Protein AF-0000000065833970 (afdb_homodimer)

InterPro domains:
  IPR004619 Type III pantothenate kinase [MF_01274] (1-260)
  IPR004619 Type III pantothenate kinase [PF03309] (2-197)
  IPR004619 Type III pantothenate kinase [PTHR34265] (1-224)
  IPR043129 ATPase, nucleotide binding domain [SSF53067] (1-112)
  IPR043129 ATPase, nucleotide binding domain [SSF53067] (119-225)

pLDDT: mean 94.34, std 6.05, range [62.34, 98.88]

Secondary structure (DSSP, 8-state):
-EEEEEE-SSEEEEEEEETTEE-SS-EEEETT-TTHHHHHHHH-SS--SEEEEEE-S-HHHHHHHHHHHHTTT--EEE----SEETTEE---SSGGGS-HHHHHHHHHHHTTS-SS---EEEEEESSEEEEEEE-TTSBEEEEEEEE-HHHHHHHHHHHSSS---------SS--SHHHHHHHHHHHHHHHHHHHHHHHHHHHHTSPPEEEEESTTHHHHHHHHHHHHHHHHHHHSSPP-PEE-S-HHHHHHHHHHTSS-GGG-/-EEEEEE-SSEEEEEEEETTEE-SS-EEEETT-TTHHHHHHHH-SS--SEEEEEE-S-HHHHHHHHHHHHTTT--EEE----SEETTEE---SSGGGS-HHHHHHHHHHHTTS-SS---EEEEEESSEEEEEEE-TTSBEEEEEEEE-HHHHHHHHHHHSSS---------SS--SHHHHHHHHHHHHHHHHHHHHHHHHHHHHTSPPEEEEESTTHHHHHHHHHHHHHHHHHHHSSPPPPEE-S-HHHHHHHHHHTSS-GGG-

Radius of gyration: 25.95 Å; Cα contacts (8 Å, |Δi|>4): 1172; chains: 2; bounding box: 48×77×61 Å

Organism: Bordetella petrii (strain ATCC BAA-461 / DSM 12804 / CCUG 43448 / CIP 107267 / Se-1111R) (NCBI:txid340100)

Structure (mmCIF, N/CA/C/O backbone):
data_AF-0000000065833970-model_v1
#
loop_
_entity.id
_entity.type
_entity.pdbx_description
1 polymer 'Type III pantothenate kinase'
#
loop_
_atom_site.group_PDB
_atom_site.id
_atom_site.type_symbol
_atom_site.label_atom_id
_atom_site.label_alt_id
_atom_site.label_comp_id
_atom_site.label_asym_id
_atom_site.label_entity_id
_atom_site.label_seq_id
_atom_site.pdbx_PDB_ins_code
_atom_site.Cartn_x
_atom_site.Cartn_y
_atom_site.Cartn_z
_atom_site.occupancy
_atom_site.B_iso_or_equiv
_atom_site.auth_seq_id
_atom_site.auth_comp_id
_atom_site.auth_asym_id
_atom_site.auth_atom_id
_atom_site.pdbx_PDB_model_num
ATOM 1 N N . MET A 1 1 ? 0.936 -28.953 -30.656 1 94.38 1 MET A N 1
ATOM 2 C CA . MET A 1 1 ? 1.252 -27.766 -29.859 1 94.38 1 MET A CA 1
ATOM 3 C C . MET A 1 1 ? 0.058 -27.344 -29.016 1 94.38 1 MET A C 1
ATOM 5 O O . MET A 1 1 ? -1.082 -27.375 -29.469 1 94.38 1 MET A O 1
ATOM 9 N N . ILE A 1 2 ? 0.237 -27.094 -27.688 1 96.25 2 ILE A N 1
ATOM 10 C CA . ILE A 1 2 ? -0.797 -26.594 -26.781 1 96.25 2 ILE A CA 1
ATOM 11 C C . ILE A 1 2 ? -0.53 -25.125 -26.453 1 96.25 2 ILE A C 1
ATOM 13 O O . ILE A 1 2 ? 0.57 -24.781 -26.016 1 96.25 2 ILE A O 1
ATOM 17 N N . LEU A 1 3 ? -1.538 -24.219 -26.719 1 97.31 3 LEU A N 1
ATOM 18 C CA . LEU A 1 3 ? -1.427 -22.812 -26.359 1 97.31 3 LEU A CA 1
ATOM 19 C C . LEU A 1 3 ? -1.701 -22.609 -24.875 1 97.31 3 LEU A C 1
ATOM 21 O O . LEU A 1 3 ? -2.566 -23.281 -24.297 1 97.31 3 LEU A O 1
ATOM 25 N N . LEU A 1 4 ? -0.967 -21.797 -24.25 1 98.25 4 LEU A N 1
ATOM 26 C CA . LEU A 1 4 ? -1.137 -21.375 -22.859 1 98.25 4 LEU A CA 1
ATOM 27 C C . LEU A 1 4 ? -1.585 -19.922 -22.797 1 98.25 4 LEU A C 1
ATOM 29 O O . LEU A 1 4 ? -0.916 -19.031 -23.328 1 98.25 4 LEU A O 1
ATOM 33 N N . ILE A 1 5 ? -2.732 -19.594 -22.125 1 97.44 5 ILE A N 1
ATOM 34 C CA . ILE A 1 5 ? -3.354 -18.281 -22.203 1 97.44 5 ILE A CA 1
ATOM 35 C C . ILE A 1 5 ? -3.525 -17.719 -20.797 1 97.44 5 ILE A C 1
ATOM 37 O O . ILE A 1 5 ? -4.176 -18.328 -19.953 1 97.44 5 ILE A O 1
ATOM 41 N N . ASP A 1 6 ? -2.896 -16.672 -20.5 1 97.5 6 ASP A N 1
ATOM 42 C CA . ASP A 1 6 ? -3.084 -15.875 -19.297 1 97.5 6 ASP A CA 1
ATOM 43 C C . ASP A 1 6 ? -3.83 -14.578 -19.609 1 97.5 6 ASP A C 1
ATOM 45 O O . ASP A 1 6 ? -3.215 -13.57 -19.969 1 97.5 6 ASP A O 1
ATOM 49 N N . SER A 1 7 ? -5.219 -14.594 -19.438 1 96 7 SER A N 1
ATOM 50 C CA . SER A 1 7 ? -6.07 -13.438 -19.703 1 96 7 SER A CA 1
ATOM 51 C C . SER A 1 7 ? -6.273 -12.594 -18.453 1 96 7 SER A C 1
ATOM 53 O O . SER A 1 7 ? -7.227 -12.805 -17.703 1 96 7 SER A O 1
ATOM 55 N N . GLY A 1 8 ? -5.414 -11.633 -18.266 1 93.88 8 GLY A N 1
ATOM 56 C CA . GLY A 1 8 ? -5.492 -10.719 -17.141 1 93.88 8 GLY A CA 1
ATOM 57 C C . GLY A 1 8 ? -6.258 -9.445 -17.453 1 93.88 8 GLY A C 1
ATOM 58 O O . GLY A 1 8 ? -6.648 -9.219 -18.609 1 93.88 8 GLY A O 1
ATOM 59 N N . ASN A 1 9 ? -6.488 -8.5 -16.516 1 91.31 9 ASN A N 1
ATOM 60 C CA . ASN A 1 9 ? -7.27 -7.277 -16.656 1 91.31 9 ASN A CA 1
ATOM 61 C C . ASN A 1 9 ? -6.629 -6.305 -17.641 1 91.31 9 ASN A C 1
ATOM 63 O O . ASN A 1 9 ? -7.32 -5.664 -18.438 1 91.31 9 ASN A O 1
ATOM 67 N N . SER A 1 10 ? -5.305 -6.246 -17.641 1 90.06 10 SER A N 1
ATOM 68 C CA . SER A 1 10 ? -4.602 -5.254 -18.438 1 90.06 10 SER A CA 1
ATOM 69 C C . SER A 1 10 ? -4.035 -5.871 -19.719 1 90.06 10 SER A C 1
ATOM 71 O O . SER A 1 10 ? -4.051 -5.238 -20.766 1 90.06 10 SER A O 1
ATOM 73 N N . ARG A 1 11 ? -3.549 -7.16 -19.625 1 92.25 11 ARG A N 1
ATOM 74 C CA . ARG A 1 11 ? -2.838 -7.762 -20.75 1 92.25 11 ARG A CA 1
ATOM 75 C C . ARG A 1 11 ? -3.275 -9.211 -20.969 1 92.25 11 ARG A C 1
ATOM 77 O O . ARG A 1 11 ? -3.666 -9.891 -20.016 1 92.25 11 ARG A O 1
ATOM 84 N N . LEU A 1 12 ? -3.199 -9.578 -22.172 1 94.81 12 LEU A N 1
ATOM 85 C CA . LEU A 1 12 ? -3.318 -10.977 -22.578 1 94.81 12 LEU A CA 1
ATOM 86 C C . LEU A 1 12 ? -1.954 -11.555 -22.938 1 94.81 12 LEU A C 1
ATOM 88 O O . LEU A 1 12 ? -1.301 -11.102 -23.875 1 94.81 12 LEU A O 1
ATOM 92 N N . LYS A 1 13 ? -1.471 -12.578 -22.172 1 96.44 13 LYS A N 1
ATOM 93 C CA . LYS A 1 13 ? -0.204 -13.25 -22.438 1 96.44 13 LYS A CA 1
ATOM 94 C C . LYS A 1 13 ? -0.436 -14.656 -22.984 1 96.44 13 LYS A C 1
ATOM 96 O O . LYS A 1 13 ? -1.299 -15.383 -22.5 1 96.44 13 LYS A O 1
ATOM 101 N N . VAL A 1 14 ? 0.283 -14.922 -24.016 1 96.81 14 VAL A N 1
ATOM 102 C CA . VAL A 1 14 ? 0.105 -16.203 -24.688 1 96.81 14 VAL A CA 1
ATOM 103 C C . VAL A 1 14 ? 1.461 -16.875 -24.875 1 96.81 14 VAL A C 1
ATOM 105 O O . VAL A 1 14 ? 2.412 -16.25 -25.344 1 96.81 14 VAL A O 1
ATOM 108 N N . GLY A 1 15 ? 1.587 -18.094 -24.422 1 96.69 15 GLY A N 1
ATOM 109 C CA . GLY A 1 15 ? 2.697 -19 -24.688 1 96.69 15 GLY A CA 1
ATOM 110 C C . GLY A 1 15 ? 2.258 -20.344 -25.25 1 96.69 15 GLY A C 1
ATOM 111 O O . GLY A 1 15 ? 1.131 -20.469 -25.734 1 96.69 15 GLY A O 1
ATOM 112 N N . TRP A 1 16 ? 3.203 -21.297 -25.359 1 96.69 16 TRP A N 1
ATOM 113 C CA . TRP A 1 16 ? 2.816 -22.609 -25.844 1 96.69 16 TRP A CA 1
ATOM 114 C C . TRP A 1 16 ? 3.756 -23.688 -25.312 1 96.69 16 TRP A C 1
ATOM 116 O O . TRP A 1 16 ? 4.832 -23.375 -24.781 1 96.69 16 TRP A O 1
ATOM 126 N N . LEU A 1 17 ? 3.256 -24.859 -25.203 1 95.62 17 LEU A N 1
ATOM 127 C CA . LEU A 1 17 ? 3.99 -26.094 -24.969 1 95.62 17 LEU A CA 1
ATOM 128 C C . LEU A 1 17 ? 3.938 -27 -26.188 1 95.62 17 LEU A C 1
ATOM 130 O O . LEU A 1 17 ? 2.854 -27.359 -26.656 1 95.62 17 LEU A O 1
ATOM 134 N N . ASP A 1 18 ? 5.164 -27.328 -26.734 1 94.38 18 ASP A N 1
ATOM 135 C CA . ASP A 1 18 ? 5.277 -28.188 -27.906 1 94.38 18 ASP A CA 1
ATOM 136 C C . ASP A 1 18 ? 6.301 -29.297 -27.688 1 94.38 18 ASP A C 1
ATOM 138 O O . ASP A 1 18 ? 7.504 -29.047 -27.609 1 94.38 18 ASP A O 1
ATOM 142 N N . ASN A 1 19 ? 5.84 -30.562 -27.656 1 91.62 19 ASN A N 1
ATOM 143 C CA . ASN A 1 19 ? 6.699 -31.734 -27.438 1 91.62 19 ASN A CA 1
ATOM 144 C C . ASN A 1 19 ? 7.586 -31.547 -26.219 1 91.62 19 ASN A C 1
ATOM 146 O O . ASN A 1 19 ? 8.805 -31.719 -26.281 1 91.62 19 ASN A O 1
ATOM 150 N N . GLY A 1 20 ? 6.973 -31.016 -25.156 1 90.69 20 GLY A N 1
ATOM 151 C CA . GLY A 1 20 ? 7.656 -30.891 -23.875 1 90.69 20 GLY A CA 1
ATOM 152 C C . GLY A 1 20 ? 8.492 -29.625 -23.781 1 90.69 20 GLY A C 1
ATOM 153 O O . GLY A 1 20 ? 9.016 -29.312 -22.703 1 90.69 20 GLY A O 1
ATOM 154 N N . ALA A 1 21 ? 8.484 -28.797 -24.844 1 94.06 21 ALA A N 1
ATOM 155 C CA . ALA A 1 21 ? 9.312 -27.594 -24.859 1 94.06 21 ALA A CA 1
ATOM 156 C C . ALA A 1 21 ? 8.453 -26.328 -24.844 1 94.06 21 ALA A C 1
ATOM 158 O O . ALA A 1 21 ? 7.418 -26.266 -25.516 1 94.06 21 ALA A O 1
ATOM 159 N N . ARG A 1 22 ? 8.922 -25.359 -24.047 1 95.62 22 ARG A N 1
ATOM 160 C CA . ARG A 1 22 ? 8.25 -24.062 -23.953 1 95.62 22 ARG A CA 1
ATOM 161 C C . ARG A 1 22 ? 8.727 -23.125 -25.062 1 95.62 22 ARG A C 1
ATOM 163 O O . ARG A 1 22 ? 9.797 -23.328 -25.641 1 95.62 22 ARG A O 1
ATOM 170 N N . GLU A 1 23 ? 7.891 -22.078 -25.344 1 93.25 23 GLU A N 1
ATOM 171 C CA . GLU A 1 23 ? 8.312 -21 -26.234 1 93.25 23 GLU A CA 1
ATOM 172 C C . GLU A 1 23 ? 9.461 -20.203 -25.625 1 93.25 23 GLU A C 1
ATOM 174 O O . GLU A 1 23 ? 9.562 -20.078 -24.406 1 93.25 23 GLU A O 1
ATOM 179 N N . PRO A 1 24 ? 10.359 -19.719 -26.422 1 91.06 24 PRO A N 1
ATOM 180 C CA . PRO A 1 24 ? 11.445 -18.875 -25.906 1 91.06 24 PRO A CA 1
ATOM 181 C C . PRO A 1 24 ? 10.93 -17.594 -25.25 1 91.06 24 PRO A C 1
ATOM 183 O O . PRO A 1 24 ? 11.523 -17.094 -24.297 1 91.06 24 PRO A O 1
ATOM 186 N N . ALA A 1 25 ? 9.852 -16.969 -25.891 1 89.88 25 ALA A N 1
ATOM 187 C CA . ALA A 1 25 ? 9.258 -15.742 -25.375 1 89.88 25 ALA A CA 1
ATOM 188 C C . ALA A 1 25 ? 7.746 -15.742 -25.562 1 89.88 25 ALA A C 1
ATOM 190 O O . ALA A 1 25 ? 7.25 -16.094 -26.641 1 89.88 25 ALA A O 1
ATOM 191 N N . ALA A 1 26 ? 7.043 -15.469 -24.5 1 92.56 26 ALA A N 1
ATOM 192 C CA . ALA A 1 26 ? 5.59 -15.344 -24.609 1 92.56 26 ALA A CA 1
ATOM 193 C C . ALA A 1 26 ? 5.199 -14.055 -25.328 1 92.56 26 ALA A C 1
ATOM 195 O O . ALA A 1 26 ? 5.953 -13.086 -25.328 1 92.56 26 ALA A O 1
ATOM 196 N N . VAL A 1 27 ? 4.031 -14.023 -25.938 1 94.31 27 VAL A N 1
ATOM 197 C CA . VAL A 1 27 ? 3.479 -12.836 -26.578 1 94.31 27 VAL A CA 1
ATOM 198 C C . VAL A 1 27 ? 2.477 -12.164 -25.641 1 94.31 27 VAL A C 1
ATOM 200 O O . VAL A 1 27 ? 1.76 -12.836 -24.906 1 94.31 27 VAL A O 1
ATOM 203 N N . ALA A 1 28 ? 2.494 -10.93 -25.688 1 92.5 28 ALA A N 1
ATOM 204 C CA . ALA A 1 28 ? 1.552 -10.156 -24.875 1 92.5 28 ALA A CA 1
ATOM 205 C C . ALA A 1 28 ? 0.746 -9.203 -25.75 1 92.5 28 ALA A C 1
ATOM 207 O O . ALA A 1 28 ? 1.293 -8.562 -26.641 1 92.5 28 ALA A O 1
ATOM 208 N N . PHE A 1 29 ? -0.571 -9.18 -25.547 1 91.81 29 PHE A N 1
ATOM 209 C CA . PHE A 1 29 ? -1.468 -8.273 -26.266 1 91.81 29 PHE A CA 1
ATOM 210 C C . PHE A 1 29 ? -2.119 -7.289 -25.297 1 91.81 29 PHE A C 1
ATOM 212 O O . PHE A 1 29 ? -2.416 -7.641 -24.156 1 91.81 29 PHE A O 1
ATOM 219 N N . ASP A 1 30 ? -2.334 -6.027 -25.812 1 84.12 30 ASP A N 1
ATOM 220 C CA . ASP A 1 30 ? -3.139 -5.074 -25.047 1 84.12 30 ASP A CA 1
ATOM 221 C C . ASP A 1 30 ? -4.629 -5.391 -25.172 1 84.12 30 ASP A C 1
ATOM 223 O O . ASP A 1 30 ? -5.098 -5.77 -26.25 1 84.12 30 ASP A O 1
ATOM 227 N N . ASN A 1 31 ? -5.277 -5.316 -24.219 1 75.25 31 ASN A N 1
ATOM 228 C CA . ASN A 1 31 ? -6.695 -5.652 -24.172 1 75.25 31 ASN A CA 1
ATOM 229 C C . ASN A 1 31 ? -7.508 -4.812 -25.156 1 75.25 31 ASN A C 1
ATOM 231 O O . ASN A 1 31 ? -8.648 -5.156 -25.484 1 75.25 31 ASN A O 1
ATOM 235 N N . LEU A 1 32 ? -6.984 -3.898 -25.641 1 71.69 32 LEU A N 1
ATOM 236 C CA . LEU A 1 32 ? -7.73 -2.963 -26.484 1 71.69 32 LEU A CA 1
ATOM 237 C C . LEU A 1 32 ? -7.785 -3.449 -27.922 1 71.69 32 LEU A C 1
ATOM 239 O O . LEU A 1 32 ? -8.523 -2.896 -28.734 1 71.69 32 LEU A O 1
ATOM 243 N N . ASP A 1 33 ? -7.043 -4.531 -28.297 1 79.31 33 ASP A N 1
ATOM 244 C CA . ASP A 1 33 ? -7.074 -5.02 -29.672 1 79.31 33 ASP A CA 1
ATOM 245 C C . ASP A 1 33 ? -7.711 -6.402 -29.75 1 79.31 33 ASP A C 1
ATOM 247 O O . ASP A 1 33 ? -7.023 -7.418 -29.609 1 79.31 33 ASP A O 1
ATOM 251 N N . PRO A 1 34 ? -9 -6.375 -30.141 1 74.75 34 PRO A N 1
ATOM 252 C CA . PRO A 1 34 ? -9.727 -7.652 -30.094 1 74.75 34 PRO A CA 1
ATOM 253 C C . PRO A 1 34 ? -9.266 -8.617 -31.188 1 74.75 34 PRO A C 1
ATOM 255 O O . PRO A 1 34 ? -9.539 -9.82 -31.109 1 74.75 34 PRO A O 1
ATOM 258 N N . HIS A 1 35 ? -8.539 -8.125 -32.094 1 85.44 35 HIS A N 1
ATOM 259 C CA . HIS A 1 35 ? -8.188 -8.992 -33.219 1 85.44 35 HIS A CA 1
ATOM 260 C C . HIS A 1 35 ? -6.746 -9.477 -33.125 1 85.44 35 HIS A C 1
ATOM 262 O O . HIS A 1 35 ? -6.324 -10.352 -33.875 1 85.44 35 HIS A O 1
ATOM 268 N N . ALA A 1 36 ? -6.09 -8.93 -32.25 1 90.5 36 ALA A N 1
ATOM 269 C CA . ALA A 1 36 ? -4.652 -9.18 -32.188 1 90.5 36 ALA A CA 1
ATOM 270 C C . ALA A 1 36 ? -4.359 -10.664 -32 1 90.5 36 ALA A C 1
ATOM 272 O O . ALA A 1 36 ? -3.453 -11.203 -32.656 1 90.5 36 ALA A O 1
ATOM 273 N N . LEU A 1 37 ? -5.07 -11.336 -31.188 1 92.19 37 LEU A N 1
ATOM 274 C CA . LEU A 1 37 ? -4.863 -12.766 -30.938 1 92.19 37 LEU A CA 1
ATOM 275 C C . LEU A 1 37 ? -5.137 -13.578 -32.188 1 92.19 37 LEU A C 1
ATOM 277 O O . LEU A 1 37 ? -4.324 -14.422 -32.594 1 92.19 37 LEU A O 1
ATOM 281 N N . GLY A 1 38 ? -6.258 -13.305 -32.844 1 91.88 38 GLY A N 1
ATOM 282 C CA . GLY A 1 38 ? -6.602 -14 -34.062 1 91.88 38 GLY A CA 1
ATOM 283 C C . GLY A 1 38 ? -5.559 -13.836 -35.156 1 91.88 38 GLY A C 1
ATOM 284 O O . GLY A 1 38 ? -5.191 -14.805 -35.812 1 91.88 38 GLY A O 1
ATOM 285 N N . ASP A 1 39 ? -5.203 -12.617 -35.344 1 93.62 39 ASP A N 1
ATOM 286 C CA . ASP A 1 39 ? -4.18 -12.336 -36.344 1 93.62 39 ASP A CA 1
ATOM 287 C C . 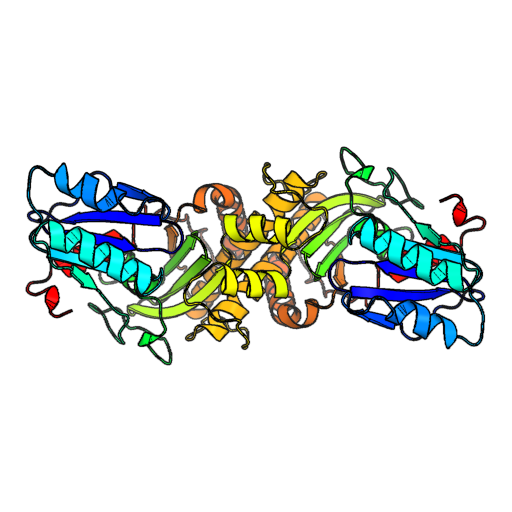ASP A 1 39 ? -2.893 -13.102 -36.062 1 93.62 39 ASP A C 1
ATOM 289 O O . ASP A 1 39 ? -2.264 -13.648 -36.969 1 93.62 39 ASP A O 1
ATOM 293 N N . TRP A 1 40 ? -2.496 -13.047 -34.875 1 93.75 40 TRP A N 1
ATOM 294 C CA . TRP A 1 40 ? -1.277 -13.734 -34.438 1 93.75 40 TRP A CA 1
ATOM 295 C C . TRP A 1 40 ? -1.393 -15.234 -34.688 1 93.75 40 TRP A C 1
ATOM 297 O O . TRP A 1 40 ? -0.447 -15.875 -35.156 1 93.75 40 TRP A O 1
ATOM 307 N N . LEU A 1 41 ? -2.531 -15.859 -34.375 1 92.5 41 LEU A N 1
ATOM 308 C CA . LEU A 1 41 ? -2.783 -17.281 -34.594 1 92.5 41 LEU A CA 1
ATOM 309 C C . LEU A 1 41 ? -2.574 -17.641 -36.062 1 92.5 41 LEU A C 1
ATOM 311 O O . LEU A 1 41 ? -2.09 -18.734 -36.375 1 92.5 41 LEU A O 1
ATOM 315 N N . GLY A 1 42 ? -2.914 -16.719 -36.906 1 92.12 42 GLY A N 1
ATOM 316 C CA . GLY A 1 42 ? -2.768 -16.938 -38.344 1 92.12 42 GLY A CA 1
ATOM 317 C C . GLY A 1 42 ? -1.319 -17 -38.781 1 92.12 42 GLY A C 1
ATOM 318 O O . GLY A 1 42 ? -1.018 -17.516 -39.875 1 92.12 42 GLY A O 1
ATOM 319 N N . THR A 1 43 ? -0.491 -16.453 -38 1 91.44 43 THR A N 1
ATOM 320 C CA . THR A 1 43 ? 0.916 -16.391 -38.375 1 91.44 43 THR A CA 1
ATOM 321 C C . THR A 1 43 ? 1.657 -17.641 -37.938 1 91.44 43 THR A C 1
ATOM 323 O O . THR A 1 43 ? 2.791 -17.891 -38.344 1 91.44 43 THR A O 1
ATOM 326 N N . LEU A 1 44 ? 1.078 -18.453 -37.156 1 91 44 LEU A N 1
ATOM 327 C CA . LEU A 1 44 ? 1.735 -19.625 -36.625 1 91 44 LEU A CA 1
ATOM 328 C C . LEU A 1 44 ? 1.942 -20.688 -37.688 1 91 44 LEU A C 1
ATOM 330 O O . LEU A 1 44 ? 1.033 -20.969 -38.469 1 91 44 LEU A O 1
ATOM 334 N N . SER A 1 45 ? 3.166 -21.203 -37.781 1 88.19 45 SER A N 1
ATOM 335 C CA . SER A 1 45 ? 3.469 -22.266 -38.719 1 88.19 45 SER A CA 1
ATOM 336 C C . SER A 1 45 ? 2.832 -23.594 -38.281 1 88.19 45 SER A C 1
ATOM 338 O O . SER A 1 45 ? 2.422 -24.391 -39.156 1 88.19 45 SER A O 1
ATOM 340 N N . ARG A 1 46 ? 2.758 -23.859 -37.062 1 88.75 46 ARG A N 1
ATOM 341 C CA . ARG A 1 46 ? 2.115 -25.047 -36.5 1 88.75 46 ARG A CA 1
ATOM 342 C C . ARG A 1 46 ? 0.789 -24.703 -35.844 1 88.75 46 ARG A C 1
ATOM 344 O O . ARG A 1 46 ? 0.731 -23.797 -35 1 88.75 46 ARG A O 1
ATOM 351 N N . LYS A 1 47 ? -0.149 -25.438 -36.219 1 88.5 47 LYS A N 1
ATOM 352 C CA . LYS A 1 47 ? -1.485 -25.156 -35.688 1 88.5 47 LYS A CA 1
ATOM 353 C C . LYS A 1 47 ? -1.64 -25.703 -34.281 1 88.5 47 LYS A C 1
ATOM 355 O O . LYS A 1 47 ? -1.287 -26.859 -34 1 88.5 47 LYS A O 1
ATOM 360 N N . PRO A 1 48 ? -2.199 -24.906 -33.375 1 93.44 48 PRO A N 1
ATOM 361 C CA . PRO A 1 48 ? -2.473 -25.422 -32.031 1 93.44 48 PRO A CA 1
ATOM 362 C C . PRO A 1 48 ? -3.646 -26.391 -32 1 93.44 48 PRO A C 1
ATOM 364 O O . PRO A 1 48 ? -4.629 -26.203 -32.719 1 93.44 48 PRO A O 1
ATOM 367 N N . THR A 1 49 ? -3.564 -27.406 -31.281 1 93.5 49 THR A N 1
ATOM 368 C CA . THR A 1 49 ? -4.602 -28.422 -31.156 1 93.5 49 THR A CA 1
ATOM 369 C C . THR A 1 49 ? -5.48 -28.156 -29.938 1 93.5 49 THR A C 1
ATOM 371 O O . THR A 1 49 ? -6.629 -28.609 -29.891 1 93.5 49 THR A O 1
ATOM 374 N N . LEU A 1 50 ? -4.957 -27.484 -28.922 1 96.12 50 LEU A N 1
ATOM 375 C CA . LEU A 1 50 ? -5.621 -27.188 -27.656 1 96.12 50 LEU A CA 1
ATOM 376 C C . LEU A 1 50 ? -5.074 -25.891 -27.047 1 96.12 50 LEU A C 1
ATOM 378 O O . LEU A 1 50 ? -3.9 -25.562 -27.234 1 96.12 50 LEU A O 1
ATOM 382 N N . ALA A 1 51 ? -5.957 -25.125 -26.469 1 97.19 51 ALA A N 1
ATOM 383 C CA . ALA A 1 51 ? -5.547 -24.016 -25.641 1 97.19 51 ALA A CA 1
ATOM 384 C C . ALA A 1 51 ? -5.973 -24.219 -24.188 1 97.19 51 ALA A C 1
ATOM 386 O O . ALA A 1 51 ? -7.082 -24.688 -23.922 1 97.19 51 ALA A O 1
ATOM 387 N N . LEU A 1 52 ? -5.066 -24.078 -23.281 1 98.06 52 LEU A N 1
ATOM 388 C CA . LEU A 1 52 ? -5.312 -24.062 -21.844 1 98.06 52 LEU A CA 1
ATOM 389 C C . LEU A 1 52 ? -5.078 -22.672 -21.281 1 98.06 52 LEU A C 1
ATOM 391 O O . LEU A 1 52 ? -4.066 -22.031 -21.578 1 98.06 52 LEU A O 1
ATOM 395 N N . GLY A 1 53 ? -6.094 -22.172 -20.516 1 97.75 53 GLY A N 1
ATOM 396 C CA . GLY A 1 53 ? -5.895 -20.797 -20.078 1 97.75 53 GLY A CA 1
ATOM 397 C C . GLY A 1 53 ? -6.602 -20.469 -18.781 1 97.75 53 GLY A C 1
ATOM 398 O O . GLY A 1 53 ? -7.363 -21.297 -18.25 1 97.75 53 GLY A O 1
ATOM 399 N N . VAL A 1 54 ? -6.273 -19.406 -18.172 1 97.44 54 VAL A N 1
ATOM 400 C CA . VAL A 1 54 ? -7.012 -18.75 -17.094 1 97.44 54 VAL A CA 1
ATOM 401 C C . VAL A 1 54 ? -7.527 -17.391 -17.562 1 97.44 54 VAL A C 1
ATOM 403 O O . VAL A 1 54 ? -6.898 -16.734 -18.406 1 97.44 54 VAL A O 1
ATOM 406 N N . ASN A 1 55 ? -8.734 -17.031 -17.141 1 96.06 55 ASN A N 1
ATOM 407 C CA . ASN A 1 55 ? -9.352 -15.75 -17.469 1 96.06 55 ASN A CA 1
ATOM 408 C C . ASN A 1 55 ? -9.891 -15.047 -16.219 1 96.06 55 ASN A C 1
ATOM 410 O O . ASN A 1 55 ? -10.797 -15.555 -15.555 1 96.06 55 ASN A O 1
ATOM 414 N N . VAL A 1 56 ? -9.273 -13.945 -15.875 1 94.5 56 VAL A N 1
ATOM 415 C CA . VAL A 1 56 ? -9.766 -13.172 -14.742 1 94.5 56 VAL A CA 1
ATOM 416 C C . VAL A 1 56 ? -10.203 -11.781 -15.219 1 94.5 56 VAL A C 1
ATOM 418 O O . VAL A 1 56 ? -10.312 -10.852 -14.414 1 94.5 56 VAL A O 1
ATOM 421 N N . ALA A 1 57 ? -10.344 -11.555 -16.562 1 93.5 57 ALA A N 1
ATOM 422 C CA . ALA A 1 57 ? -10.648 -10.266 -17.172 1 93.5 57 ALA A CA 1
ATOM 423 C C . ALA A 1 57 ? -12.141 -10.141 -17.484 1 93.5 57 ALA A C 1
ATOM 425 O O . ALA A 1 57 ? -12.562 -9.219 -18.188 1 93.5 57 ALA A O 1
ATOM 426 N N . GLY A 1 58 ? -12.953 -11.109 -17.016 1 92.81 58 GLY A N 1
ATOM 427 C CA . GLY A 1 58 ? -14.391 -11.047 -17.219 1 92.81 58 GLY A CA 1
ATOM 428 C C . GLY A 1 58 ? -14.883 -11.984 -18.297 1 92.81 58 GLY A C 1
ATOM 429 O O . GLY A 1 58 ? -14.102 -12.453 -19.125 1 92.81 58 GLY A O 1
ATOM 430 N N . ALA A 1 59 ? -16.172 -12.273 -18.281 1 93.56 59 ALA A N 1
ATOM 431 C CA . ALA A 1 59 ? -16.797 -13.242 -19.156 1 93.56 59 ALA A CA 1
ATOM 432 C C . ALA A 1 59 ? -16.688 -12.812 -20.625 1 93.56 59 ALA A C 1
ATOM 434 O O . ALA A 1 59 ? -16.453 -13.633 -21.5 1 93.56 59 ALA A O 1
ATOM 435 N N . GLU A 1 60 ? -16.859 -11.508 -20.859 1 93.88 60 GLU A N 1
ATOM 436 C CA . GLU A 1 60 ? -16.812 -11 -22.219 1 93.88 60 GLU A CA 1
ATOM 437 C C . GLU A 1 60 ? -15.438 -11.242 -22.859 1 93.88 60 GLU A C 1
ATOM 439 O O . GLU A 1 60 ? -15.352 -11.656 -24.016 1 93.88 60 GLU A O 1
ATOM 444 N N . ARG A 1 61 ? -14.367 -11.016 -22.109 1 93.75 61 ARG A N 1
ATOM 445 C CA . ARG A 1 61 ? -13.016 -11.266 -22.594 1 93.75 61 ARG A CA 1
ATOM 446 C C . ARG A 1 61 ? -12.797 -12.742 -22.875 1 93.75 61 ARG A C 1
ATOM 448 O O . ARG A 1 61 ? -12.219 -13.109 -23.906 1 93.75 61 ARG A O 1
ATOM 455 N N . GLY A 1 62 ? -13.258 -13.625 -21.984 1 93.88 62 GLY A N 1
ATOM 456 C CA . GLY A 1 62 ? -13.156 -15.062 -22.188 1 93.88 62 GLY A CA 1
ATOM 457 C C . GLY A 1 62 ? -13.859 -15.539 -23.453 1 93.88 62 GLY A C 1
ATOM 458 O O . GLY A 1 62 ? -13.312 -16.344 -24.203 1 93.88 62 GLY A O 1
ATOM 459 N N . GLU A 1 63 ? -15.023 -14.984 -23.703 1 95 63 GLU A N 1
ATOM 460 C CA . GLU A 1 63 ? -15.781 -15.336 -24.906 1 95 63 GLU A CA 1
ATOM 461 C C . GLU A 1 63 ? -15.078 -14.859 -26.172 1 95 63 GLU A C 1
ATOM 463 O O . GLU A 1 63 ? -15.094 -15.555 -27.188 1 95 63 GLU A O 1
ATOM 468 N N . GLY A 1 64 ? -14.555 -13.68 -26.109 1 94.44 64 GLY A N 1
ATOM 469 C CA . GLY A 1 64 ? -13.797 -13.164 -27.234 1 94.44 64 GLY A CA 1
ATOM 470 C C . GLY A 1 64 ? -12.609 -14.039 -27.609 1 94.44 64 GLY A C 1
ATOM 471 O O . GLY A 1 64 ? -12.367 -14.305 -28.781 1 94.44 64 GLY A O 1
ATOM 472 N N . ILE A 1 65 ? -11.875 -14.484 -26.656 1 95.88 65 ILE A N 1
ATOM 473 C CA . ILE A 1 65 ? -10.711 -15.336 -26.859 1 95.88 65 ILE A CA 1
ATOM 474 C C . ILE A 1 65 ? -11.156 -16.688 -27.438 1 95.88 65 ILE A C 1
ATOM 476 O O . ILE A 1 65 ? -10.547 -17.203 -28.375 1 95.88 65 ILE A O 1
ATOM 480 N N . ARG A 1 66 ? -12.219 -17.25 -26.828 1 95.62 66 ARG A N 1
ATOM 481 C CA . ARG A 1 66 ? -12.773 -18.516 -27.312 1 95.62 66 ARG A CA 1
ATOM 482 C C . ARG A 1 66 ? -13.141 -18.422 -28.797 1 95.62 66 ARG A C 1
ATOM 484 O O . ARG A 1 66 ? -12.844 -19.328 -29.562 1 95.62 66 ARG A O 1
ATOM 491 N N . ALA A 1 67 ? -13.766 -17.344 -29.156 1 96.06 67 ALA A N 1
ATOM 492 C CA . ALA A 1 67 ? -14.188 -17.125 -30.547 1 96.06 67 ALA A CA 1
ATOM 493 C C . ALA A 1 67 ? -12.977 -17.047 -31.469 1 96.06 67 ALA A C 1
ATOM 495 O O . ALA A 1 67 ? -12.984 -17.625 -32.562 1 96.06 67 ALA A O 1
ATOM 496 N N . ALA A 1 68 ? -11.969 -16.281 -31.078 1 94.44 68 ALA A N 1
ATOM 497 C CA . ALA A 1 68 ? -10.758 -16.141 -31.891 1 94.44 68 ALA A CA 1
ATOM 498 C C . ALA A 1 68 ? -10.094 -17.5 -32.125 1 94.44 68 ALA A C 1
ATOM 500 O O . ALA A 1 68 ? -9.672 -17.812 -33.219 1 94.44 68 ALA A O 1
ATOM 501 N N . LEU A 1 69 ? -9.984 -18.312 -31.109 1 95.69 69 LEU A N 1
ATOM 502 C CA . LEU A 1 69 ? -9.367 -19.641 -31.172 1 95.69 69 LEU A CA 1
ATOM 503 C C . LEU A 1 69 ? -10.195 -20.578 -32.031 1 95.69 69 LEU A C 1
ATOM 505 O O . LEU A 1 69 ? -9.641 -21.344 -32.844 1 95.69 69 LEU A O 1
ATOM 509 N N . ALA A 1 70 ? -11.516 -20.5 -31.859 1 94.75 70 ALA A N 1
ATOM 510 C CA . ALA A 1 70 ? -12.43 -21.328 -32.625 1 94.75 70 ALA A CA 1
ATOM 511 C C . ALA A 1 70 ? -12.25 -21.094 -34.125 1 94.75 70 ALA A C 1
ATOM 513 O O . ALA A 1 70 ? -12.359 -22.016 -34.938 1 94.75 70 ALA A O 1
ATOM 514 N N . GLY A 1 71 ? -12.062 -19.922 -34.5 1 93.94 71 GLY A N 1
ATOM 515 C CA . GLY A 1 71 ? -11.82 -19.562 -35.875 1 93.94 71 GLY A CA 1
ATOM 516 C C . GLY A 1 71 ? -10.609 -20.25 -36.469 1 93.94 71 GLY A C 1
ATOM 517 O O . GLY A 1 71 ? -10.492 -20.359 -37.688 1 93.94 71 GLY A O 1
ATOM 518 N N . HIS A 1 72 ? -9.75 -20.812 -35.688 1 93.75 72 HIS A N 1
ATOM 519 C CA . HIS A 1 72 ? -8.555 -21.516 -36.156 1 93.75 72 HIS A CA 1
ATOM 520 C C . HIS A 1 72 ? -8.602 -22.984 -35.75 1 93.75 72 HIS A C 1
ATOM 522 O O . HIS A 1 72 ? -7.574 -23.672 -35.75 1 93.75 72 HIS A O 1
ATOM 528 N N . GLY A 1 73 ? -9.773 -23.406 -35.344 1 93.38 73 GLY A N 1
ATOM 529 C CA . GLY A 1 73 ? -10 -24.812 -35.062 1 93.38 73 GLY A CA 1
ATOM 530 C C . GLY A 1 73 ? -9.375 -25.266 -33.75 1 93.38 73 GLY A C 1
ATOM 531 O O . GLY A 1 73 ? -9.078 -26.453 -33.562 1 93.38 73 GLY A O 1
ATOM 532 N N . CYS A 1 74 ? -9.125 -24.406 -32.875 1 96 74 CYS A N 1
ATOM 533 C CA . CYS A 1 74 ? -8.461 -24.703 -31.609 1 96 74 CYS A CA 1
ATOM 534 C C . CYS A 1 74 ? -9.414 -24.562 -30.438 1 96 74 CYS A C 1
ATOM 536 O O . CYS A 1 74 ? -9.898 -23.453 -30.172 1 96 74 CYS A O 1
ATOM 538 N N . PRO A 1 75 ? -9.797 -25.609 -29.734 1 95.88 75 PRO A N 1
ATOM 539 C CA . PRO A 1 75 ? -10.617 -25.469 -28.531 1 95.88 75 PRO A CA 1
ATOM 540 C C . PRO A 1 75 ? -9.836 -24.891 -27.359 1 95.88 75 PRO A C 1
ATOM 542 O O . PRO A 1 75 ? -8.617 -25.031 -27.297 1 95.88 75 PRO A O 1
ATOM 545 N N . VAL A 1 76 ? -10.562 -24.234 -26.453 1 96.31 76 VAL A N 1
ATOM 546 C CA . VAL A 1 76 ? -9.93 -23.672 -25.266 1 96.31 76 VAL A CA 1
ATOM 547 C C . VAL A 1 76 ? -10.555 -24.266 -24.016 1 96.31 76 VAL A C 1
ATOM 549 O O . VAL A 1 76 ? -11.781 -24.422 -23.938 1 96.31 76 VAL A O 1
ATOM 552 N N . HIS A 1 77 ? -9.805 -24.719 -23.141 1 97.25 77 HIS A N 1
ATOM 553 C CA . HIS A 1 77 ? -10.195 -25.172 -21.812 1 97.25 77 HIS A CA 1
ATOM 554 C C . HIS A 1 77 ? -9.734 -24.188 -20.75 1 97.25 77 HIS A C 1
ATOM 556 O O . HIS A 1 77 ? -8.531 -23.984 -20.547 1 97.25 77 HIS A O 1
ATOM 562 N N . TRP A 1 78 ? -10.695 -23.641 -20.016 1 97.06 78 TRP A N 1
ATOM 563 C CA . TRP A 1 78 ? -10.391 -22.672 -18.953 1 97.06 78 TRP A CA 1
ATOM 564 C C . TRP A 1 78 ? -10.211 -23.359 -17.609 1 97.06 78 TRP A C 1
ATOM 566 O O . TRP A 1 78 ? -11.102 -24.062 -17.141 1 97.06 78 TRP A O 1
ATOM 576 N N . ILE A 1 79 ? -9.07 -23.109 -17.078 1 97.06 79 ILE A N 1
ATOM 577 C CA . ILE A 1 79 ? -8.797 -23.625 -15.742 1 97.06 79 ILE A CA 1
ATOM 578 C C . ILE A 1 79 ? -9.492 -22.75 -14.703 1 97.06 79 ILE A C 1
ATOM 580 O O . ILE A 1 79 ? -9.406 -21.516 -14.75 1 97.06 79 ILE A O 1
ATOM 584 N N . THR A 1 80 ? -10.227 -23.328 -13.781 1 95.19 80 THR A N 1
ATOM 585 C CA . THR A 1 80 ? -10.875 -22.641 -12.672 1 95.19 80 THR A CA 1
ATOM 586 C C . THR A 1 80 ? -10.219 -23.016 -11.344 1 95.19 80 THR A C 1
ATOM 588 O O . THR A 1 80 ? -9.531 -24.031 -11.25 1 95.19 80 THR A O 1
ATOM 591 N N . SER A 1 81 ? -10.438 -22.172 -10.398 1 95.62 81 SER A N 1
ATOM 592 C CA . SER A 1 81 ? -9.922 -22.453 -9.062 1 95.62 81 SER A CA 1
ATOM 593 C C . SER A 1 81 ? -10.672 -23.625 -8.43 1 95.62 81 SER A C 1
ATOM 595 O O . SER A 1 81 ? -11.859 -23.828 -8.703 1 95.62 81 SER A O 1
ATOM 597 N N . ARG A 1 82 ? -10.016 -24.391 -7.656 1 95.38 82 ARG A N 1
ATOM 598 C CA . ARG A 1 82 ? -10.516 -25.609 -7.023 1 95.38 82 ARG A CA 1
ATOM 599 C C . ARG A 1 82 ? -9.781 -25.891 -5.719 1 95.38 82 ARG A C 1
ATOM 601 O O . ARG A 1 82 ? -8.789 -25.219 -5.402 1 95.38 82 ARG A O 1
ATOM 608 N N . PRO A 1 83 ? -10.234 -26.844 -4.926 1 96.75 83 PRO A N 1
ATOM 609 C CA . PRO A 1 83 ? -9.672 -27.078 -3.6 1 96.75 83 PRO A CA 1
ATOM 610 C C . PRO A 1 83 ? -8.227 -27.578 -3.658 1 96.75 83 PRO A C 1
ATOM 612 O O . PRO A 1 83 ? -7.445 -27.344 -2.736 1 96.75 83 PRO A O 1
ATOM 615 N N . GLN A 1 84 ? -7.992 -28.312 -4.695 1 95.81 84 GLN A N 1
ATOM 616 C CA . GLN A 1 84 ? -6.641 -28.844 -4.871 1 95.81 84 GLN A CA 1
ATOM 617 C C . GLN A 1 84 ? -6.285 -28.953 -6.352 1 95.81 84 GLN A C 1
ATOM 619 O O . GLN A 1 84 ? -7.141 -29.266 -7.18 1 95.81 84 GLN A O 1
ATOM 624 N N . LEU A 1 85 ? -5.023 -28.656 -6.664 1 95.31 85 LEU A N 1
ATOM 625 C CA . LEU A 1 85 ? -4.523 -28.75 -8.031 1 95.31 85 LEU A CA 1
ATOM 626 C C . LEU A 1 85 ? -3.072 -29.219 -8.047 1 95.31 85 LEU A C 1
ATOM 628 O O . LEU A 1 85 ? -2.182 -28.5 -7.586 1 95.31 85 LEU A O 1
ATOM 632 N N . LEU A 1 86 ? -2.762 -30.422 -8.516 1 94.56 86 LEU A N 1
ATOM 633 C CA . LEU A 1 86 ? -1.439 -31.031 -8.625 1 94.56 86 LEU A CA 1
ATOM 634 C C . LEU A 1 86 ? -0.68 -30.922 -7.305 1 94.56 86 LEU A C 1
ATOM 636 O O . LEU A 1 86 ? 0.467 -30.469 -7.281 1 94.56 86 LEU A O 1
ATOM 640 N N . GLY A 1 87 ? -1.323 -31.219 -6.152 1 94.25 87 GLY A N 1
ATOM 641 C CA . GLY A 1 87 ? -0.675 -31.297 -4.852 1 94.25 87 GLY A CA 1
ATOM 642 C C . GLY A 1 87 ? -0.725 -29.984 -4.094 1 94.25 87 GLY A C 1
ATOM 643 O O . GLY A 1 87 ? -0.458 -29.938 -2.891 1 94.25 87 GLY A O 1
ATOM 644 N N . LEU A 1 88 ? -1.032 -28.828 -4.789 1 97.06 88 LEU A N 1
ATOM 645 C CA . LEU A 1 88 ? -1.223 -27.547 -4.121 1 97.06 88 LEU A CA 1
ATOM 646 C C . LEU A 1 88 ? -2.633 -27.438 -3.551 1 97.06 88 LEU A C 1
ATOM 648 O O . LEU A 1 88 ? -3.615 -27.562 -4.281 1 97.06 88 LEU A O 1
ATOM 652 N N . ARG A 1 89 ? -2.738 -27.25 -2.236 1 97.81 89 ARG A N 1
ATOM 653 C CA . ARG A 1 89 ? -4.035 -27.109 -1.579 1 97.81 89 ARG A CA 1
ATOM 654 C C . ARG A 1 89 ? -4.453 -25.641 -1.479 1 97.81 89 ARG A C 1
ATOM 656 O O . ARG A 1 89 ? -3.648 -24.797 -1.108 1 97.81 89 ARG A O 1
ATOM 663 N N . ASN A 1 90 ? -5.617 -25.406 -1.922 1 97.5 90 ASN A N 1
ATOM 664 C CA . ASN A 1 90 ? -6.254 -24.094 -1.851 1 97.5 90 ASN A CA 1
ATOM 665 C C . ASN A 1 90 ? -6.867 -23.844 -0.477 1 97.5 90 ASN A C 1
ATOM 667 O O . ASN A 1 90 ? -7.902 -24.422 -0.14 1 97.5 90 ASN A O 1
ATOM 671 N N . GLY A 1 91 ? -6.359 -22.938 0.298 1 96.44 91 GLY A N 1
ATOM 672 C CA . GLY A 1 91 ? -6.77 -22.688 1.67 1 96.44 91 GLY A CA 1
ATOM 673 C C . GLY A 1 91 ? -7.934 -21.719 1.777 1 96.44 91 GLY A C 1
ATOM 674 O O . GLY A 1 91 ? -8.414 -21.438 2.877 1 96.44 91 GLY A O 1
ATOM 675 N N . TYR A 1 92 ? -8.5 -21.188 0.644 1 96.44 92 TYR A N 1
ATOM 676 C CA . TYR A 1 92 ? -9.648 -20.297 0.68 1 96.44 92 TYR A CA 1
ATOM 677 C C . TYR A 1 92 ? -10.859 -20.984 1.306 1 96.44 92 TYR A C 1
ATOM 679 O O . TYR A 1 92 ? -11.109 -22.156 1.06 1 96.44 92 TYR A O 1
ATOM 687 N N . THR A 1 93 ? -11.633 -20.234 2.039 1 97.06 93 THR A N 1
ATOM 688 C CA . THR A 1 93 ? -12.875 -20.734 2.611 1 97.06 93 THR A CA 1
ATOM 689 C C . THR A 1 93 ? -13.805 -21.25 1.517 1 97.06 93 THR A C 1
ATOM 691 O O . THR A 1 93 ? -14.422 -22.312 1.669 1 97.06 93 THR A O 1
ATOM 694 N N . GLN A 1 94 ? -13.953 -20.5 0.502 1 97.06 94 GLN A N 1
ATOM 695 C CA . GLN A 1 94 ? -14.594 -20.906 -0.746 1 97.06 94 GLN A CA 1
ATOM 696 C C . GLN A 1 94 ? -13.578 -20.953 -1.888 1 97.06 94 GLN A C 1
ATOM 698 O O . GLN A 1 94 ? -13.328 -19.938 -2.551 1 97.06 94 GLN A O 1
ATOM 703 N N . PRO A 1 95 ? -13.07 -22.141 -2.135 1 97 95 PRO A N 1
ATOM 704 C CA . PRO A 1 95 ? -11.945 -22.297 -3.062 1 97 95 PRO A CA 1
ATOM 705 C C . PRO A 1 95 ? -12.203 -21.641 -4.414 1 97 95 PRO A C 1
ATOM 707 O O . PRO A 1 95 ? -11.281 -21.078 -5.023 1 97 95 PRO A O 1
ATOM 710 N N . ALA A 1 96 ? -13.422 -21.594 -4.914 1 95 96 ALA A N 1
ATOM 711 C CA . ALA A 1 96 ? -13.766 -21.062 -6.23 1 95 96 ALA A CA 1
ATOM 712 C C . ALA A 1 96 ? -13.523 -19.547 -6.293 1 95 96 ALA A C 1
ATOM 714 O O . ALA A 1 96 ? -13.445 -18.969 -7.383 1 95 96 ALA A O 1
ATOM 715 N N . GLN A 1 97 ? -13.344 -18.875 -5.125 1 94.44 97 GLN A N 1
ATOM 716 C CA . GLN A 1 97 ? -13.188 -17.422 -5.066 1 94.44 97 GLN A CA 1
ATOM 717 C C . GLN A 1 97 ? -11.742 -17.016 -5.336 1 94.44 97 GLN A C 1
ATOM 719 O O . GLN A 1 97 ? -11.477 -15.859 -5.672 1 94.44 97 GLN A O 1
ATOM 724 N N . LEU A 1 98 ? -10.82 -18.016 -5.074 1 96.81 98 LEU A N 1
ATOM 725 C CA . LEU A 1 98 ? -9.43 -17.688 -5.391 1 96.81 98 LEU A CA 1
ATOM 726 C C . LEU A 1 98 ? -9.242 -17.516 -6.895 1 96.81 98 LEU A C 1
ATOM 728 O O . LEU A 1 98 ? -9.68 -18.359 -7.68 1 96.81 98 LEU A O 1
ATOM 732 N N . GLY A 1 99 ? -8.703 -16.344 -7.34 1 96.38 99 GLY A N 1
ATOM 733 C CA . GLY A 1 99 ? -8.422 -16.172 -8.758 1 96.38 99 GLY A CA 1
ATOM 734 C C . GLY A 1 99 ? -7.633 -17.312 -9.352 1 96.38 99 GLY A C 1
ATOM 735 O O . GLY A 1 99 ? -6.613 -17.734 -8.805 1 96.38 99 GLY A O 1
ATOM 736 N N . ALA A 1 100 ? -8.133 -17.797 -10.469 1 96.69 100 ALA A N 1
ATOM 737 C CA . ALA A 1 100 ? -7.477 -18.922 -11.133 1 96.69 100 ALA A CA 1
ATOM 738 C C . ALA A 1 100 ? -6.039 -18.578 -11.508 1 96.69 100 ALA A C 1
ATOM 740 O O . ALA A 1 100 ? -5.16 -19.453 -11.484 1 96.69 100 ALA A O 1
ATOM 741 N N . ASP A 1 101 ? -5.812 -17.328 -11.867 1 97.62 101 ASP A N 1
ATOM 742 C CA . ASP A 1 101 ? -4.465 -16.891 -12.211 1 97.62 101 ASP A CA 1
ATOM 743 C C . ASP A 1 101 ? -3.525 -17.016 -11.016 1 97.62 101 ASP A C 1
ATOM 745 O O . ASP A 1 101 ? -2.369 -17.422 -11.164 1 97.62 101 ASP A O 1
ATOM 749 N N . ARG A 1 102 ? -3.971 -16.641 -9.773 1 98.19 102 ARG A N 1
ATOM 750 C CA . ARG A 1 102 ? -3.16 -16.766 -8.562 1 98.19 102 ARG A CA 1
ATOM 751 C C . ARG A 1 102 ? -2.826 -18.219 -8.266 1 98.19 102 ARG A C 1
ATOM 753 O O . ARG A 1 102 ? -1.668 -18.547 -8 1 98.19 102 ARG A O 1
ATOM 760 N N . LEU A 1 103 ? -3.898 -19.141 -8.336 1 98.06 103 LEU A N 1
ATOM 761 C CA . LEU A 1 103 ? -3.68 -20.547 -8.07 1 98.06 103 LEU A CA 1
ATOM 762 C C . LEU A 1 103 ? -2.674 -21.141 -9.055 1 98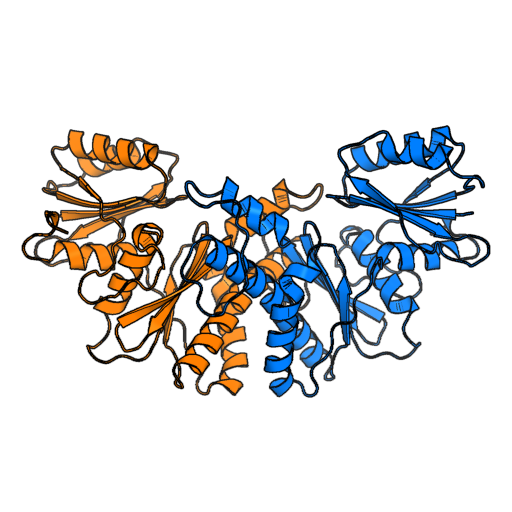.06 103 LEU A C 1
ATOM 764 O O . LEU A 1 103 ? -1.72 -21.812 -8.648 1 98.06 103 LEU A O 1
ATOM 768 N N . VAL A 1 104 ? -2.846 -20.875 -10.289 1 98.19 104 VAL A N 1
ATOM 769 C CA . VAL A 1 104 ? -2.023 -21.453 -11.352 1 98.19 104 VAL A CA 1
ATOM 770 C C . VAL A 1 104 ? -0.614 -20.875 -11.281 1 98.19 104 VAL A C 1
ATOM 772 O O . VAL A 1 104 ? 0.366 -21.562 -11.57 1 98.19 104 VAL A O 1
ATOM 775 N N . SER A 1 105 ? -0.49 -19.578 -10.945 1 98.5 105 SER A N 1
ATOM 776 C CA . SER A 1 105 ? 0.826 -18.984 -10.766 1 98.5 105 SER A CA 1
ATOM 777 C C . SER A 1 105 ? 1.613 -19.672 -9.664 1 98.5 105 SER A C 1
ATOM 779 O O . SER A 1 105 ? 2.832 -19.828 -9.766 1 98.5 105 SER A O 1
ATOM 781 N N . LEU A 1 106 ? 0.958 -20.031 -8.562 1 98.5 106 LEU A N 1
ATOM 782 C CA . LEU A 1 106 ? 1.609 -20.734 -7.473 1 98.5 106 LEU A CA 1
ATOM 783 C C . LEU A 1 106 ? 2.092 -22.109 -7.93 1 98.5 106 LEU A C 1
ATOM 785 O O . LEU A 1 106 ? 3.145 -22.578 -7.492 1 98.5 106 LEU A O 1
ATOM 789 N N . LEU A 1 107 ? 1.277 -22.75 -8.836 1 97.31 107 LEU A N 1
ATOM 790 C CA . LEU A 1 107 ? 1.718 -24 -9.438 1 97.31 107 LEU A CA 1
ATOM 791 C C . LEU A 1 107 ? 2.992 -23.797 -10.25 1 97.31 107 LEU A C 1
ATOM 793 O O . LEU A 1 107 ? 3.865 -24.656 -10.273 1 97.31 107 LEU A O 1
ATOM 797 N N . GLY A 1 108 ? 3.047 -22.609 -10.922 1 97.81 108 GLY A N 1
ATOM 798 C CA . GLY A 1 108 ? 4.254 -22.266 -11.656 1 97.81 108 GLY A CA 1
ATOM 799 C C . GLY A 1 108 ? 5.48 -22.156 -10.773 1 97.81 108 GLY A C 1
ATOM 800 O O . GLY A 1 108 ? 6.555 -22.641 -11.133 1 97.81 108 GLY A O 1
ATOM 801 N N . VAL A 1 109 ? 5.375 -21.531 -9.594 1 97.81 109 VAL A N 1
ATOM 802 C CA . VAL A 1 109 ? 6.469 -21.438 -8.633 1 97.81 109 VAL A CA 1
ATOM 803 C C . VAL A 1 109 ? 6.852 -22.844 -8.156 1 97.81 109 VAL A C 1
ATOM 805 O O . VAL A 1 109 ? 8.031 -23.203 -8.148 1 97.81 109 VAL A O 1
ATOM 808 N N . ARG A 1 110 ? 5.844 -23.672 -7.801 1 95.38 110 ARG A N 1
ATOM 809 C CA . ARG A 1 110 ? 6.055 -25 -7.25 1 95.38 110 ARG A CA 1
ATOM 810 C C . ARG A 1 110 ? 6.805 -25.891 -8.234 1 95.38 110 ARG A C 1
ATOM 812 O O . ARG A 1 110 ? 7.602 -26.75 -7.832 1 95.38 110 ARG A O 1
ATOM 819 N N . SER A 1 111 ? 6.559 -25.703 -9.5 1 92.69 111 SER A N 1
ATOM 820 C CA . SER A 1 111 ? 7.16 -26.531 -10.531 1 92.69 111 SER A CA 1
ATOM 821 C C . SER A 1 111 ? 8.68 -26.375 -10.555 1 92.69 111 SER A C 1
ATOM 823 O O . SER A 1 111 ? 9.391 -27.219 -11.109 1 92.69 111 SER A O 1
ATOM 825 N N . ARG A 1 112 ? 9.195 -25.344 -9.922 1 93.38 112 ARG A N 1
ATOM 826 C CA . ARG A 1 112 ? 10.617 -25.047 -9.93 1 93.38 112 ARG A CA 1
ATOM 827 C C . ARG A 1 112 ? 11.281 -25.469 -8.625 1 93.38 112 ARG A C 1
ATOM 829 O O . ARG A 1 112 ? 12.5 -25.391 -8.477 1 93.38 112 ARG A O 1
ATOM 836 N N . LEU A 1 113 ? 10.461 -25.938 -7.703 1 94.88 113 LEU A N 1
ATOM 837 C CA . LEU A 1 113 ? 10.953 -26.234 -6.359 1 94.88 113 LEU A CA 1
ATOM 838 C C . LEU A 1 113 ? 11.094 -27.75 -6.16 1 94.88 113 LEU A C 1
ATOM 840 O O . LEU A 1 113 ? 10.406 -28.531 -6.812 1 94.88 113 LEU A O 1
ATOM 844 N N . ALA A 1 114 ? 12 -28.125 -5.258 1 94.75 114 ALA A N 1
ATOM 845 C CA . ALA A 1 114 ? 12.117 -29.516 -4.824 1 94.75 114 ALA A CA 1
ATOM 846 C C . ALA A 1 114 ? 10.875 -29.953 -4.047 1 94.75 114 ALA A C 1
ATOM 848 O O . ALA A 1 114 ? 10.039 -29.125 -3.686 1 94.75 114 ALA A O 1
ATOM 849 N N . GLN A 1 115 ? 10.711 -31.281 -3.891 1 91 115 GLN A N 1
ATOM 850 C CA . GLN A 1 115 ? 9.594 -31.828 -3.125 1 91 115 GLN A CA 1
ATOM 851 C C . GLN A 1 115 ? 9.516 -31.188 -1.742 1 91 115 GLN A C 1
ATOM 853 O O . GLN A 1 115 ? 8.43 -30.812 -1.285 1 91 115 GLN A O 1
ATOM 858 N N . THR A 1 116 ? 10.742 -31.125 -1.171 1 93.19 116 THR A N 1
ATOM 859 C CA . THR A 1 116 ? 10.836 -30.391 0.084 1 93.19 116 THR A CA 1
ATOM 860 C C . THR A 1 116 ? 11.336 -28.969 -0.159 1 93.19 116 THR A C 1
ATOM 862 O O . THR A 1 116 ? 12.336 -28.766 -0.85 1 93.19 116 THR A O 1
ATOM 865 N N . HIS A 1 117 ? 10.602 -28.062 0.226 1 95.75 117 HIS A N 1
ATOM 866 C CA . HIS A 1 117 ? 10.953 -26.656 0.049 1 95.75 117 HIS A CA 1
ATOM 867 C C . HIS A 1 117 ? 10.508 -25.828 1.246 1 95.75 117 HIS A C 1
ATOM 869 O O . HIS A 1 117 ? 9.586 -26.219 1.969 1 95.75 117 HIS A O 1
ATOM 875 N N . PRO A 1 118 ? 11.195 -24.75 1.617 1 95.25 118 PRO A N 1
ATOM 876 C CA . PRO A 1 118 ? 10.695 -23.812 2.625 1 95.25 118 PRO A CA 1
ATOM 877 C C . PRO A 1 118 ? 9.391 -23.141 2.207 1 95.25 118 PRO A C 1
ATOM 879 O O . PRO A 1 118 ? 8.953 -23.297 1.065 1 95.25 118 PRO A O 1
ATOM 882 N N . PRO A 1 119 ? 8.727 -22.5 3.139 1 96.44 119 PRO A N 1
ATOM 883 C CA . PRO A 1 119 ? 7.605 -21.641 2.719 1 96.44 119 PRO A CA 1
ATOM 884 C C . PRO A 1 119 ? 8.031 -20.562 1.734 1 96.44 119 PRO A C 1
ATOM 886 O O . PRO A 1 119 ? 9.203 -20.188 1.693 1 96.44 119 PRO A O 1
ATOM 889 N N . PHE A 1 120 ? 7.098 -20.078 0.961 1 97.62 120 PHE A N 1
ATOM 890 C CA . PHE A 1 120 ? 7.453 -19 0.037 1 97.62 120 PHE A CA 1
ATOM 891 C C . PHE A 1 120 ? 6.297 -18.031 -0.133 1 97.62 120 PHE A C 1
ATOM 893 O O . PHE A 1 120 ? 5.145 -18.375 0.155 1 97.62 120 PHE A O 1
ATOM 900 N N . VAL A 1 121 ? 6.695 -16.812 -0.506 1 98.12 121 VAL A N 1
ATOM 901 C CA . VAL A 1 121 ? 5.781 -15.734 -0.849 1 98.12 121 VAL A CA 1
ATOM 902 C C . VAL A 1 121 ? 5.93 -15.383 -2.326 1 98.12 121 VAL A C 1
ATOM 904 O O . VAL A 1 121 ? 7.047 -15.25 -2.83 1 98.12 121 VAL A O 1
ATOM 907 N N . LEU A 1 122 ? 4.832 -15.344 -3.061 1 98.81 122 LEU A N 1
ATOM 908 C CA . LEU A 1 122 ? 4.816 -14.82 -4.422 1 98.81 122 LEU A CA 1
ATOM 909 C C . LEU A 1 122 ? 4.125 -13.461 -4.477 1 98.81 122 LEU A C 1
ATOM 911 O O . LEU A 1 122 ? 2.928 -13.359 -4.199 1 98.81 122 LEU A O 1
ATOM 915 N N . ALA A 1 123 ? 4.875 -12.438 -4.77 1 98.81 123 ALA A N 1
ATOM 916 C CA . ALA A 1 123 ? 4.328 -11.102 -4.988 1 98.81 123 ALA A CA 1
ATOM 917 C C . ALA A 1 123 ? 4.227 -10.789 -6.477 1 98.81 123 ALA A C 1
ATOM 919 O O . ALA A 1 123 ? 5.246 -10.688 -7.168 1 98.81 123 ALA A O 1
ATOM 920 N N . SER A 1 124 ? 3.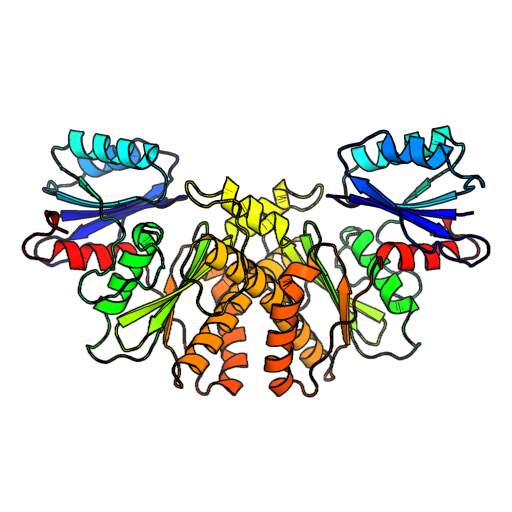004 -10.633 -7.016 1 98.62 124 SER A N 1
ATOM 921 C CA . SER A 1 124 ? 2.766 -10.32 -8.422 1 98.62 124 SER A CA 1
ATOM 922 C C . SER A 1 124 ? 2.248 -8.898 -8.594 1 98.62 124 SER A C 1
ATOM 924 O O . SER A 1 124 ? 1.153 -8.57 -8.133 1 98.62 124 SER A O 1
ATOM 926 N N . PHE A 1 125 ? 3 -8.07 -9.266 1 98.31 125 PHE A N 1
ATOM 927 C CA . PHE A 1 125 ? 2.695 -6.656 -9.414 1 98.31 125 PHE A CA 1
ATOM 928 C C . PHE A 1 125 ? 2.029 -6.383 -10.758 1 98.31 125 PHE A C 1
ATOM 930 O O . PHE A 1 125 ? 2.678 -5.906 -11.688 1 98.31 125 PHE A O 1
ATOM 937 N N . GLY A 1 126 ? 0.725 -6.57 -10.875 1 96.62 126 GLY A N 1
ATOM 938 C CA . GLY A 1 126 ? -0.085 -6.277 -12.039 1 96.62 126 GLY A CA 1
ATOM 939 C C . GLY A 1 126 ? -1.038 -5.117 -11.836 1 96.62 126 GLY A C 1
ATOM 940 O O . GLY A 1 126 ? -0.685 -4.125 -11.188 1 96.62 126 GLY A O 1
ATOM 941 N N . THR A 1 127 ? -2.301 -5.25 -12.492 1 96.56 127 THR A N 1
ATOM 942 C CA . THR A 1 127 ? -3.354 -4.289 -12.18 1 96.56 127 THR A CA 1
ATOM 943 C C . THR A 1 127 ? -3.598 -4.215 -10.68 1 96.56 127 THR A C 1
ATOM 945 O O . THR A 1 127 ? -3.635 -3.127 -10.102 1 96.56 127 THR A O 1
ATOM 948 N N . ALA A 1 128 ? -3.812 -5.328 -10.148 1 98.12 128 ALA A N 1
ATOM 949 C CA . ALA A 1 128 ? -3.736 -5.492 -8.703 1 98.12 128 ALA A CA 1
ATOM 950 C C . ALA A 1 128 ? -2.432 -6.172 -8.289 1 98.12 128 ALA A C 1
ATOM 952 O O . ALA A 1 128 ? -1.871 -6.961 -9.055 1 98.12 128 ALA A O 1
ATOM 953 N N . THR A 1 129 ? -1.882 -5.812 -7.207 1 98.81 129 THR A N 1
ATOM 954 C CA . THR A 1 129 ? -0.797 -6.559 -6.582 1 98.81 129 THR A CA 1
ATOM 955 C C . THR A 1 129 ? -1.348 -7.656 -5.68 1 98.81 129 THR A C 1
ATOM 957 O O . THR A 1 129 ? -2.223 -7.402 -4.848 1 98.81 129 THR A O 1
ATOM 960 N N . THR A 1 130 ? -0.933 -8.867 -5.883 1 98.75 130 THR A N 1
ATOM 961 C CA . THR A 1 130 ? -1.248 -9.977 -4.992 1 98.75 130 THR A CA 1
ATOM 962 C C . THR A 1 130 ? 0.013 -10.492 -4.309 1 98.75 130 THR A C 1
ATOM 964 O O . THR A 1 130 ? 1.084 -10.539 -4.918 1 98.75 130 THR A O 1
ATOM 967 N N . ILE A 1 131 ? -0.101 -10.805 -3.078 1 98.88 131 ILE A N 1
ATOM 968 C CA . ILE A 1 131 ? 0.978 -11.391 -2.287 1 98.88 131 ILE A CA 1
ATOM 969 C C . ILE A 1 131 ? 0.492 -12.672 -1.619 1 98.88 131 ILE A C 1
ATOM 971 O O . ILE A 1 131 ? -0.161 -12.625 -0.574 1 98.88 131 ILE A O 1
ATOM 975 N N . ASP A 1 132 ? 0.852 -13.789 -2.186 1 98.81 132 ASP A N 1
ATOM 976 C CA . ASP A 1 132 ? 0.319 -15.094 -1.806 1 98.81 132 ASP A CA 1
ATOM 977 C C . ASP A 1 132 ? 1.357 -15.906 -1.039 1 98.81 132 ASP A C 1
ATOM 979 O O . ASP A 1 132 ? 2.531 -15.938 -1.416 1 98.81 132 ASP A O 1
ATOM 983 N N . THR A 1 133 ? 0.958 -16.562 0.04 1 98.75 133 THR A N 1
ATOM 984 C CA . THR A 1 133 ? 1.846 -17.344 0.894 1 98.75 133 THR A CA 1
ATOM 985 C C . THR A 1 133 ? 1.517 -18.844 0.798 1 98.75 133 THR A C 1
ATOM 987 O O . THR A 1 133 ? 0.356 -19.234 0.929 1 98.75 133 THR A O 1
ATOM 990 N N . VAL A 1 134 ? 2.508 -19.625 0.563 1 98.69 134 VAL A N 1
ATOM 991 C CA . VAL A 1 134 ? 2.383 -21.078 0.539 1 98.69 134 VAL A CA 1
ATOM 992 C C . VAL A 1 134 ? 3.336 -21.688 1.561 1 98.69 134 VAL A C 1
ATOM 994 O O . VAL A 1 134 ? 4.504 -21.312 1.639 1 98.69 134 VAL A O 1
ATOM 997 N N . GLY A 1 135 ? 2.855 -22.641 2.322 1 98.06 135 GLY A N 1
ATOM 998 C CA . GLY A 1 135 ? 3.652 -23.328 3.326 1 98.06 135 GLY A CA 1
ATOM 999 C C . GLY A 1 135 ? 4.469 -24.469 2.762 1 98.06 135 GLY A C 1
ATOM 1000 O O . GLY A 1 135 ? 4.301 -24.844 1.598 1 98.06 135 GLY A O 1
ATOM 1001 N N . PRO A 1 136 ? 5.414 -25.016 3.576 1 97.12 136 PRO A N 1
ATOM 1002 C CA . PRO A 1 136 ? 6.219 -26.156 3.154 1 97.12 136 PRO A CA 1
ATOM 1003 C C . PRO A 1 136 ? 5.371 -27.391 2.852 1 97.12 136 PRO A C 1
ATOM 1005 O O . PRO A 1 136 ? 5.848 -28.328 2.207 1 97.12 136 PRO A O 1
ATOM 1008 N N . ASP A 1 137 ? 4.121 -27.438 3.264 1 97.06 137 ASP A N 1
ATOM 1009 C CA . ASP A 1 137 ? 3.191 -28.531 3.035 1 97.06 137 ASP A CA 1
ATOM 1010 C C . ASP A 1 137 ? 2.42 -28.344 1.731 1 97.06 137 ASP A C 1
ATOM 1012 O O . ASP A 1 137 ? 1.453 -29.062 1.464 1 97.06 137 ASP A O 1
ATOM 1016 N N . ASN A 1 138 ? 2.752 -27.312 1.004 1 97.75 138 ASN A N 1
ATOM 1017 C CA . ASN A 1 138 ? 2.119 -27 -0.274 1 97.75 138 ASN A CA 1
ATOM 1018 C C . ASN A 1 138 ? 0.67 -26.562 -0.09 1 97.75 138 ASN A C 1
ATOM 1020 O O . ASN A 1 138 ? -0.193 -26.891 -0.905 1 97.75 138 ASN A O 1
ATOM 1024 N N . ALA A 1 139 ? 0.398 -25.938 1.003 1 97.62 139 ALA A N 1
ATOM 1025 C CA . ALA A 1 139 ? -0.913 -25.344 1.254 1 97.62 139 ALA A CA 1
ATOM 1026 C C . ALA A 1 139 ? -0.861 -23.828 1.118 1 97.62 139 ALA A C 1
ATOM 1028 O O . ALA A 1 139 ? 0.006 -23.172 1.702 1 97.62 139 ALA A O 1
ATOM 1029 N N . PHE A 1 140 ? -1.73 -23.359 0.272 1 98.25 140 PHE A N 1
ATOM 1030 C CA . PHE A 1 140 ? -1.945 -21.922 0.219 1 98.25 140 PHE A CA 1
ATOM 1031 C C . PHE A 1 140 ? -2.496 -21.406 1.543 1 98.25 140 PHE A C 1
ATOM 1033 O O . PHE A 1 140 ? -3.648 -21.672 1.89 1 98.25 140 PHE A O 1
ATOM 1040 N N . ALA A 1 141 ? -1.752 -20.609 2.297 1 98.31 141 ALA A N 1
ATOM 1041 C CA . ALA A 1 141 ? -2.111 -20.172 3.641 1 98.31 141 ALA A CA 1
ATOM 1042 C C . ALA A 1 141 ? -3.025 -18.938 3.584 1 98.31 141 ALA A C 1
ATOM 1044 O O . ALA A 1 141 ? -3.824 -18.719 4.492 1 98.31 141 ALA A O 1
ATOM 1045 N N . GLY A 1 142 ? -2.889 -18.125 2.508 1 98.25 142 GLY A N 1
ATOM 1046 C CA . GLY A 1 142 ? -3.596 -16.859 2.322 1 98.25 142 GLY A CA 1
ATOM 1047 C C . GLY A 1 142 ? -2.809 -15.844 1.517 1 98.25 142 GLY A C 1
ATOM 1048 O O . GLY A 1 142 ? -1.616 -16.031 1.266 1 98.25 142 GLY A O 1
ATOM 1049 N N . GLY A 1 143 ? -3.5 -14.805 1.096 1 98.31 143 GLY A N 1
ATOM 1050 C CA . GLY A 1 143 ? -2.822 -13.805 0.289 1 98.31 143 GLY A CA 1
ATOM 1051 C C . GLY A 1 143 ? -3.486 -12.438 0.35 1 98.31 143 GLY A C 1
ATOM 1052 O O . GLY A 1 143 ? -4.691 -12.344 0.586 1 98.31 143 GLY A O 1
ATOM 1053 N N . LEU A 1 144 ? -2.717 -11.43 0.128 1 98.81 144 LEU A N 1
ATOM 1054 C CA . LEU A 1 144 ? -3.162 -10.047 0.118 1 98.81 144 LEU A CA 1
ATOM 1055 C C . LEU A 1 144 ? -3.531 -9.602 -1.294 1 98.81 144 LEU A C 1
ATOM 1057 O O . LEU A 1 144 ? -3.002 -10.133 -2.273 1 98.81 144 LEU A O 1
ATOM 1061 N N . ILE A 1 145 ? -4.473 -8.648 -1.433 1 98.75 145 ILE A N 1
ATOM 1062 C CA . ILE A 1 145 ? -4.789 -7.945 -2.672 1 98.75 145 ILE A CA 1
ATOM 1063 C C . ILE A 1 145 ? -4.777 -6.438 -2.432 1 98.75 145 ILE A C 1
ATOM 1065 O O . ILE A 1 145 ? -5.414 -5.945 -1.499 1 98.75 145 ILE A O 1
ATOM 1069 N N . LEU A 1 146 ? -4.035 -5.664 -3.125 1 98.88 146 LEU A N 1
ATOM 1070 C CA . LEU A 1 146 ? -4.016 -4.203 -3.119 1 98.88 146 LEU A CA 1
ATOM 1071 C C . LEU A 1 146 ? -3.842 -3.656 -4.531 1 98.88 146 LEU A C 1
ATOM 1073 O O . LEU A 1 146 ? -3.498 -4.402 -5.453 1 98.88 146 LEU A O 1
ATOM 1077 N N . PRO A 1 147 ? -4.18 -2.408 -4.797 1 98.81 147 PRO A N 1
ATOM 1078 C CA . PRO A 1 147 ? -3.979 -1.889 -6.148 1 98.81 147 PRO A CA 1
ATOM 1079 C C . PRO A 1 147 ? -2.512 -1.905 -6.574 1 98.81 147 PRO A C 1
ATOM 1081 O O . PRO A 1 147 ? -1.627 -1.627 -5.766 1 98.81 147 PRO A O 1
ATOM 1084 N N . GLY A 1 148 ? -2.229 -2.26 -7.773 1 98.62 148 GLY A N 1
ATOM 1085 C CA . GLY A 1 148 ? -0.879 -2.215 -8.312 1 98.62 148 GLY A CA 1
ATOM 1086 C C . GLY A 1 148 ? -0.338 -0.804 -8.453 1 98.62 148 GLY A C 1
ATOM 1087 O O . GLY A 1 148 ? -1.068 0.169 -8.25 1 98.62 148 GLY A O 1
ATOM 1088 N N . PRO A 1 149 ? 0.957 -0.725 -8.797 1 98.44 149 PRO A N 1
ATOM 1089 C CA . PRO A 1 149 ? 1.578 0.6 -8.867 1 98.44 149 PRO A CA 1
ATOM 1090 C C . PRO A 1 149 ? 0.875 1.528 -9.859 1 98.44 149 PRO A C 1
ATOM 1092 O O . PRO A 1 149 ? 0.583 2.68 -9.523 1 98.44 149 PRO A O 1
ATOM 1095 N N . ALA A 1 150 ? 0.578 1.083 -11.07 1 97.69 150 ALA A N 1
ATOM 1096 C CA . ALA A 1 150 ? -0.055 1.912 -12.094 1 97.69 150 ALA A CA 1
ATOM 1097 C C . ALA A 1 150 ? -1.469 2.311 -11.68 1 97.69 150 ALA A C 1
ATOM 1099 O O . ALA A 1 150 ? -1.896 3.443 -11.914 1 97.69 150 ALA A O 1
ATOM 1100 N N . LEU A 1 151 ? -2.199 1.364 -11.125 1 98.12 151 LEU A N 1
ATOM 1101 C CA . LEU A 1 151 ? -3.559 1.638 -10.672 1 98.12 151 LEU A CA 1
ATOM 1102 C C . LEU A 1 151 ? -3.557 2.648 -9.531 1 98.12 151 LEU A C 1
ATOM 1104 O O . LEU A 1 151 ? -4.43 3.52 -9.469 1 98.12 151 LEU A O 1
ATOM 1108 N N . MET A 1 152 ? -2.584 2.549 -8.578 1 98.62 152 MET A N 1
ATOM 1109 C CA . MET A 1 152 ? -2.436 3.551 -7.527 1 98.62 152 MET A CA 1
ATOM 1110 C C . MET A 1 152 ? -2.205 4.938 -8.125 1 98.62 152 MET A C 1
ATOM 1112 O O . MET A 1 152 ? -2.857 5.902 -7.727 1 98.62 152 MET A O 1
ATOM 1116 N N . ARG A 1 153 ? -1.333 5.016 -9.062 1 98.12 153 ARG A N 1
ATOM 1117 C CA . ARG A 1 153 ? -0.981 6.285 -9.688 1 98.12 153 ARG A CA 1
ATOM 1118 C C . ARG A 1 153 ? -2.189 6.902 -10.383 1 98.12 153 ARG A C 1
ATOM 1120 O O . ARG A 1 153 ? -2.482 8.086 -10.195 1 98.12 153 ARG A O 1
ATOM 1127 N N . SER A 1 154 ? -2.914 6.113 -11.195 1 97.69 154 SER A N 1
ATOM 1128 C CA . SER A 1 154 ? -4.062 6.625 -11.938 1 97.69 154 SER A CA 1
ATOM 1129 C C . SER A 1 154 ? -5.207 6.996 -10.992 1 97.69 154 SER A C 1
ATOM 1131 O O . SER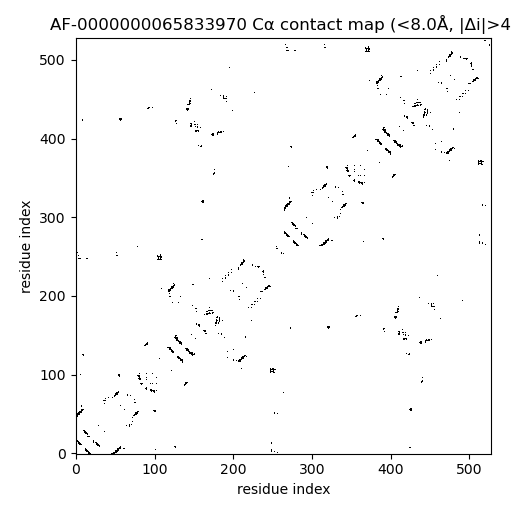 A 1 154 ? -5.949 7.941 -11.258 1 97.69 154 SER A O 1
ATOM 1133 N N . SER A 1 155 ? -5.367 6.242 -9.914 1 98 155 SER A N 1
ATOM 1134 C CA . SER A 1 155 ? -6.43 6.535 -8.953 1 98 155 SER A CA 1
ATOM 1135 C C . SER A 1 155 ? -6.215 7.891 -8.289 1 98 155 SER A C 1
ATOM 1137 O O . SER A 1 155 ? -7.176 8.602 -7.992 1 98 155 SER A O 1
ATOM 1139 N N . LEU A 1 156 ? -4.961 8.281 -7.98 1 97.94 156 LEU A N 1
ATOM 1140 C CA . LEU A 1 156 ? -4.645 9.602 -7.434 1 97.94 156 LEU A CA 1
ATOM 1141 C C . LEU A 1 156 ? -5.016 10.703 -8.422 1 97.94 156 LEU A C 1
ATOM 1143 O O . LEU A 1 156 ? -5.664 11.68 -8.047 1 97.94 156 LEU A O 1
ATOM 1147 N N . ALA A 1 157 ? -4.652 10.492 -9.695 1 96.56 157 ALA A N 1
ATOM 1148 C CA . ALA A 1 157 ? -4.91 11.492 -10.727 1 96.56 157 ALA A CA 1
ATOM 1149 C C . ALA A 1 157 ? -6.406 11.688 -10.945 1 96.56 157 ALA A C 1
ATOM 1151 O O . ALA A 1 157 ? -6.863 12.812 -11.156 1 96.56 157 ALA A O 1
ATOM 1152 N N . ARG A 1 158 ? -7.188 10.711 -10.812 1 94.75 158 ARG A N 1
ATOM 1153 C CA . ARG A 1 158 ? -8.617 10.758 -11.078 1 94.75 158 ARG A CA 1
ATOM 1154 C C . ARG A 1 158 ? -9.398 11.141 -9.82 1 94.75 158 ARG A C 1
ATOM 1156 O O . ARG A 1 158 ? -10.469 11.75 -9.906 1 94.75 158 ARG A O 1
ATOM 1163 N N . GLY A 1 159 ? -8.867 10.75 -8.695 1 93.12 159 GLY A N 1
ATOM 1164 C CA . GLY A 1 159 ? -9.609 10.859 -7.449 1 93.12 159 GLY A CA 1
ATOM 1165 C C . GLY A 1 159 ? -9.344 12.156 -6.711 1 93.12 159 GLY A C 1
ATOM 1166 O O . GLY A 1 159 ? -9.961 12.43 -5.676 1 93.12 159 GLY A O 1
ATOM 1167 N N . THR A 1 160 ? -8.398 12.969 -7.199 1 92.62 160 THR A N 1
ATOM 1168 C CA . THR A 1 160 ? -8.055 14.242 -6.582 1 92.62 160 THR A CA 1
ATOM 1169 C C . THR A 1 160 ? -8.078 15.367 -7.617 1 92.62 160 THR A C 1
ATOM 1171 O O . THR A 1 160 ? -7.91 15.117 -8.812 1 92.62 160 THR A O 1
ATOM 1174 N N . ALA A 1 161 ? -8.305 16.578 -7.156 1 88.44 161 ALA A N 1
ATOM 1175 C CA . ALA A 1 161 ? -8.492 17.703 -8.055 1 88.44 161 ALA A CA 1
ATOM 1176 C C . ALA A 1 161 ? -7.172 18.141 -8.688 1 88.44 161 ALA A C 1
ATOM 1178 O O . ALA A 1 161 ? -7.137 18.562 -9.844 1 88.44 161 ALA A O 1
ATOM 1179 N N . ASN A 1 162 ? -6.062 18 -7.984 1 88.19 162 ASN A N 1
ATOM 1180 C CA . ASN A 1 162 ? -4.879 18.734 -8.414 1 88.19 162 ASN A CA 1
ATOM 1181 C C . ASN A 1 162 ? -3.66 17.828 -8.531 1 88.19 162 ASN A C 1
ATOM 1183 O O . ASN A 1 162 ? -2.555 18.297 -8.805 1 88.19 162 ASN A O 1
ATOM 1187 N N . LEU A 1 163 ? -3.793 16.562 -8.305 1 93.19 163 LEU A N 1
ATOM 1188 C CA . LEU A 1 163 ? -2.625 15.688 -8.383 1 93.19 163 LEU A CA 1
ATOM 1189 C C . LEU A 1 163 ? -2.418 15.18 -9.805 1 93.19 163 LEU A C 1
ATOM 1191 O O . LEU A 1 163 ? -3.375 14.781 -10.477 1 93.19 163 LEU A O 1
ATOM 1195 N N . PRO A 1 164 ? -1.174 15.164 -10.312 1 93.25 164 PRO A N 1
ATOM 1196 C CA . PRO A 1 164 ? -0.842 14.727 -11.672 1 93.25 164 PRO A CA 1
ATOM 1197 C C . PRO A 1 164 ? -0.685 13.211 -11.773 1 93.25 164 PRO A C 1
ATOM 1199 O O . PRO A 1 164 ? -0.57 12.523 -10.758 1 93.25 164 PRO A O 1
ATOM 1202 N N . LEU A 1 165 ? -0.779 12.695 -13.047 1 95.06 165 LEU A N 1
ATOM 1203 C CA . LEU A 1 165 ? -0.238 11.375 -13.328 1 95.06 165 LEU A CA 1
ATOM 1204 C C . LEU A 1 165 ? 1.283 11.375 -13.219 1 95.06 165 LEU A C 1
ATOM 1206 O O . LEU A 1 165 ? 1.98 11.68 -14.188 1 95.06 165 LEU A O 1
ATOM 1210 N N . ALA A 1 166 ? 1.835 10.93 -12.203 1 93.19 166 ALA A N 1
ATOM 1211 C CA . ALA A 1 166 ? 3.186 11.258 -11.75 1 93.19 166 ALA A CA 1
ATOM 1212 C C . ALA A 1 166 ? 4.203 10.258 -12.297 1 93.19 166 ALA A C 1
ATOM 1214 O O . ALA A 1 166 ? 3.869 9.094 -12.539 1 93.19 166 ALA A O 1
ATOM 1215 N N . ASP A 1 167 ? 5.328 10.75 -12.547 1 91.56 167 ASP A N 1
ATOM 1216 C CA . ASP A 1 167 ? 6.527 9.984 -12.883 1 91.56 167 ASP A CA 1
ATOM 1217 C C . ASP A 1 167 ? 7.77 10.625 -12.266 1 91.56 167 ASP A C 1
ATOM 1219 O O . ASP A 1 167 ? 7.938 11.844 -12.32 1 91.56 167 ASP A O 1
ATOM 1223 N N . GLY A 1 168 ? 8.586 9.859 -11.531 1 92.94 168 GLY A N 1
ATOM 1224 C CA . GLY A 1 168 ? 9.781 10.367 -10.891 1 92.94 168 GLY A CA 1
ATOM 1225 C C . GLY A 1 168 ? 10.516 9.32 -10.078 1 92.94 168 GLY A C 1
ATOM 1226 O O . GLY A 1 168 ? 10.023 8.203 -9.898 1 92.94 168 GLY A O 1
ATOM 1227 N N . PRO A 1 169 ? 11.648 9.672 -9.664 1 95.94 169 PRO A N 1
ATOM 1228 C CA . PRO A 1 169 ? 12.438 8.727 -8.867 1 95.94 169 PRO A CA 1
ATOM 1229 C C . PRO A 1 169 ? 11.875 8.531 -7.465 1 95.94 169 PRO A C 1
ATOM 1231 O O . PRO A 1 169 ? 11.141 9.391 -6.965 1 95.94 169 PRO A O 1
ATOM 1234 N N . VAL A 1 170 ? 12.203 7.395 -6.926 1 97.81 170 VAL A N 1
ATOM 1235 C CA . VAL A 1 170 ? 11.875 7.07 -5.539 1 97.81 170 VAL A CA 1
ATOM 1236 C C . VAL A 1 170 ? 12.984 7.57 -4.617 1 97.81 170 VAL A C 1
ATOM 1238 O O . VAL A 1 170 ? 14.148 7.211 -4.789 1 97.81 170 VAL A O 1
ATOM 1241 N N . VAL A 1 171 ? 12.641 8.445 -3.68 1 97.75 171 VAL A N 1
ATOM 1242 C CA . VAL A 1 171 ? 13.625 9.008 -2.76 1 97.75 171 VAL A CA 1
ATOM 1243 C C . VAL A 1 171 ? 13.07 9 -1.339 1 97.75 171 VAL A C 1
ATOM 1245 O O . VAL A 1 171 ? 11.859 8.859 -1.143 1 97.75 171 VAL A O 1
ATOM 1248 N N . ASP A 1 172 ? 13.898 9.109 -0.387 1 98.06 172 ASP A N 1
ATOM 1249 C CA . ASP A 1 172 ? 13.492 9.039 1.014 1 98.06 172 ASP A CA 1
ATOM 1250 C C . ASP A 1 172 ? 12.625 10.234 1.392 1 98.06 172 ASP A C 1
ATOM 1252 O O . ASP A 1 172 ? 11.617 10.086 2.092 1 98.06 172 ASP A O 1
ATOM 1256 N N . PHE A 1 173 ? 13.062 11.445 0.942 1 98.62 173 PHE A N 1
ATOM 1257 C CA . PHE A 1 173 ? 12.406 12.695 1.312 1 98.62 173 PHE A CA 1
ATOM 1258 C C . PHE A 1 173 ? 12.07 13.516 0.075 1 98.62 173 PHE A C 1
ATOM 1260 O O . PHE A 1 173 ? 12.734 14.516 -0.213 1 98.62 173 PHE A O 1
ATOM 1267 N N . PRO A 1 174 ? 10.961 13.133 -0.624 1 98.5 174 PRO A N 1
ATOM 1268 C CA . PRO A 1 174 ? 10.633 13.852 -1.861 1 98.5 174 PRO A CA 1
ATOM 1269 C C . PRO A 1 174 ? 10.188 15.289 -1.612 1 98.5 174 PRO A C 1
ATOM 1271 O O . PRO A 1 174 ? 9.453 15.555 -0.658 1 98.5 174 PRO A O 1
ATOM 1274 N N . VAL A 1 175 ? 10.609 16.188 -2.535 1 97.88 175 VAL A N 1
ATOM 1275 C CA . VAL A 1 175 ? 10.352 17.609 -2.367 1 97.88 175 VAL A CA 1
ATOM 1276 C C . VAL A 1 175 ? 9.641 18.156 -3.604 1 97.88 175 VAL A C 1
ATOM 1278 O O . VAL A 1 175 ? 9.758 19.344 -3.924 1 97.88 175 VAL A O 1
ATOM 1281 N N . ASP A 1 176 ? 8.953 17.359 -4.312 1 97.06 176 ASP A N 1
ATOM 1282 C CA . ASP A 1 176 ? 7.996 17.719 -5.355 1 97.06 176 ASP A CA 1
ATOM 1283 C C . ASP A 1 176 ? 6.922 16.641 -5.508 1 97.06 176 ASP A C 1
ATOM 1285 O O . ASP A 1 176 ? 7.094 15.508 -5.039 1 97.06 176 ASP A O 1
ATOM 1289 N N . THR A 1 177 ? 5.902 17 -6.199 1 96.81 177 THR A N 1
ATOM 1290 C CA . THR A 1 177 ? 4.695 16.188 -6.191 1 96.81 177 THR A CA 1
ATOM 1291 C C . THR A 1 177 ? 4.926 14.875 -6.938 1 96.81 177 THR A C 1
ATOM 1293 O O . THR A 1 177 ? 4.438 13.82 -6.523 1 96.81 177 THR A O 1
ATOM 1296 N N . HIS A 1 178 ? 5.688 14.906 -8.031 1 97.62 178 HIS A N 1
ATOM 1297 C CA . HIS A 1 178 ? 5.957 13.695 -8.805 1 97.62 178 HIS A CA 1
ATOM 1298 C C . HIS A 1 178 ? 6.75 12.688 -7.988 1 97.62 178 HIS A C 1
ATOM 1300 O O . HIS A 1 178 ? 6.375 11.516 -7.91 1 97.62 178 HIS A O 1
ATOM 1306 N N . GLN A 1 179 ? 7.809 13.164 -7.305 1 98.06 179 GLN A N 1
ATOM 1307 C CA . GLN A 1 179 ? 8.609 12.305 -6.441 1 98.06 179 GLN A CA 1
ATOM 1308 C C . GLN A 1 179 ? 7.793 11.797 -5.254 1 98.06 179 GLN A C 1
ATOM 1310 O O . GLN A 1 179 ? 7.961 10.656 -4.816 1 98.06 179 GLN A O 1
ATOM 1315 N N . ALA A 1 180 ? 6.977 12.648 -4.742 1 98.56 180 ALA A N 1
ATOM 1316 C CA . ALA A 1 180 ? 6.156 12.281 -3.588 1 98.56 180 ALA A CA 1
ATOM 1317 C C . ALA A 1 180 ? 5.246 11.102 -3.912 1 98.56 180 ALA A C 1
ATOM 1319 O O . ALA A 1 180 ? 5.129 10.164 -3.117 1 98.56 180 ALA A O 1
ATOM 1320 N N . ILE A 1 181 ? 4.621 11.164 -5.07 1 98.69 181 ILE A N 1
ATOM 1321 C CA . ILE A 1 181 ? 3.688 10.117 -5.477 1 98.69 181 ILE A CA 1
ATOM 1322 C C . ILE A 1 181 ? 4.453 8.844 -5.805 1 98.69 181 ILE A C 1
ATOM 1324 O O . ILE A 1 181 ? 4.09 7.758 -5.348 1 98.69 181 ILE A O 1
ATOM 1328 N N . ALA A 1 182 ? 5.59 8.961 -6.586 1 98.5 182 ALA A N 1
ATOM 1329 C CA . ALA A 1 182 ? 6.406 7.801 -6.922 1 98.5 182 ALA A CA 1
ATOM 1330 C C . ALA A 1 182 ? 6.922 7.109 -5.664 1 98.5 182 ALA A C 1
ATOM 1332 O O . ALA A 1 182 ? 6.844 5.883 -5.547 1 98.5 182 ALA A O 1
ATOM 1333 N N . SER A 1 183 ? 7.441 7.887 -4.691 1 98.75 183 SER A N 1
ATOM 1334 C CA . SER A 1 183 ? 7.988 7.348 -3.449 1 98.75 183 SER A CA 1
ATOM 1335 C C . SER A 1 183 ? 6.895 6.746 -2.574 1 98.75 183 SER A C 1
ATOM 1337 O O . SER A 1 183 ? 7.117 5.734 -1.907 1 98.75 183 SER A O 1
ATOM 1339 N N . GLY A 1 184 ? 5.727 7.379 -2.57 1 98.88 184 GLY A N 1
ATOM 1340 C CA . GLY A 1 184 ? 4.605 6.855 -1.809 1 98.88 184 GLY A CA 1
ATOM 1341 C C . GLY A 1 184 ? 4.117 5.508 -2.314 1 98.88 184 GLY A C 1
ATOM 1342 O O . GLY A 1 184 ? 3.867 4.598 -1.524 1 98.88 184 GLY A O 1
ATOM 1343 N N . ILE A 1 185 ? 3.994 5.395 -3.611 1 98.81 185 ILE A N 1
ATOM 1344 C CA . ILE A 1 185 ? 3.545 4.148 -4.227 1 98.81 185 ILE A CA 1
ATOM 1345 C C . ILE A 1 185 ? 4.574 3.049 -3.975 1 98.81 185 ILE A C 1
ATOM 1347 O O . ILE A 1 185 ? 4.219 1.939 -3.574 1 98.81 185 ILE A O 1
ATOM 1351 N N . ALA A 1 186 ? 5.836 3.363 -4.164 1 98.81 186 ALA A N 1
ATOM 1352 C CA . ALA A 1 186 ? 6.895 2.387 -3.928 1 98.81 186 ALA A CA 1
ATOM 1353 C C . ALA A 1 186 ? 6.91 1.939 -2.469 1 98.81 186 ALA A C 1
ATOM 1355 O O . ALA A 1 186 ? 7.055 0.749 -2.182 1 98.81 186 ALA A O 1
ATOM 1356 N N . ALA A 1 187 ? 6.781 2.879 -1.553 1 98.81 187 ALA A N 1
ATOM 1357 C CA . ALA A 1 187 ? 6.77 2.576 -0.124 1 98.81 187 ALA A CA 1
ATOM 1358 C C . ALA A 1 187 ? 5.602 1.666 0.235 1 98.81 187 ALA A C 1
ATOM 1360 O O . ALA A 1 187 ? 5.754 0.724 1.016 1 98.81 187 ALA A O 1
ATOM 1361 N N . ALA A 1 188 ? 4.438 1.939 -0.326 1 98.88 188 ALA A N 1
ATOM 1362 C CA . ALA A 1 188 ? 3.242 1.145 -0.052 1 98.88 188 ALA A CA 1
ATOM 1363 C C . ALA A 1 188 ? 3.414 -0.289 -0.545 1 98.88 188 ALA A C 1
ATOM 1365 O O . ALA A 1 188 ? 3.146 -1.241 0.192 1 98.88 188 ALA A O 1
ATOM 1366 N N . GLN A 1 189 ? 3.836 -0.415 -1.791 1 98.88 189 GLN A N 1
ATOM 1367 C CA . GLN A 1 189 ? 4.035 -1.735 -2.377 1 98.88 189 GLN A CA 1
ATOM 1368 C C . GLN A 1 189 ? 5.086 -2.527 -1.604 1 98.88 189 GLN A C 1
ATOM 1370 O O . GLN A 1 189 ? 4.832 -3.656 -1.178 1 98.88 189 GLN A O 1
ATOM 1375 N N . ALA A 1 190 ? 6.27 -1.912 -1.395 1 98.62 190 ALA A N 1
ATOM 1376 C CA . ALA A 1 190 ? 7.375 -2.566 -0.698 1 98.62 190 ALA A CA 1
ATOM 1377 C C . ALA A 1 190 ? 6.988 -2.92 0.735 1 98.62 190 ALA A C 1
ATOM 1379 O O . ALA A 1 190 ? 7.328 -3.996 1.229 1 98.62 190 ALA A O 1
ATOM 1380 N N . GLY A 1 191 ? 6.305 -2.01 1.389 1 98.31 191 GLY A N 1
ATOM 1381 C CA . GLY A 1 191 ? 5.852 -2.258 2.748 1 98.31 191 GLY A CA 1
ATOM 1382 C C . GLY A 1 191 ? 4.945 -3.469 2.863 1 98.31 191 GLY A C 1
ATOM 1383 O O . GLY A 1 191 ? 5.059 -4.25 3.811 1 98.31 191 GLY A O 1
ATOM 1384 N N . ALA A 1 192 ? 4.004 -3.621 1.945 1 98.69 192 ALA A N 1
ATOM 1385 C CA . ALA A 1 192 ? 3.098 -4.77 1.947 1 98.69 192 ALA A CA 1
ATOM 1386 C C . ALA A 1 192 ? 3.869 -6.074 1.772 1 98.69 192 ALA A C 1
ATOM 1388 O O . ALA A 1 192 ? 3.555 -7.078 2.416 1 98.69 192 ALA A O 1
ATOM 1389 N N . VAL A 1 193 ? 4.883 -6.074 0.88 1 98.38 193 VAL A N 1
ATOM 1390 C CA . VAL A 1 193 ? 5.699 -7.262 0.646 1 98.38 193 VAL A CA 1
ATOM 1391 C C . VAL A 1 193 ? 6.441 -7.641 1.927 1 98.38 193 VAL A C 1
ATOM 1393 O O . VAL A 1 193 ? 6.406 -8.797 2.352 1 98.38 193 VAL A O 1
ATOM 1396 N N . VAL A 1 194 ? 7.082 -6.668 2.561 1 96.19 194 VAL A N 1
ATOM 1397 C CA . VAL A 1 194 ? 7.875 -6.926 3.758 1 96.19 194 VAL A CA 1
ATOM 1398 C C . VAL A 1 194 ? 6.969 -7.41 4.887 1 96.19 194 VAL A C 1
ATOM 1400 O O . VAL A 1 194 ? 7.309 -8.359 5.594 1 96.19 194 VAL A O 1
ATOM 1403 N N . ARG A 1 195 ? 5.828 -6.746 5.016 1 96.5 195 ARG A N 1
ATOM 1404 C CA . ARG A 1 195 ? 4.852 -7.137 6.027 1 96.5 195 ARG A CA 1
ATOM 1405 C C . ARG A 1 195 ? 4.465 -8.602 5.871 1 96.5 195 ARG A C 1
ATOM 1407 O O . ARG A 1 195 ? 4.422 -9.352 6.855 1 96.5 195 ARG A O 1
ATOM 1414 N N . GLN A 1 196 ? 4.105 -9.031 4.695 1 97.44 196 GLN A N 1
ATOM 1415 C CA . GLN A 1 196 ? 3.641 -10.391 4.48 1 97.44 196 GLN A CA 1
ATOM 1416 C C . GLN A 1 196 ? 4.781 -11.398 4.637 1 97.44 196 GLN A C 1
ATOM 1418 O O . GLN A 1 196 ? 4.574 -12.508 5.129 1 97.44 196 GLN A O 1
ATOM 1423 N N . TRP A 1 197 ? 5.969 -11.07 4.16 1 96.19 197 TRP A N 1
ATOM 1424 C CA . TRP A 1 197 ? 7.141 -11.938 4.293 1 96.19 197 TRP A CA 1
ATOM 1425 C C . TRP A 1 197 ? 7.449 -12.203 5.758 1 96.19 197 TRP A C 1
ATOM 1427 O O . TRP A 1 197 ? 7.688 -13.352 6.148 1 96.19 197 TRP A O 1
ATOM 1437 N N . LEU A 1 198 ? 7.465 -11.109 6.594 1 94.12 198 LEU A N 1
ATOM 1438 C CA . LEU A 1 198 ? 7.711 -11.258 8.023 1 94.12 198 LEU A CA 1
ATOM 1439 C C . LEU A 1 198 ? 6.648 -12.141 8.672 1 94.12 198 LEU A C 1
ATOM 1441 O O . LEU A 1 198 ? 6.957 -12.953 9.539 1 94.12 198 LEU A O 1
ATOM 1445 N N . ALA A 1 199 ? 5.363 -11.953 8.273 1 95.5 199 ALA A N 1
ATOM 1446 C CA . ALA A 1 199 ? 4.289 -12.789 8.797 1 95.5 199 ALA A CA 1
ATOM 1447 C C . ALA A 1 199 ? 4.531 -14.258 8.461 1 95.5 199 ALA A C 1
ATOM 1449 O O . ALA A 1 199 ? 4.328 -15.141 9.297 1 95.5 199 ALA A O 1
ATOM 1450 N N . ALA A 1 200 ? 4.965 -14.555 7.242 1 96 200 ALA A N 1
ATOM 1451 C CA . ALA A 1 200 ? 5.254 -15.922 6.82 1 96 200 ALA A CA 1
ATOM 1452 C C . ALA A 1 200 ? 6.395 -16.516 7.637 1 96 200 ALA A C 1
ATOM 1454 O O . ALA A 1 200 ? 6.297 -17.656 8.117 1 96 200 ALA A O 1
ATOM 1455 N N . CYS A 1 201 ? 7.461 -15.758 7.773 1 94.56 201 CYS A N 1
ATOM 1456 C CA . CYS A 1 201 ? 8.609 -16.234 8.539 1 94.56 201 CYS A CA 1
ATOM 1457 C C . CYS A 1 201 ? 8.203 -16.578 9.969 1 94.56 201 CYS A C 1
ATOM 1459 O O . CYS A 1 201 ? 8.594 -17.625 10.492 1 94.56 201 CYS A O 1
ATOM 1461 N N . ARG A 1 202 ? 7.473 -15.727 10.586 1 93.75 202 ARG A N 1
ATOM 1462 C CA . ARG A 1 202 ? 7.016 -15.953 11.953 1 93.75 202 ARG A CA 1
ATOM 1463 C C . ARG A 1 202 ? 6.102 -17.172 12.039 1 93.75 202 ARG A C 1
ATOM 1465 O O . ARG A 1 202 ? 6.23 -17.984 12.953 1 93.75 202 ARG A O 1
ATOM 1472 N N . HIS A 1 203 ? 5.184 -17.281 11.164 1 96.19 203 HIS A N 1
ATOM 1473 C CA . HIS A 1 203 ? 4.184 -18.344 11.164 1 96.19 203 HIS A CA 1
ATOM 1474 C C . HIS A 1 203 ? 4.84 -19.703 11.016 1 96.19 203 HIS A C 1
ATOM 1476 O O . HIS A 1 203 ? 4.445 -20.672 11.688 1 96.19 203 HIS A O 1
ATOM 1482 N N . TYR A 1 204 ? 5.855 -19.812 10.172 1 95.31 204 TYR A N 1
ATOM 1483 C CA . TYR A 1 204 ? 6.434 -21.109 9.852 1 95.31 204 TYR A CA 1
ATOM 1484 C C . TYR A 1 204 ? 7.727 -21.328 10.625 1 95.31 204 TYR A C 1
ATOM 1486 O O . TYR A 1 204 ? 8.297 -22.422 10.594 1 95.31 204 TYR A O 1
ATOM 1494 N N . GLY A 1 205 ? 8.242 -20.328 11.281 1 93 205 GLY A N 1
ATOM 1495 C CA . GLY A 1 205 ? 9.406 -20.469 12.141 1 93 205 GLY A CA 1
ATOM 1496 C C . GLY A 1 205 ? 10.703 -20.594 11.375 1 93 205 GLY A C 1
ATOM 1497 O O . GLY A 1 205 ? 11.703 -21.094 11.898 1 93 205 GLY A O 1
ATOM 1498 N N . CYS A 1 206 ? 10.711 -20.234 10.094 1 91.25 206 CYS A N 1
ATOM 1499 C CA . CYS A 1 206 ? 11.898 -20.234 9.234 1 91.25 206 CYS A CA 1
ATOM 1500 C C . CYS A 1 206 ? 11.766 -19.188 8.133 1 91.25 206 CYS A C 1
ATOM 1502 O O . CYS A 1 206 ? 10.688 -18.625 7.918 1 91.25 206 CYS A O 1
ATOM 1504 N N . ALA A 1 207 ? 12.844 -18.875 7.5 1 91.25 207 ALA A N 1
ATOM 1505 C CA . ALA A 1 207 ? 12.844 -17.875 6.426 1 91.25 207 ALA A CA 1
ATOM 1506 C C . ALA A 1 207 ? 12.047 -18.375 5.223 1 91.25 207 ALA A C 1
ATOM 1508 O O . ALA A 1 207 ? 12.203 -19.531 4.797 1 91.25 207 ALA A O 1
ATOM 1509 N N . ALA A 1 208 ? 11.203 -17.5 4.688 1 94.56 208 ALA A N 1
ATOM 1510 C CA . ALA A 1 208 ? 10.438 -17.812 3.482 1 94.56 208 ALA A CA 1
ATOM 1511 C C . ALA A 1 208 ? 11.141 -17.266 2.236 1 94.56 208 ALA A C 1
ATOM 1513 O O . ALA A 1 208 ? 11.711 -16.172 2.264 1 94.56 208 ALA A O 1
ATOM 1514 N N . ASP A 1 209 ? 11.148 -18 1.158 1 95.31 209 ASP A N 1
ATOM 1515 C CA . ASP A 1 209 ? 11.594 -17.484 -0.133 1 95.31 209 ASP A CA 1
ATOM 1516 C C . ASP A 1 209 ? 10.617 -16.453 -0.692 1 95.31 209 ASP A C 1
ATOM 1518 O O . ASP A 1 209 ? 9.438 -16.453 -0.339 1 95.31 209 ASP A O 1
ATOM 1522 N N . ILE A 1 210 ? 11.164 -15.57 -1.5 1 96.81 210 ILE A N 1
ATOM 1523 C CA . ILE A 1 210 ? 10.305 -14.578 -2.133 1 96.81 210 ILE A CA 1
ATOM 1524 C C . ILE A 1 210 ? 10.445 -14.672 -3.65 1 96.81 210 ILE A C 1
ATOM 1526 O O . ILE A 1 210 ? 11.555 -14.586 -4.184 1 96.81 210 ILE A O 1
ATOM 1530 N N . TYR A 1 211 ? 9.391 -14.836 -4.309 1 98.31 211 TYR A N 1
ATOM 1531 C CA . TYR A 1 2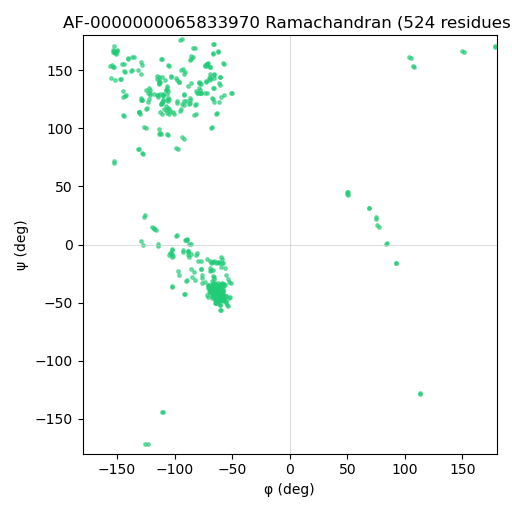11 ? 9.273 -14.734 -5.762 1 98.31 211 TYR A CA 1
ATOM 1532 C C . TYR A 1 211 ? 8.461 -13.508 -6.156 1 98.31 211 TYR A C 1
ATOM 1534 O O . TYR A 1 211 ? 7.52 -13.125 -5.453 1 98.31 211 TYR A O 1
ATOM 1542 N N . VAL A 1 212 ? 8.852 -12.891 -7.242 1 98.56 212 VAL A N 1
ATOM 1543 C CA . VAL A 1 212 ? 8.148 -11.703 -7.699 1 98.56 212 VAL A CA 1
ATOM 1544 C C . VAL A 1 212 ? 7.836 -11.828 -9.188 1 98.56 212 VAL A C 1
ATOM 1546 O O . VAL A 1 212 ? 8.539 -12.516 -9.922 1 98.56 212 VAL A O 1
ATOM 1549 N N . ALA A 1 213 ? 6.727 -11.203 -9.617 1 97.88 213 ALA A N 1
ATOM 1550 C CA . ALA A 1 213 ? 6.277 -11.195 -11.008 1 97.88 213 ALA A CA 1
ATOM 1551 C C . ALA A 1 213 ? 5.445 -9.953 -11.305 1 97.88 213 ALA A C 1
ATOM 1553 O O . ALA A 1 213 ? 5.109 -9.188 -10.398 1 97.88 213 ALA A O 1
ATOM 1554 N N . GLY A 1 214 ? 5.223 -9.742 -12.57 1 96.5 214 GLY A N 1
ATOM 1555 C CA . GLY A 1 214 ? 4.332 -8.672 -12.984 1 96.5 214 GLY A CA 1
ATOM 1556 C C . GLY A 1 214 ? 5.066 -7.484 -13.578 1 96.5 214 GLY A C 1
ATOM 1557 O O . GLY A 1 214 ? 6.203 -7.199 -13.195 1 96.5 214 GLY A O 1
ATOM 1558 N N . GLY A 1 215 ? 4.363 -6.758 -14.438 1 95.12 215 GLY A N 1
ATOM 1559 C CA . GLY A 1 215 ? 4.922 -5.621 -15.141 1 95.12 215 GLY A CA 1
ATOM 1560 C C . GLY A 1 215 ? 5.227 -4.445 -14.234 1 95.12 215 GLY A C 1
ATOM 1561 O O . GLY A 1 215 ? 5.977 -3.539 -14.617 1 95.12 215 GLY A O 1
ATOM 1562 N N . GLY A 1 216 ? 4.695 -4.418 -13.023 1 96.69 216 GLY A N 1
ATOM 1563 C CA . GLY A 1 216 ? 4.895 -3.322 -12.086 1 96.69 216 GLY A CA 1
ATOM 1564 C C . GLY A 1 216 ? 6.125 -3.496 -11.219 1 96.69 216 GLY A C 1
ATOM 1565 O O . GLY A 1 216 ? 6.52 -2.576 -10.5 1 96.69 216 GLY A O 1
ATOM 1566 N N . TRP A 1 217 ? 6.848 -4.641 -11.289 1 97.5 217 TRP A N 1
ATOM 1567 C CA . TRP A 1 217 ? 7.957 -4.984 -10.406 1 97.5 217 TRP A CA 1
ATOM 1568 C C . TRP A 1 217 ? 9.117 -4.008 -10.578 1 97.5 217 TRP A C 1
ATOM 1570 O O . TRP A 1 217 ? 9.648 -3.486 -9.594 1 97.5 217 TRP A O 1
ATOM 1580 N N . PRO A 1 218 ? 9.477 -3.627 -11.828 1 96.56 218 PRO A N 1
ATOM 1581 C CA . PRO A 1 218 ? 10.656 -2.783 -11.992 1 96.56 218 PRO A CA 1
ATOM 1582 C C . PRO A 1 218 ? 10.547 -1.458 -11.242 1 96.56 218 PRO A C 1
ATOM 1584 O O . PRO A 1 218 ? 11.547 -0.968 -10.695 1 96.56 218 PRO A O 1
ATOM 1587 N N . GLU A 1 219 ? 9.406 -0.902 -11.117 1 96 219 GLU A N 1
ATOM 1588 C CA . GLU A 1 219 ? 9.25 0.417 -10.516 1 96 219 GLU A CA 1
ATOM 1589 C C . GLU A 1 219 ? 9.367 0.344 -8.992 1 96 219 GLU A C 1
ATOM 1591 O O . GLU A 1 219 ? 9.656 1.347 -8.336 1 96 219 GLU A O 1
ATOM 1596 N N . VAL A 1 220 ? 9.141 -0.852 -8.43 1 97.88 220 VAL A N 1
ATOM 1597 C CA . VAL A 1 220 ? 9.125 -0.952 -6.969 1 97.88 220 VAL A CA 1
ATOM 1598 C C . VAL A 1 220 ? 10.289 -1.817 -6.496 1 97.88 220 VAL A C 1
ATOM 1600 O O . VAL A 1 220 ? 10.469 -2.018 -5.293 1 97.88 220 VAL A O 1
ATOM 1603 N N . GLN A 1 221 ? 11.133 -2.34 -7.383 1 97.81 221 GLN A N 1
ATOM 1604 C CA . GLN A 1 221 ? 12.164 -3.328 -7.109 1 97.81 221 GLN A CA 1
ATOM 1605 C C . GLN A 1 221 ? 13.18 -2.793 -6.105 1 97.81 221 GLN A C 1
ATOM 1607 O O . GLN A 1 221 ? 13.422 -3.41 -5.066 1 97.81 221 GLN A O 1
ATOM 1612 N N . GLN A 1 222 ? 13.789 -1.651 -6.438 1 96.94 222 GLN A N 1
ATOM 1613 C CA . GLN A 1 222 ? 14.844 -1.101 -5.594 1 96.94 222 GLN A CA 1
ATOM 1614 C C . GLN A 1 222 ? 14.344 -0.86 -4.172 1 96.94 222 GLN A C 1
ATOM 1616 O O . GLN A 1 222 ? 15.023 -1.203 -3.205 1 96.94 222 GLN A O 1
ATOM 1621 N N . GLU A 1 223 ? 13.188 -0.258 -4.047 1 97.81 223 GLU A N 1
ATOM 1622 C CA . GLU A 1 223 ? 12.617 0.033 -2.738 1 97.81 223 GLU A CA 1
ATOM 1623 C C . GLU A 1 223 ? 12.289 -1.252 -1.98 1 97.81 223 GLU A C 1
ATOM 1625 O O . GLU A 1 223 ? 12.5 -1.335 -0.769 1 97.81 223 GLU A O 1
ATOM 1630 N N . THR A 1 224 ? 11.719 -2.252 -2.639 1 97.56 224 THR A N 1
ATOM 1631 C CA . THR A 1 224 ? 11.367 -3.523 -2.018 1 97.56 224 THR A CA 1
ATOM 1632 C C . THR A 1 224 ? 12.617 -4.234 -1.492 1 97.56 224 THR A C 1
ATOM 1634 O O . THR A 1 224 ? 12.633 -4.695 -0.351 1 97.56 224 THR A O 1
ATOM 1637 N N . GLU A 1 225 ? 13.656 -4.297 -2.328 1 95.94 225 GLU A N 1
ATOM 1638 C CA . GLU A 1 225 ? 14.906 -4.941 -1.929 1 95.94 225 GLU A CA 1
ATOM 1639 C C . GLU A 1 225 ? 15.539 -4.223 -0.743 1 95.94 225 GLU A C 1
ATOM 1641 O O . GLU A 1 225 ? 16.062 -4.863 0.168 1 95.94 225 GLU A O 1
ATOM 1646 N N . ARG A 1 226 ? 15.5 -2.926 -0.762 1 94.06 226 ARG A N 1
ATOM 1647 C CA . ARG A 1 226 ? 16.047 -2.137 0.339 1 94.06 226 ARG A CA 1
ATOM 1648 C C . ARG A 1 226 ? 15.312 -2.434 1.642 1 94.06 226 ARG A C 1
ATOM 1650 O O . ARG A 1 226 ? 15.945 -2.66 2.678 1 94.06 226 ARG A O 1
ATOM 1657 N N . LEU A 1 227 ? 14 -2.443 1.606 1 94.06 227 LEU A N 1
ATOM 1658 C CA . LEU A 1 227 ? 13.211 -2.67 2.816 1 94.06 227 LEU A CA 1
ATOM 1659 C C . LEU A 1 227 ? 13.383 -4.102 3.312 1 94.06 227 LEU A C 1
ATOM 1661 O O . LEU A 1 227 ? 13.398 -4.348 4.52 1 94.06 227 LEU A O 1
ATOM 1665 N N . LEU A 1 228 ? 13.43 -5.047 2.426 1 94.06 228 LEU A N 1
ATOM 1666 C CA . LEU A 1 228 ? 13.68 -6.43 2.811 1 94.06 228 LEU A CA 1
ATOM 1667 C C . LEU A 1 228 ? 15.023 -6.57 3.508 1 94.06 228 LEU A C 1
ATOM 1669 O O . LEU A 1 228 ? 15.148 -7.309 4.488 1 94.06 228 LEU A O 1
ATOM 1673 N N . ALA A 1 229 ? 16.031 -5.938 2.941 1 91.12 229 ALA A N 1
ATOM 1674 C CA . ALA A 1 229 ? 17.359 -5.965 3.553 1 91.12 229 ALA A CA 1
ATOM 1675 C C . ALA A 1 229 ? 17.312 -5.414 4.977 1 91.12 229 ALA A C 1
ATOM 1677 O O . ALA A 1 229 ? 17.984 -5.938 5.871 1 91.12 229 ALA A O 1
ATOM 1678 N N . GLN A 1 230 ? 16.609 -4.383 5.219 1 87.25 230 GLN A N 1
ATOM 1679 C CA . GLN A 1 230 ? 16.469 -3.785 6.543 1 87.25 230 GLN A CA 1
ATOM 1680 C C . GLN A 1 230 ? 15.742 -4.727 7.5 1 87.25 230 GLN A C 1
ATOM 1682 O O . GLN A 1 230 ? 16.078 -4.785 8.688 1 87.25 230 GLN A O 1
ATOM 1687 N N . ALA A 1 231 ? 14.758 -5.441 6.969 1 85.44 231 ALA A N 1
ATOM 1688 C CA . ALA A 1 231 ? 13.945 -6.34 7.789 1 85.44 231 ALA A CA 1
ATOM 1689 C C . ALA A 1 231 ? 14.711 -7.617 8.117 1 85.44 231 ALA A C 1
ATOM 1691 O O . ALA A 1 231 ? 14.383 -8.312 9.086 1 85.44 231 ALA A O 1
ATOM 1692 N N . ALA A 1 232 ? 15.57 -8 7.293 1 78.81 232 ALA A N 1
ATOM 1693 C CA . ALA A 1 232 ? 16.344 -9.234 7.477 1 78.81 232 ALA A CA 1
ATOM 1694 C C . ALA A 1 232 ? 17.031 -9.25 8.836 1 78.81 232 ALA A C 1
ATOM 1696 O O . ALA A 1 232 ? 17.297 -10.32 9.391 1 78.81 232 ALA A O 1
ATOM 1697 N N . ALA A 1 233 ? 17.344 -8.094 9.297 1 69.38 233 ALA A N 1
ATOM 1698 C CA . ALA A 1 233 ? 17.953 -8.039 10.617 1 69.38 233 ALA A CA 1
ATOM 1699 C C . ALA A 1 233 ? 17.078 -8.695 11.672 1 69.38 233 ALA A C 1
ATOM 1701 O O . ALA A 1 233 ? 17.562 -9.195 12.688 1 69.38 233 ALA A O 1
ATOM 1702 N N . ILE A 1 234 ? 15.891 -8.797 11.352 1 62.34 234 ILE A N 1
ATOM 1703 C CA . ILE A 1 234 ? 14.93 -9.367 12.281 1 62.34 234 ILE A CA 1
ATOM 1704 C C . ILE A 1 234 ? 14.82 -10.875 12.055 1 62.34 234 ILE A C 1
ATOM 1706 O O . ILE A 1 234 ? 14.75 -11.648 13.008 1 62.34 234 ILE A O 1
ATOM 1710 N N . ALA A 1 235 ? 14.773 -11.32 10.812 1 64.06 235 ALA A N 1
ATOM 1711 C CA . ALA A 1 235 ? 14.414 -12.695 10.469 1 64.06 235 ALA A CA 1
ATOM 1712 C C . ALA A 1 235 ? 15.656 -13.516 10.125 1 64.06 235 ALA A C 1
ATOM 1714 O O . ALA A 1 235 ? 15.594 -14.742 10.055 1 64.06 235 ALA A O 1
ATOM 1715 N N . GLY A 1 236 ? 16.781 -12.891 10.016 1 66.56 236 GLY A N 1
ATOM 1716 C CA . GLY A 1 236 ? 18 -13.57 9.586 1 66.56 236 GLY A CA 1
ATOM 1717 C C . GLY A 1 236 ? 18.5 -13.102 8.234 1 66.56 236 GLY A C 1
ATOM 1718 O O . GLY A 1 236 ? 18.656 -11.898 8 1 66.56 236 GLY A O 1
ATOM 1719 N N . ALA A 1 237 ? 18.734 -14.016 7.348 1 66.88 237 ALA A N 1
ATOM 1720 C CA . ALA A 1 237 ? 19.312 -13.625 6.066 1 66.88 237 ALA A CA 1
ATOM 1721 C C . ALA A 1 237 ? 18.266 -13.008 5.145 1 66.88 237 ALA A C 1
ATOM 1723 O O . ALA A 1 237 ? 17.156 -13.523 5.035 1 66.88 237 ALA A O 1
ATOM 1724 N N . PRO A 1 238 ? 18.641 -11.859 4.535 1 69.38 238 PRO A N 1
ATOM 1725 C CA . PRO A 1 238 ? 17.703 -11.211 3.617 1 69.38 238 PRO A CA 1
ATOM 1726 C C . PRO A 1 238 ? 17.438 -12.047 2.367 1 69.38 238 PRO A C 1
ATOM 1728 O O . PRO A 1 238 ? 18.375 -12.477 1.694 1 69.38 238 PRO A O 1
ATOM 1731 N N . PRO A 1 239 ? 16.172 -12.273 2.268 1 78.38 239 PRO A N 1
ATOM 1732 C CA . PRO A 1 239 ? 15.914 -12.969 1.008 1 78.38 239 PRO A CA 1
ATOM 1733 C C . PRO A 1 239 ? 16.109 -12.078 -0.215 1 78.38 239 PRO A C 1
ATOM 1735 O O . PRO A 1 239 ? 15.953 -10.859 -0.122 1 78.38 239 PRO A O 1
ATOM 1738 N N . LEU A 1 240 ? 16.641 -12.594 -1.333 1 86 240 LEU A N 1
ATOM 1739 C CA . LEU A 1 240 ? 16.656 -11.938 -2.637 1 86 240 LEU A CA 1
ATOM 1740 C C . LEU A 1 240 ? 15.484 -12.398 -3.49 1 86 240 LEU A C 1
ATOM 1742 O O . LEU A 1 240 ? 15.359 -13.586 -3.803 1 86 240 LEU A O 1
ATOM 1746 N N . PRO A 1 241 ? 14.594 -11.367 -3.746 1 95.31 241 PRO A N 1
ATOM 1747 C CA . PRO A 1 241 ? 13.453 -11.758 -4.574 1 95.31 241 PRO A CA 1
ATOM 1748 C C . PRO A 1 241 ? 13.875 -12.352 -5.918 1 95.31 241 PRO A C 1
ATOM 1750 O O . PRO A 1 241 ? 14.758 -11.805 -6.586 1 95.31 241 PRO A O 1
ATOM 1753 N N . ALA A 1 242 ? 13.383 -13.477 -6.258 1 96.81 242 ALA A N 1
ATOM 1754 C CA . ALA A 1 242 ? 13.602 -14.094 -7.559 1 96.81 242 ALA A CA 1
ATOM 1755 C C . ALA A 1 242 ? 12.484 -13.734 -8.531 1 96.81 242 ALA A C 1
ATOM 1757 O O . ALA A 1 242 ? 11.312 -14.039 -8.297 1 96.81 242 ALA A O 1
ATOM 1758 N N . TYR A 1 243 ? 12.82 -13.125 -9.617 1 96.94 243 TYR A N 1
ATOM 1759 C CA . TYR A 1 243 ? 11.836 -12.688 -10.594 1 96.94 243 TYR A CA 1
ATOM 1760 C C . TYR A 1 243 ? 11.398 -13.836 -11.492 1 96.94 243 TYR A C 1
ATOM 1762 O O . TYR A 1 243 ? 12.227 -14.609 -11.969 1 96.94 243 TYR A O 1
ATOM 1770 N N . LEU A 1 244 ? 10.109 -13.984 -11.625 1 96.38 244 LEU A N 1
ATOM 1771 C CA . LEU A 1 244 ? 9.484 -14.914 -12.562 1 96.38 244 LEU A CA 1
ATOM 1772 C C . LEU A 1 244 ? 8.781 -14.172 -13.688 1 96.38 244 LEU A C 1
ATOM 1774 O O . LEU A 1 244 ? 7.84 -13.406 -13.438 1 96.38 244 LEU A O 1
ATOM 1778 N N . ASP A 1 245 ? 9.125 -14.422 -14.859 1 93.25 245 ASP A N 1
ATOM 1779 C CA . ASP A 1 245 ? 8.625 -13.688 -16.016 1 93.25 245 ASP A CA 1
ATOM 1780 C C . ASP A 1 245 ? 7.1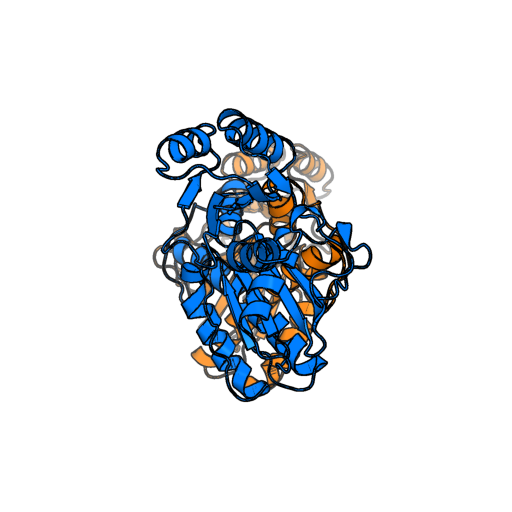56 -14 -16.281 1 93.25 245 ASP A C 1
ATOM 1782 O O . ASP A 1 245 ? 6.375 -13.109 -16.625 1 93.25 245 ASP A O 1
ATOM 1786 N N . ARG A 1 246 ? 6.762 -15.25 -16.156 1 95.25 246 ARG A N 1
ATOM 1787 C CA . ARG A 1 246 ? 5.41 -15.672 -16.5 1 95.25 246 ARG A CA 1
ATOM 1788 C C . ARG A 1 246 ? 4.992 -16.891 -15.68 1 95.25 246 ARG A C 1
ATOM 1790 O O . ARG A 1 246 ? 4.734 -17.953 -16.234 1 95.25 246 ARG A O 1
ATOM 1797 N N . PRO A 1 247 ? 4.77 -16.641 -14.461 1 97.44 247 PRO A N 1
ATOM 1798 C CA . PRO A 1 247 ? 4.469 -17.781 -13.602 1 97.44 247 PRO A CA 1
ATOM 1799 C C . PRO A 1 247 ? 3.135 -18.438 -13.938 1 97.44 247 PRO A C 1
ATOM 1801 O O . PRO A 1 247 ? 2.982 -19.656 -13.766 1 97.44 247 PRO A O 1
ATOM 1804 N N . VAL A 1 248 ? 2.203 -17.688 -14.398 1 98.38 248 VAL A N 1
ATOM 1805 C CA . VAL A 1 248 ? 0.924 -18.281 -14.789 1 98.38 248 VAL A CA 1
ATOM 1806 C C . VAL A 1 248 ? 1.127 -19.234 -15.961 1 98.38 248 VAL A C 1
ATOM 1808 O O . VAL A 1 248 ? 0.618 -20.359 -15.953 1 98.38 248 VAL A O 1
ATOM 1811 N N . LEU A 1 249 ? 1.879 -18.797 -17.031 1 98.25 249 LEU A N 1
ATOM 1812 C CA . LEU A 1 249 ? 2.148 -19.656 -18.188 1 98.25 249 LEU A CA 1
ATOM 1813 C C . LEU A 1 249 ? 2.963 -20.875 -17.766 1 98.25 249 LEU A C 1
ATOM 1815 O O . LEU A 1 249 ? 2.787 -21.953 -18.328 1 98.25 249 LEU A O 1
ATOM 1819 N N . ASP A 1 250 ? 3.902 -20.719 -16.766 1 97.88 250 ASP A N 1
ATOM 1820 C CA . ASP A 1 250 ? 4.66 -21.844 -16.234 1 97.88 250 ASP A CA 1
ATOM 1821 C C . ASP A 1 250 ? 3.736 -22.875 -15.578 1 97.88 250 ASP A C 1
ATOM 1823 O O . ASP A 1 250 ? 3.902 -24.078 -15.766 1 97.88 250 ASP A O 1
ATOM 1827 N N . GLY A 1 251 ? 2.768 -22.391 -14.773 1 98.06 251 GLY A N 1
ATOM 1828 C CA . GLY A 1 251 ? 1.783 -23.281 -14.172 1 98.06 251 GLY A CA 1
ATOM 1829 C C . GLY A 1 251 ? 0.913 -23.984 -15.195 1 98.06 251 GLY A C 1
ATOM 1830 O O . GLY A 1 251 ? 0.625 -25.172 -15.062 1 98.06 251 GLY A O 1
ATOM 1831 N N . LEU A 1 252 ? 0.487 -23.234 -16.219 1 98.12 252 LEU A N 1
ATOM 1832 C CA . LEU A 1 252 ? -0.323 -23.812 -17.281 1 98.12 252 LEU A CA 1
ATOM 1833 C C . LEU A 1 252 ? 0.458 -24.875 -18.047 1 98.12 252 LEU A C 1
ATOM 1835 O O . LEU A 1 252 ? -0.116 -25.875 -18.484 1 98.12 252 LEU A O 1
ATOM 1839 N N . ALA A 1 253 ? 1.752 -24.656 -18.266 1 97.56 253 ALA A N 1
ATOM 1840 C CA . ALA A 1 253 ? 2.594 -25.641 -18.953 1 97.56 253 ALA A CA 1
ATOM 1841 C C . ALA A 1 253 ? 2.643 -26.953 -18.172 1 97.56 253 ALA A C 1
ATOM 1843 O O . ALA A 1 253 ? 2.635 -28.031 -18.766 1 97.56 253 ALA A O 1
ATOM 1844 N N . LEU A 1 254 ? 2.67 -26.891 -16.859 1 96.31 254 LEU A N 1
ATOM 1845 C CA . LEU A 1 254 ? 2.643 -28.078 -16 1 96.31 254 LEU A CA 1
ATOM 1846 C C . LEU A 1 254 ? 1.334 -28.844 -16.188 1 96.31 254 LEU A C 1
ATOM 1848 O O . LEU A 1 254 ? 1.331 -30.062 -16.234 1 96.31 254 LEU A O 1
ATOM 1852 N N . LEU A 1 255 ? 0.239 -28.109 -16.234 1 96.69 255 LEU A N 1
ATOM 1853 C CA . LEU A 1 255 ? -1.074 -28.719 -16.422 1 96.69 255 LEU A CA 1
ATOM 1854 C C . LEU A 1 255 ? -1.184 -29.328 -17.812 1 96.69 255 LEU A C 1
ATOM 1856 O O . LEU A 1 255 ? -1.708 -30.438 -17.969 1 96.69 255 LEU A O 1
ATOM 1860 N N . ALA A 1 256 ? -0.645 -28.625 -18.828 1 96.56 256 ALA A N 1
ATOM 1861 C CA . ALA A 1 256 ? -0.7 -29.062 -20.219 1 96.56 256 ALA A CA 1
ATOM 1862 C C . ALA A 1 256 ? 0.114 -30.344 -20.406 1 96.56 256 ALA A C 1
ATOM 1864 O O . ALA A 1 256 ? -0.17 -31.141 -21.312 1 96.56 256 ALA A O 1
ATOM 1865 N N . ALA A 1 257 ? 1.178 -30.562 -19.562 1 95.19 257 ALA A N 1
ATOM 1866 C CA . ALA A 1 257 ? 2.082 -31.703 -19.688 1 95.19 257 ALA A CA 1
ATOM 1867 C C . ALA A 1 257 ? 1.472 -32.969 -19.062 1 95.19 257 ALA A C 1
ATOM 1869 O O . ALA A 1 257 ? 2.002 -34.062 -19.219 1 95.19 257 ALA A O 1
ATOM 1870 N N . GLN A 1 258 ? 0.288 -32.812 -18.359 1 93.19 258 GLN A N 1
ATOM 1871 C CA . GLN A 1 258 ? -0.393 -33.938 -17.766 1 93.19 258 GLN A CA 1
ATOM 1872 C C . GLN A 1 258 ? -1.031 -34.812 -18.844 1 93.19 258 GLN A C 1
ATOM 1874 O O . GLN A 1 258 ? -1.281 -34.375 -19.969 1 93.19 258 GLN A O 1
ATOM 1879 N N . PRO A 1 259 ? -1.265 -36.125 -18.578 1 90.69 259 PRO A N 1
ATOM 1880 C CA . PRO A 1 259 ? -1.81 -37.031 -19.578 1 90.69 259 PRO A CA 1
ATOM 1881 C C . PRO A 1 259 ? -3.16 -36.594 -20.125 1 90.69 259 PRO A C 1
ATOM 1883 O O . PRO A 1 259 ? -3.43 -36.75 -21.312 1 90.69 259 PRO A O 1
ATOM 1886 N N . ASP A 1 260 ? -4.078 -36 -19.297 1 89.81 260 ASP A N 1
ATOM 1887 C CA . ASP A 1 260 ? -5.379 -35.469 -19.719 1 89.81 260 ASP A CA 1
ATOM 1888 C C . ASP A 1 260 ? -5.609 -34.062 -19.203 1 89.81 260 ASP A C 1
ATOM 1890 O O . ASP A 1 260 ? -6.438 -33.844 -18.312 1 89.81 260 ASP A O 1
ATOM 1894 N N . PRO A 1 261 ? -5.055 -33.156 -19.906 1 87 261 PRO A N 1
ATOM 1895 C CA . PRO A 1 261 ? -5.121 -31.766 -19.422 1 87 261 PRO A CA 1
ATOM 1896 C C . PRO A 1 261 ? -6.539 -31.203 -19.438 1 87 261 PRO A C 1
ATOM 1898 O O . PRO A 1 261 ? -6.863 -30.312 -18.641 1 87 261 PRO A O 1
ATOM 1901 N N . GLN A 1 262 ? -7.391 -31.781 -20.234 1 84.88 262 GLN A N 1
ATOM 1902 C CA . GLN A 1 262 ? -8.742 -31.266 -20.375 1 84.88 262 GLN A CA 1
ATOM 1903 C C . GLN A 1 262 ? -9.625 -31.703 -19.203 1 84.88 262 GLN A C 1
ATOM 1905 O O . GLN A 1 262 ? -10.719 -31.172 -19.016 1 84.88 262 GLN A O 1
ATOM 1910 N N . SER A 1 263 ? -9.125 -32.656 -18.484 1 82.31 263 SER A N 1
ATOM 1911 C CA . SER A 1 263 ? -9.898 -33.156 -17.344 1 82.31 263 SER A CA 1
ATOM 1912 C C . SER A 1 263 ? -9.57 -32.375 -16.078 1 82.31 263 SER A C 1
ATOM 1914 O O . SER A 1 263 ? -10.219 -32.562 -15.039 1 82.31 263 SER A O 1
ATOM 1916 N N . LEU A 1 264 ? -8.773 -31.422 -16.312 1 77.06 264 LEU A N 1
ATOM 1917 C CA . LEU A 1 264 ? -8.367 -30.625 -15.156 1 77.06 264 LEU A CA 1
ATOM 1918 C C . LEU A 1 264 ? -9.258 -29.391 -15.016 1 77.06 264 LEU A C 1
ATOM 1920 O O . LEU A 1 264 ? -9.695 -28.812 -16.016 1 77.06 264 LEU A O 1
ATOM 1924 N N . MET B 1 1 ? -15.695 36.5 15.867 1 94.25 1 MET B N 1
ATOM 1925 C CA . MET B 1 1 ? -15.438 35.094 15.602 1 94.25 1 MET B CA 1
ATOM 1926 C C . MET B 1 1 ? -14.805 34.906 14.227 1 94.25 1 MET B C 1
ATOM 1928 O O . MET B 1 1 ? -15.203 35.562 13.258 1 94.25 1 MET B O 1
ATOM 1932 N N . ILE B 1 2 ? -13.695 34.125 14.133 1 96.38 2 ILE B N 1
ATOM 1933 C CA . ILE B 1 2 ? -13.062 33.781 12.859 1 96.38 2 ILE B CA 1
ATOM 1934 C C . ILE B 1 2 ? -13.344 32.312 12.5 1 96.38 2 ILE B C 1
ATOM 1936 O O . ILE B 1 2 ? -13.109 31.422 13.312 1 96.38 2 ILE B O 1
ATOM 1940 N N . LEU B 1 3 ? -13.93 32.094 11.258 1 97.38 3 LEU B N 1
ATOM 1941 C CA . LEU B 1 3 ? -14.164 30.734 10.781 1 97.38 3 LEU B CA 1
ATOM 1942 C C . LEU B 1 3 ? -12.875 30.109 10.234 1 97.38 3 LEU B C 1
ATOM 1944 O O . LEU B 1 3 ? -12.078 30.797 9.594 1 97.38 3 LEU B O 1
ATOM 1948 N N . LEU B 1 4 ? -12.664 28.891 10.516 1 98.25 4 LEU B N 1
ATOM 1949 C CA . LEU B 1 4 ? -11.562 28.078 10 1 98.25 4 LEU B CA 1
ATOM 1950 C C . LEU B 1 4 ? -12.07 27.016 9.031 1 98.25 4 LEU B C 1
ATOM 1952 O O . LEU B 1 4 ? -12.93 26.219 9.383 1 98.25 4 LEU B O 1
ATOM 1956 N N . ILE B 1 5 ? -11.547 27 7.762 1 97.5 5 ILE B N 1
ATOM 1957 C CA . ILE B 1 5 ? -12.133 26.172 6.715 1 97.5 5 ILE B CA 1
ATOM 1958 C C . ILE B 1 5 ? -11.07 25.234 6.133 1 97.5 5 ILE B C 1
ATOM 1960 O O . ILE B 1 5 ? -10.039 25.688 5.641 1 97.5 5 ILE B O 1
ATOM 1964 N N . ASP B 1 6 ? -11.258 23.984 6.273 1 97.56 6 ASP B N 1
ATOM 1965 C CA . ASP B 1 6 ? -10.477 22.938 5.621 1 97.56 6 ASP B CA 1
ATOM 1966 C C . ASP B 1 6 ? -11.266 22.266 4.496 1 97.56 6 ASP B C 1
ATOM 1968 O O . ASP B 1 6 ? -12 21.312 4.73 1 97.56 6 ASP B O 1
ATOM 1972 N N . SER B 1 7 ? -11.031 22.797 3.217 1 96.06 7 SER B N 1
ATOM 1973 C CA . SER B 1 7 ? -11.734 22.281 2.047 1 96.06 7 SER B CA 1
ATOM 1974 C C . SER B 1 7 ? -10.922 21.188 1.354 1 96.06 7 SER B C 1
ATOM 1976 O O . SER B 1 7 ? -10.125 21.484 0.462 1 96.06 7 SER B O 1
ATOM 1978 N N . GLY B 1 8 ? -11.18 19.953 1.74 1 93.81 8 GLY B N 1
ATOM 1979 C CA . GLY B 1 8 ? -10.516 18.812 1.156 1 93.81 8 GLY B CA 1
ATOM 1980 C C . GLY B 1 8 ? -11.305 18.172 0.024 1 93.81 8 GLY B C 1
ATOM 1981 O O . GLY B 1 8 ? -12.445 18.562 -0.244 1 93.81 8 GLY B O 1
ATOM 1982 N N . ASN B 1 9 ? -10.789 17.156 -0.663 1 91.44 9 ASN B N 1
ATOM 1983 C CA . ASN B 1 9 ? -11.383 16.5 -1.819 1 91.44 9 ASN B CA 1
ATOM 1984 C C . ASN B 1 9 ? -12.688 15.797 -1.453 1 91.44 9 ASN B C 1
ATOM 1986 O O . ASN B 1 9 ? -13.648 15.82 -2.223 1 91.44 9 ASN B O 1
ATOM 1990 N N . SER B 1 10 ? -12.766 15.203 -0.287 1 89.94 10 SER B N 1
ATOM 1991 C CA . SER B 1 10 ? -13.914 14.383 0.094 1 89.94 10 SER B CA 1
ATOM 1992 C C . SER B 1 10 ? -14.844 15.133 1.037 1 89.94 10 SER B C 1
ATOM 1994 O O . SER B 1 10 ? -16.062 14.992 0.957 1 89.94 10 SER B O 1
ATOM 1996 N N . ARG B 1 11 ? -14.258 16 1.972 1 92.19 11 ARG B N 1
ATOM 1997 C CA . ARG B 1 11 ? -15.055 16.641 3.016 1 92.19 11 ARG B CA 1
ATOM 1998 C C . ARG B 1 11 ? -14.664 18.109 3.191 1 92.19 11 ARG B C 1
ATOM 2000 O O . ARG B 1 11 ? -13.516 18.484 2.938 1 92.19 11 ARG B O 1
ATOM 2007 N N . LEU B 1 12 ? -15.633 18.828 3.568 1 95 12 LEU B N 1
ATOM 2008 C CA . LEU B 1 12 ? -15.445 20.203 4.039 1 95 12 LEU B CA 1
ATOM 2009 C C . LEU B 1 12 ? -15.555 20.266 5.559 1 95 12 LEU B C 1
ATOM 2011 O O . LEU B 1 12 ? -16.609 19.969 6.121 1 95 12 LEU B O 1
ATOM 2015 N N . LYS B 1 13 ? -14.445 20.609 6.285 1 96.56 13 LYS B N 1
ATOM 2016 C CA . LYS B 1 13 ? -14.453 20.766 7.734 1 96.56 13 LYS B CA 1
ATOM 2017 C C . LYS B 1 13 ? -14.391 22.234 8.141 1 96.56 13 LYS B C 1
ATOM 2019 O O . LYS B 1 13 ? -13.625 23.016 7.562 1 96.56 13 LYS B O 1
ATOM 2024 N N . VAL B 1 14 ? -15.25 22.562 9.031 1 96.81 14 VAL B N 1
ATOM 2025 C CA . VAL B 1 14 ? -15.344 23.953 9.445 1 96.81 14 VAL B CA 1
ATOM 2026 C C . VAL B 1 14 ? -15.273 24.047 10.969 1 96.81 14 VAL B C 1
ATOM 2028 O O . VAL B 1 14 ? -15.969 23.312 11.672 1 96.81 14 VAL B O 1
ATOM 2031 N N . GLY B 1 15 ? -14.328 24.828 11.5 1 96.81 15 GLY B N 1
ATOM 2032 C CA . GLY B 1 15 ? -14.227 25.234 12.891 1 96.81 15 GLY B CA 1
ATOM 2033 C C . GLY B 1 15 ? -14.203 26.734 13.086 1 96.81 15 GLY B C 1
ATOM 2034 O O . GLY B 1 15 ? -14.562 27.484 12.172 1 96.81 15 GLY B O 1
ATOM 2035 N N . TRP B 1 16 ? -13.953 27.203 14.289 1 96.62 16 TRP B N 1
ATOM 2036 C CA . TRP B 1 16 ? -13.867 28.641 14.5 1 96.62 16 TRP B CA 1
ATOM 2037 C C . TRP B 1 16 ? -12.961 28.969 15.688 1 96.62 16 TRP B C 1
ATOM 2039 O O . TRP B 1 16 ? -12.641 28.078 16.484 1 96.62 16 TRP B O 1
ATOM 2049 N N . LEU B 1 17 ? -12.367 30.094 15.68 1 95.69 17 LEU B N 1
ATOM 2050 C CA . LEU B 1 17 ? -11.664 30.734 16.781 1 95.69 17 LEU B CA 1
ATOM 2051 C C . LEU B 1 17 ? -12.406 31.969 17.25 1 95.69 17 LEU B C 1
ATOM 2053 O O . LEU B 1 17 ? -12.664 32.875 16.469 1 95.69 17 LEU B O 1
ATOM 2057 N N . ASP B 1 18 ? -12.805 31.984 18.547 1 94.38 18 ASP B N 1
ATOM 2058 C CA . ASP B 1 18 ? -13.531 33.094 19.141 1 94.38 18 ASP B CA 1
ATOM 2059 C C . ASP B 1 18 ? -12.898 33.531 20.469 1 94.38 18 ASP B C 1
ATOM 2061 O O . ASP B 1 18 ? -12.977 32.812 21.453 1 94.38 18 ASP B O 1
ATOM 2065 N N . ASN B 1 19 ? -12.344 34.75 20.531 1 91.56 19 ASN B N 1
ATOM 2066 C CA . ASN B 1 19 ? -11.688 35.281 21.703 1 91.56 19 ASN B CA 1
ATOM 2067 C C . ASN B 1 19 ? -10.656 34.312 22.281 1 91.56 19 ASN B C 1
ATOM 2069 O O . ASN B 1 19 ? -10.68 34 23.469 1 91.56 19 ASN B O 1
ATOM 2073 N N . GLY B 1 20 ? -9.906 33.75 21.344 1 90.44 20 GLY B N 1
ATOM 2074 C CA . GLY B 1 20 ? -8.805 32.875 21.734 1 90.44 20 GLY B CA 1
ATOM 2075 C C . GLY B 1 20 ? -9.242 31.438 22.016 1 90.44 20 GLY B C 1
ATOM 2076 O O . GLY B 1 20 ? -8.406 30.562 22.219 1 90.44 20 GLY B O 1
ATOM 2077 N N . ALA B 1 21 ? -10.547 31.156 21.875 1 93.94 21 ALA B N 1
ATOM 2078 C CA . ALA B 1 21 ? -11.062 29.828 22.188 1 93.94 21 ALA B CA 1
ATOM 2079 C C . ALA B 1 21 ? -11.539 29.125 20.922 1 93.94 21 ALA B C 1
ATOM 2081 O O . ALA B 1 21 ? -12.156 29.734 20.047 1 93.94 21 ALA B O 1
ATOM 2082 N N . ARG B 1 22 ? -11.219 27.797 20.875 1 95.62 22 ARG B N 1
ATOM 2083 C CA . ARG B 1 22 ? -11.641 26.953 19.766 1 95.62 22 ARG B CA 1
ATOM 2084 C C . ARG B 1 22 ? -13.031 26.391 20 1 95.62 22 ARG B C 1
ATOM 2086 O O . ARG B 1 22 ? -13.508 26.344 21.141 1 95.62 22 ARG B O 1
ATOM 2093 N N . GLU B 1 23 ? -13.672 25.984 18.891 1 93.5 23 GLU B N 1
ATOM 2094 C CA . GLU B 1 23 ? -14.922 25.234 19 1 93.5 23 GLU B CA 1
ATOM 2095 C C . GLU B 1 23 ? -14.695 23.875 19.641 1 93.5 23 GLU B C 1
ATOM 2097 O O . GLU B 1 23 ? -13.625 23.281 19.5 1 93.5 23 GLU B O 1
ATOM 2102 N N . PRO B 1 24 ? -15.672 23.344 20.422 1 91.12 24 PRO B N 1
ATOM 2103 C CA . PRO B 1 24 ? -15.539 22 21.016 1 91.12 24 PRO B CA 1
ATOM 2104 C C . PRO B 1 24 ? -15.445 20.891 19.969 1 91.12 24 PRO B C 1
ATOM 2106 O O . PRO B 1 24 ? -14.734 19.906 20.172 1 91.12 24 PRO B O 1
ATOM 2109 N N . ALA B 1 25 ? -16.266 21.094 18.844 1 91 25 ALA B N 1
ATOM 2110 C CA . ALA B 1 25 ? -16.25 20.109 17.766 1 91 25 ALA B CA 1
ATOM 2111 C C . ALA B 1 25 ? -16.422 20.797 16.406 1 91 25 ALA B C 1
ATOM 2113 O O . ALA B 1 25 ? -17.266 21.688 16.25 1 91 25 ALA B O 1
ATOM 2114 N N . ALA B 1 26 ? -15.531 20.406 15.484 1 93.25 26 ALA B N 1
ATOM 2115 C CA . ALA B 1 26 ? -15.664 20.938 14.133 1 93.25 26 ALA B CA 1
ATOM 2116 C C . ALA B 1 26 ? -16.844 20.297 13.406 1 93.25 26 ALA B C 1
ATOM 2118 O O . ALA B 1 26 ? -17.234 19.172 13.719 1 93.25 26 ALA B O 1
ATOM 2119 N N . VAL B 1 27 ? -17.391 21.016 12.438 1 94.44 27 VAL B N 1
ATOM 2120 C CA . VAL B 1 27 ? -18.453 20.484 11.586 1 94.44 27 VAL B CA 1
ATOM 2121 C C . VAL B 1 27 ? -17.859 19.984 10.266 1 94.44 27 VAL B C 1
ATOM 2123 O O . VAL B 1 27 ? -16.922 20.578 9.742 1 94.44 27 VAL B O 1
ATOM 2126 N N . ALA B 1 28 ? -18.406 18.891 9.82 1 92.88 28 ALA B N 1
ATOM 2127 C CA . ALA B 1 28 ? -17.969 18.328 8.547 1 92.88 28 ALA B CA 1
ATOM 2128 C C . ALA B 1 28 ? -19.141 18.188 7.578 1 92.88 28 ALA B C 1
ATOM 2130 O O . ALA B 1 28 ? -20.219 17.75 7.969 1 92.88 28 ALA B O 1
ATOM 2131 N N . PHE B 1 29 ? -18.938 18.688 6.328 1 92.25 29 PHE B N 1
ATOM 2132 C CA . PHE B 1 29 ? -19.938 18.562 5.273 1 92.25 29 PHE B CA 1
ATOM 2133 C C . PHE B 1 29 ? -19.438 17.656 4.164 1 92.25 29 PHE B C 1
ATOM 2135 O O . PHE B 1 29 ? -18.25 17.656 3.838 1 92.25 29 PHE B O 1
ATOM 2142 N N . ASP B 1 30 ? -20.453 16.875 3.604 1 84.75 30 ASP B N 1
ATOM 2143 C CA . ASP B 1 30 ? -20.125 16.109 2.404 1 84.75 30 ASP B CA 1
ATOM 2144 C C . ASP B 1 30 ? -20.109 17 1.168 1 84.75 30 ASP B C 1
ATOM 2146 O O . ASP B 1 30 ? -20.938 17.906 1.032 1 84.75 30 ASP B O 1
ATOM 2150 N N . ASN B 1 31 ? -19.219 16.828 0.332 1 73.81 31 ASN B N 1
ATOM 2151 C CA . ASN B 1 31 ? -19.031 17.656 -0.854 1 73.81 31 ASN B CA 1
ATOM 2152 C C . ASN B 1 31 ? -20.266 17.641 -1.756 1 73.81 31 ASN B C 1
ATOM 2154 O O . ASN B 1 31 ? -20.406 18.5 -2.623 1 73.81 31 ASN B O 1
ATOM 2158 N N . LEU B 1 32 ? -21.125 16.812 -1.473 1 71.62 32 LEU B N 1
ATOM 2159 C CA . LEU B 1 32 ? -22.266 16.656 -2.355 1 71.62 32 LEU B CA 1
ATOM 2160 C C . LEU B 1 32 ? -23.391 17.609 -1.966 1 71.62 32 LEU B C 1
ATOM 2162 O O . LEU B 1 32 ? -24.375 17.75 -2.697 1 71.62 32 LEU B O 1
ATOM 2166 N N . ASP B 1 33 ? -23.25 18.359 -0.849 1 80.19 33 ASP B N 1
ATOM 2167 C CA . ASP B 1 33 ? -24.312 19.281 -0.44 1 80.19 33 ASP B CA 1
ATOM 2168 C C . ASP B 1 33 ? -23.859 20.734 -0.542 1 80.19 33 ASP B C 1
ATOM 2170 O O . ASP B 1 33 ? -23.297 21.281 0.41 1 80.19 33 ASP B O 1
ATOM 2174 N N . PRO B 1 34 ? -24.188 21.344 -1.676 1 74.88 34 PRO B N 1
ATOM 2175 C CA . PRO B 1 34 ? -23.641 22.672 -1.914 1 74.88 34 PRO B CA 1
ATOM 2176 C C . PRO B 1 34 ? -24.234 23.734 -0.977 1 74.88 34 PRO B C 1
ATOM 2178 O O . PRO B 1 34 ? -23.672 24.812 -0.82 1 74.88 34 PRO B O 1
ATOM 2181 N N . HIS B 1 35 ? -25.312 23.391 -0.333 1 85.38 35 HIS B N 1
ATOM 2182 C CA . HIS B 1 35 ? -25.969 24.406 0.468 1 85.38 35 HIS B CA 1
ATOM 2183 C C . HIS B 1 35 ? -25.703 24.203 1.955 1 85.38 35 HIS B C 1
ATOM 2185 O O . HIS B 1 35 ? -26.031 25.062 2.773 1 85.38 35 HIS B O 1
ATOM 2191 N N . ALA B 1 36 ? -25.094 23.141 2.275 1 91.12 36 ALA B N 1
ATOM 2192 C CA . ALA B 1 36 ? -24.953 22.75 3.674 1 91.12 36 ALA B CA 1
ATOM 2193 C C . ALA B 1 36 ? -24.188 23.812 4.465 1 91.12 36 ALA B C 1
ATOM 2195 O O . ALA B 1 36 ? -24.578 24.156 5.586 1 91.12 36 ALA B O 1
ATOM 2196 N N . LEU B 1 37 ? -23.188 24.344 3.918 1 92.44 37 LEU B N 1
ATOM 2197 C CA . LEU B 1 37 ? -22.391 25.359 4.598 1 92.44 37 LEU B CA 1
ATOM 2198 C C . LEU B 1 37 ? -23.203 26.609 4.836 1 92.44 37 LEU B C 1
ATOM 2200 O O . LEU B 1 37 ? -23.234 27.141 5.949 1 92.44 37 LEU B O 1
ATOM 2204 N N . GLY B 1 38 ? -23.859 27.125 3.783 1 92.06 38 GLY B N 1
ATOM 2205 C CA . GLY B 1 38 ? -24.703 28.297 3.908 1 92.06 38 GLY B CA 1
ATOM 2206 C C . GLY B 1 38 ? -25.781 28.156 4.961 1 92.06 38 GLY B C 1
ATOM 2207 O O . GLY B 1 38 ? -26 29.062 5.762 1 92.06 38 GLY B O 1
ATOM 2208 N N . ASP B 1 39 ? -26.484 27.031 4.895 1 93.81 39 ASP B N 1
ATOM 2209 C CA . ASP B 1 39 ? -27.531 26.766 5.875 1 93.81 39 ASP B CA 1
ATOM 2210 C C . ASP B 1 39 ? -26.969 26.781 7.297 1 93.81 39 ASP B C 1
ATOM 2212 O O . ASP B 1 39 ? -27.594 27.328 8.211 1 93.81 39 ASP B O 1
ATOM 2216 N N . TRP B 1 40 ? -25.875 26.156 7.438 1 93.75 40 TRP B N 1
ATOM 2217 C CA . TRP B 1 40 ? -25.25 26.078 8.75 1 93.75 40 TRP B CA 1
ATOM 2218 C C . TRP B 1 40 ? -24.844 27.469 9.234 1 93.75 40 TRP B C 1
ATOM 2220 O O . TRP B 1 40 ? -25.047 27.812 10.406 1 93.75 40 TRP B O 1
ATOM 2230 N N . LEU B 1 41 ? -24.312 28.312 8.391 1 92.38 41 LEU B N 1
ATOM 2231 C CA . LEU B 1 41 ? -23.938 29.688 8.727 1 92.38 41 LEU B CA 1
ATOM 2232 C C . LEU B 1 41 ? -25.141 30.453 9.258 1 92.38 41 LEU B C 1
ATOM 2234 O O . LEU B 1 41 ? -25 31.281 10.164 1 92.38 41 LEU B O 1
ATOM 2238 N N . GLY B 1 42 ? -26.281 30.141 8.742 1 92.19 42 GLY B N 1
ATOM 2239 C CA . GLY B 1 42 ? -27.5 30.797 9.172 1 92.19 42 GLY B CA 1
ATOM 2240 C C . GLY B 1 42 ? -27.922 30.438 10.578 1 92.19 42 GLY B C 1
ATOM 2241 O O . GLY B 1 42 ? -28.703 31.141 11.203 1 92.19 42 GLY B O 1
ATOM 2242 N N . THR B 1 43 ? -27.438 29.344 11.055 1 92 43 THR B N 1
ATOM 2243 C CA . THR B 1 43 ? -27.828 28.859 12.367 1 92 43 THR B CA 1
ATOM 2244 C C . THR B 1 43 ? -26.922 29.438 13.453 1 92 43 THR B C 1
ATOM 2246 O O . THR B 1 43 ? -27.219 29.344 14.641 1 92 43 THR B O 1
ATOM 2249 N N . LEU B 1 44 ? -25.875 30.094 13.07 1 91 44 LEU B N 1
ATOM 2250 C CA . LEU B 1 44 ? -24.906 30.609 14.039 1 91 44 LEU B CA 1
ATOM 2251 C C . LEU B 1 44 ? -25.469 31.812 14.781 1 91 44 LEU B C 1
ATOM 2253 O O . LEU B 1 44 ? -26.062 32.719 14.164 1 91 44 LEU B O 1
ATOM 2257 N N . SER B 1 45 ? -25.359 31.766 16.125 1 88.19 45 SER B N 1
ATOM 2258 C CA . SER B 1 45 ? -25.812 32.906 16.938 1 88.19 45 SER B CA 1
ATOM 2259 C C . SER B 1 45 ? -24.891 34.094 16.781 1 88.19 45 SER B C 1
ATOM 2261 O O . SER B 1 45 ? -25.344 35.25 16.844 1 88.19 45 SER B O 1
ATOM 2263 N N . ARG B 1 46 ? -23.641 33.875 16.625 1 89 46 ARG B N 1
ATOM 2264 C CA . ARG B 1 46 ? -22.656 34.938 16.406 1 89 46 ARG B CA 1
ATOM 2265 C C . ARG B 1 46 ? -22.156 34.938 14.961 1 89 46 ARG B C 1
ATOM 2267 O O . ARG B 1 46 ? -21.75 33.906 14.445 1 89 46 ARG B O 1
ATOM 2274 N N . LYS B 1 47 ? -22.141 36.062 14.414 1 88.5 47 LYS B N 1
ATOM 2275 C CA . LYS B 1 47 ? -21.766 36.188 13.016 1 88.5 47 LYS B CA 1
ATOM 2276 C C . LYS B 1 47 ? -20.234 36.188 12.859 1 88.5 47 LYS B C 1
ATOM 2278 O O . LYS B 1 47 ? -19.531 36.906 13.57 1 88.5 47 LYS B O 1
ATOM 2283 N N . PRO B 1 48 ? -19.766 35.375 11.93 1 93.38 48 PRO B N 1
ATOM 2284 C CA . PRO B 1 48 ? -18.328 35.406 11.68 1 93.38 48 PRO B CA 1
ATOM 2285 C C . PRO B 1 48 ? -17.891 36.656 10.953 1 93.38 48 PRO B C 1
ATOM 2287 O O . PRO B 1 48 ? -18.609 37.188 10.094 1 93.38 48 PRO B O 1
ATOM 2290 N N . THR B 1 49 ? -16.766 37.25 11.289 1 93.38 49 THR B N 1
ATOM 2291 C CA . THR B 1 49 ? -16.234 38.469 10.695 1 93.38 49 THR B CA 1
ATOM 2292 C C . THR B 1 49 ? -15.211 38.156 9.617 1 93.38 49 THR B C 1
ATOM 2294 O O . THR B 1 49 ? -14.961 38.969 8.734 1 93.38 49 THR B O 1
ATOM 2297 N N . LEU B 1 50 ? -14.609 36.969 9.688 1 96.12 50 LEU B N 1
ATOM 2298 C CA . LEU B 1 50 ? -13.555 36.531 8.781 1 96.12 50 LEU B CA 1
ATOM 2299 C C . LEU B 1 50 ? -13.516 35 8.711 1 96.12 50 LEU B C 1
ATOM 2301 O O . LEU B 1 50 ? -13.82 34.312 9.688 1 96.12 50 LEU B O 1
ATOM 2305 N N . ALA B 1 51 ? -13.242 34.531 7.523 1 97.25 51 ALA B N 1
ATOM 2306 C CA . ALA B 1 51 ? -12.93 33.094 7.359 1 97.25 51 ALA B CA 1
ATOM 2307 C C . ALA B 1 51 ? -11.516 32.906 6.832 1 97.25 51 ALA B C 1
ATOM 2309 O O . ALA B 1 51 ? -11.07 33.625 5.941 1 97.25 51 ALA B O 1
ATOM 2310 N N . LEU B 1 52 ? -10.773 32.094 7.473 1 98.06 52 LEU B N 1
ATOM 2311 C CA . LEU B 1 52 ? -9.461 31.625 7.023 1 98.06 52 LEU B CA 1
ATOM 2312 C C . LEU B 1 52 ? -9.5 30.156 6.625 1 98.06 52 LEU B C 1
ATOM 2314 O O . LEU B 1 52 ? -10.047 29.328 7.355 1 98.06 52 LEU B O 1
ATOM 2318 N N . GLY B 1 53 ? -8.969 29.875 5.406 1 97.81 53 GLY B N 1
ATOM 2319 C CA . GLY B 1 53 ? -9.125 28.484 5.008 1 97.81 53 GLY B CA 1
ATOM 2320 C C . GLY B 1 53 ? -8.055 28.016 4.047 1 97.81 53 GLY B C 1
ATOM 2321 O O . GLY B 1 53 ? -7.246 28.812 3.57 1 97.81 53 GLY B O 1
ATOM 2322 N N . VAL B 1 54 ? -7.961 26.734 3.877 1 97.56 54 VAL B N 1
ATOM 2323 C CA . VAL B 1 54 ? -7.219 26.094 2.797 1 97.56 54 VAL B CA 1
ATOM 2324 C C . VAL B 1 54 ? -8.188 25.344 1.885 1 97.56 54 VAL B C 1
ATOM 2326 O O . VAL B 1 54 ? -9.211 24.828 2.34 1 97.56 54 VAL B O 1
ATOM 2329 N N . ASN B 1 55 ? -7.883 25.391 0.567 1 95.94 55 ASN B N 1
ATOM 2330 C CA . ASN B 1 55 ? -8.688 24.688 -0.429 1 95.94 55 ASN B CA 1
ATOM 2331 C C . ASN B 1 55 ? -7.816 23.859 -1.367 1 95.94 55 ASN B C 1
ATOM 2333 O O . ASN B 1 55 ? -6.992 24.406 -2.105 1 95.94 55 ASN B O 1
ATOM 2337 N N . VAL B 1 56 ? -7.992 22.547 -1.259 1 94.62 56 VAL B N 1
ATOM 2338 C CA . VAL B 1 56 ? -7.258 21.688 -2.174 1 94.62 56 VAL B CA 1
ATOM 2339 C C . VAL B 1 56 ? -8.234 20.875 -3.02 1 94.62 56 VAL B C 1
ATOM 2341 O O . VAL B 1 56 ? -7.871 19.844 -3.6 1 94.62 56 VAL B O 1
ATOM 2344 N N . ALA B 1 57 ? -9.539 21.25 -3.053 1 93.56 57 ALA B N 1
ATOM 2345 C CA . ALA B 1 57 ? -10.617 20.516 -3.725 1 93.56 57 ALA B CA 1
ATOM 2346 C C . ALA B 1 57 ? -10.922 21.125 -5.09 1 93.56 57 ALA B C 1
ATOM 2348 O O . ALA B 1 57 ? -11.93 20.781 -5.715 1 93.56 57 ALA B O 1
ATOM 2349 N N . GLY B 1 58 ? -10.125 22.078 -5.531 1 92.88 58 GLY B N 1
ATOM 2350 C CA . GLY B 1 58 ? -10.312 22.672 -6.844 1 92.88 58 GLY B CA 1
ATOM 2351 C C . GLY B 1 58 ? -10.922 24.062 -6.785 1 92.88 58 GLY B C 1
ATOM 2352 O O . GLY B 1 58 ? -11.531 24.438 -5.781 1 92.88 58 GLY B O 1
ATOM 2353 N N . ALA B 1 59 ? -10.75 24.797 -7.84 1 93.56 59 ALA B N 1
ATOM 2354 C CA . ALA B 1 59 ? -11.156 26.203 -7.918 1 93.56 59 ALA B CA 1
ATOM 2355 C C . ALA B 1 59 ? -12.672 26.344 -7.766 1 93.56 59 ALA B C 1
ATOM 2357 O O . ALA B 1 59 ? -13.156 27.25 -7.098 1 93.56 59 ALA B O 1
ATOM 2358 N N . GLU B 1 60 ? -13.414 25.438 -8.359 1 93.75 60 GLU B N 1
ATOM 2359 C CA . GLU B 1 60 ? -14.875 25.5 -8.305 1 93.75 60 GLU B CA 1
ATOM 2360 C C . GLU B 1 60 ? -15.383 25.375 -6.871 1 93.75 60 GLU B C 1
ATOM 2362 O O . GLU B 1 60 ? -16.281 26.125 -6.461 1 93.75 60 GLU B O 1
ATOM 2367 N N . ARG B 1 61 ? -14.789 24.469 -6.105 1 93.62 61 ARG B N 1
ATOM 2368 C CA . ARG B 1 61 ? -15.148 24.312 -4.703 1 93.62 61 ARG B CA 1
ATOM 2369 C C . ARG B 1 61 ? -14.828 25.562 -3.904 1 93.62 61 ARG B C 1
ATOM 2371 O O . ARG B 1 61 ? -15.633 26.016 -3.088 1 93.62 61 ARG B O 1
ATOM 2378 N N . GLY B 1 62 ? -13.68 26.125 -4.109 1 94 62 GLY B N 1
ATOM 2379 C CA . GLY B 1 62 ? -13.289 27.359 -3.449 1 94 62 GLY B CA 1
ATOM 2380 C C . GLY B 1 62 ? -14.242 28.516 -3.723 1 94 62 GLY B C 1
ATOM 2381 O O . GLY B 1 62 ? -14.609 29.25 -2.807 1 94 62 GLY B O 1
ATOM 2382 N N . GLU B 1 63 ? -14.641 28.641 -4.984 1 94.94 63 GLU B N 1
ATOM 2383 C CA . GLU B 1 63 ? -15.578 29.688 -5.371 1 94.94 63 GLU B CA 1
ATOM 2384 C C . GLU B 1 63 ? -16.938 29.484 -4.723 1 94.94 63 GLU B C 1
ATOM 2386 O O . GLU B 1 63 ? -17.594 30.453 -4.324 1 94.94 63 GLU B O 1
ATOM 2391 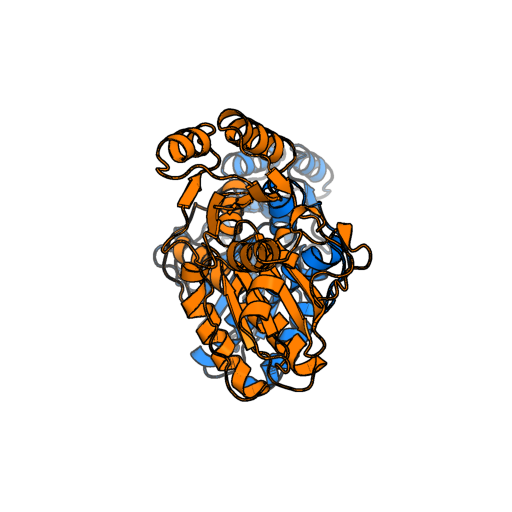N N . GLY B 1 64 ? -17.422 28.234 -4.664 1 94.38 64 GLY B N 1
ATOM 2392 C CA . GLY B 1 64 ? -18.672 27.938 -3.996 1 94.38 64 GLY B CA 1
ATOM 2393 C C . GLY B 1 64 ? -18.688 28.312 -2.529 1 94.38 64 GLY B C 1
ATOM 2394 O O . GLY B 1 64 ? -19.656 28.891 -2.037 1 94.38 64 GLY B O 1
ATOM 2395 N N . ILE B 1 65 ? -17.609 28.047 -1.852 1 95.75 65 ILE B N 1
ATOM 2396 C CA . ILE B 1 65 ? -17.469 28.375 -0.434 1 95.75 65 ILE B CA 1
ATOM 2397 C C . ILE B 1 65 ? -17.438 29.891 -0.249 1 95.75 65 ILE B C 1
ATOM 2399 O O . ILE B 1 65 ? -18.109 30.422 0.636 1 95.75 65 ILE B O 1
ATOM 2403 N N . ARG B 1 66 ? -16.656 30.547 -1.075 1 95.56 66 ARG B N 1
ATOM 2404 C CA . ARG B 1 66 ? -16.578 32 -1.033 1 95.56 66 ARG B CA 1
ATOM 2405 C C . ARG B 1 66 ? -17.969 32.625 -1.191 1 95.56 66 ARG B C 1
ATOM 2407 O O . ARG B 1 66 ? -18.312 33.562 -0.466 1 95.56 66 ARG B O 1
ATOM 2414 N N . ALA B 1 67 ? -18.734 32.125 -2.111 1 96.06 67 ALA B N 1
ATOM 2415 C CA . ALA B 1 67 ? -20.078 32.656 -2.369 1 96.06 67 ALA B CA 1
ATOM 2416 C C . ALA B 1 67 ? -20.984 32.438 -1.161 1 96.06 67 ALA B C 1
ATOM 2418 O O . ALA B 1 67 ? -21.75 33.344 -0.791 1 96.06 67 ALA B O 1
ATOM 2419 N N . ALA B 1 68 ? -20.953 31.25 -0.581 1 94.5 68 ALA B N 1
ATOM 2420 C CA . ALA B 1 68 ? -21.781 30.953 0.592 1 94.5 68 ALA B CA 1
ATOM 2421 C C . ALA B 1 68 ? -21.453 31.906 1.744 1 94.5 68 ALA B C 1
ATOM 2423 O O . ALA B 1 68 ? -22.359 32.438 2.4 1 94.5 68 ALA B O 1
ATOM 2424 N N . LEU B 1 69 ? -20.203 32.156 1.986 1 95.69 69 LEU B N 1
ATOM 2425 C CA . LEU B 1 69 ? -19.75 33.031 3.061 1 95.69 69 LEU B CA 1
ATOM 2426 C C . LEU B 1 69 ? -20.141 34.469 2.785 1 95.69 69 LEU B C 1
ATOM 2428 O O . LEU B 1 69 ? -20.578 35.188 3.695 1 95.69 69 LEU B O 1
ATOM 2432 N N . ALA B 1 70 ? -19.969 34.875 1.529 1 94.81 70 ALA B N 1
ATOM 2433 C CA . ALA B 1 70 ? -20.328 36.219 1.127 1 94.81 70 ALA B CA 1
ATOM 2434 C C . ALA B 1 70 ? -21.797 36.5 1.406 1 94.81 70 ALA B C 1
ATOM 2436 O O . ALA B 1 70 ? -22.156 37.625 1.79 1 94.81 70 ALA B O 1
ATOM 2437 N N . GLY B 1 71 ? -22.609 35.594 1.199 1 93.88 71 GLY B N 1
ATOM 2438 C CA . GLY B 1 71 ? -24.031 35.719 1.482 1 93.88 71 GLY B CA 1
ATOM 2439 C C . GLY B 1 71 ? -24.328 36.031 2.938 1 93.88 71 GLY B C 1
ATOM 2440 O O . GLY B 1 71 ? -25.391 36.531 3.268 1 93.88 71 GLY B O 1
ATOM 2441 N N . HIS B 1 72 ? -23.391 35.844 3.826 1 93.81 72 HIS B N 1
ATOM 2442 C CA . HIS B 1 72 ? -23.547 36.125 5.25 1 93.81 72 HIS B CA 1
ATOM 2443 C C . HIS B 1 72 ? -22.609 37.219 5.703 1 93.81 72 HIS B C 1
ATOM 2445 O O . HIS B 1 72 ? -22.344 37.375 6.902 1 93.81 72 HIS B O 1
ATOM 2451 N N . GLY B 1 73 ? -22.047 37.875 4.727 1 93.69 73 GLY B N 1
ATOM 2452 C CA . GLY B 1 73 ? -21.203 39.062 4.992 1 93.69 73 GLY B CA 1
ATOM 2453 C C . GLY B 1 73 ? -19.844 38.688 5.543 1 93.69 73 GLY B C 1
ATOM 2454 O O . GLY B 1 73 ? -19.219 39.5 6.234 1 93.69 73 GLY B O 1
ATOM 2455 N N . CYS B 1 74 ? -19.391 37.531 5.297 1 95.81 74 CYS B N 1
ATOM 2456 C CA . CYS B 1 74 ? -18.125 37.062 5.84 1 95.81 74 CYS B CA 1
ATOM 2457 C C . CYS B 1 74 ? -17.094 36.875 4.734 1 95.81 74 CYS B C 1
ATOM 2459 O O . CYS B 1 74 ? -17.266 36.062 3.844 1 95.81 74 CYS B O 1
ATOM 2461 N N . PRO B 1 75 ? -16 37.656 4.688 1 95.94 75 PRO B N 1
ATOM 2462 C CA . PRO B 1 75 ? -14.938 37.406 3.701 1 95.94 75 PRO B CA 1
ATOM 2463 C C . PRO B 1 75 ? -14.102 36.188 4.023 1 95.94 75 PRO B C 1
ATOM 2465 O O . PRO B 1 75 ? -14 35.781 5.188 1 95.94 75 PRO B O 1
ATOM 2468 N N . VAL B 1 76 ? -13.539 35.594 2.965 1 96.31 76 VAL B N 1
ATOM 2469 C CA . VAL B 1 76 ? -12.688 34.438 3.166 1 96.31 76 VAL B CA 1
ATOM 2470 C C . VAL B 1 76 ? -11.289 34.688 2.625 1 96.31 76 VAL B C 1
ATOM 2472 O O . VAL B 1 76 ? -11.141 35.281 1.552 1 96.31 76 VAL B O 1
ATOM 2475 N N . HIS B 1 77 ? -10.281 34.469 3.359 1 97.19 77 HIS B N 1
ATOM 2476 C CA . HIS B 1 77 ? -8.875 34.5 2.973 1 97.19 77 HIS B CA 1
ATOM 2477 C C . HIS B 1 77 ? -8.297 33.094 2.863 1 97.19 77 HIS B C 1
ATOM 2479 O O . HIS B 1 77 ? -8.219 32.375 3.859 1 97.19 77 HIS B O 1
ATOM 2485 N N . TRP B 1 78 ? -7.855 32.719 1.67 1 97.06 78 TRP B N 1
ATOM 2486 C CA . TRP B 1 78 ? -7.289 31.406 1.43 1 97.06 78 TRP B CA 1
ATOM 2487 C C . TRP B 1 78 ? -5.781 31.406 1.658 1 97.06 78 TRP B C 1
ATOM 2489 O O . TRP B 1 78 ? -5.055 32.188 1.035 1 97.06 78 TRP B O 1
ATOM 2499 N N . ILE B 1 79 ? -5.391 30.547 2.52 1 97.06 79 ILE B N 1
ATOM 2500 C CA . ILE B 1 79 ? -3.963 30.359 2.768 1 97.06 79 ILE B CA 1
ATOM 2501 C C . ILE B 1 79 ? -3.348 29.531 1.651 1 97.06 79 ILE B C 1
ATOM 2503 O O . ILE B 1 79 ? -3.889 28.484 1.279 1 97.06 79 ILE B O 1
ATOM 2507 N N . THR B 1 80 ? -2.234 29.969 1.068 1 95.12 80 THR B N 1
ATOM 2508 C CA . THR B 1 80 ? -1.488 29.234 0.052 1 95.12 80 THR B CA 1
ATOM 2509 C C . THR B 1 80 ? -0.134 28.781 0.593 1 95.12 80 THR B C 1
ATOM 2511 O O . THR B 1 80 ? 0.355 29.328 1.586 1 95.12 80 THR B O 1
ATOM 2514 N N . SER B 1 81 ? 0.382 27.781 -0.088 1 95.62 81 SER B N 1
ATOM 2515 C CA . SER B 1 81 ? 1.712 27.328 0.294 1 95.62 81 SER B CA 1
ATOM 2516 C C . SER B 1 81 ? 2.777 28.359 -0.056 1 95.62 81 SER B C 1
ATOM 2518 O O . SER B 1 81 ? 2.639 29.094 -1.036 1 95.62 81 SER B O 1
ATOM 2520 N N . ARG B 1 82 ? 3.787 28.5 0.766 1 95.31 82 ARG B N 1
ATOM 2521 C CA . ARG B 1 82 ? 4.863 29.469 0.657 1 95.31 82 ARG B CA 1
ATOM 2522 C C . ARG B 1 82 ? 6.16 28.938 1.251 1 95.31 82 ARG B C 1
ATOM 2524 O O . ARG B 1 82 ? 6.164 27.875 1.872 1 95.31 82 ARG B O 1
ATOM 2531 N N . PRO B 1 83 ? 7.27 29.562 1.016 1 96.69 83 PRO B N 1
ATOM 2532 C CA . PRO B 1 83 ? 8.57 29.031 1.433 1 96.69 83 PRO B CA 1
ATOM 2533 C C . PRO B 1 83 ? 8.695 28.891 2.947 1 96.69 83 PRO B C 1
ATOM 2535 O O . PRO B 1 83 ? 9.43 28.031 3.434 1 96.69 83 PRO B O 1
ATOM 2538 N N . GLN B 1 84 ? 8.047 29.812 3.639 1 95.88 84 GLN B N 1
ATOM 2539 C CA . GLN B 1 84 ? 8.062 29.766 5.098 1 95.88 84 GLN B CA 1
ATOM 2540 C C . GLN B 1 84 ? 6.746 30.266 5.676 1 95.88 84 GLN B C 1
ATOM 2542 O O . GLN B 1 84 ? 6.133 31.188 5.133 1 95.88 84 GLN B O 1
ATOM 2547 N N . LEU B 1 85 ? 6.324 29.625 6.742 1 95.25 85 LEU B N 1
ATOM 2548 C CA . LEU B 1 85 ? 5.098 30.016 7.43 1 95.25 85 LEU B CA 1
ATOM 2549 C C . LEU B 1 85 ? 5.238 29.828 8.938 1 95.25 85 LEU B C 1
ATOM 2551 O O . LEU B 1 85 ? 5.348 28.703 9.422 1 95.25 85 LEU B O 1
ATOM 2555 N N . LEU B 1 86 ? 5.289 30.922 9.727 1 94.5 86 LEU B N 1
ATOM 2556 C CA . LEU B 1 86 ? 5.414 30.938 11.18 1 94.5 86 LEU B CA 1
ATOM 2557 C C . LEU B 1 86 ? 6.562 30.062 11.641 1 94.5 86 LEU B C 1
ATOM 2559 O O . LEU B 1 86 ? 6.383 29.219 12.523 1 94.5 86 LEU B O 1
ATOM 2563 N N . GLY B 1 87 ? 7.73 30.125 11.023 1 94.25 87 GLY B N 1
ATOM 2564 C CA . GLY B 1 87 ? 8.938 29.438 11.453 1 94.25 87 GLY B CA 1
ATOM 2565 C C . GLY B 1 87 ? 9.117 28.078 10.805 1 94.25 87 GLY B C 1
ATOM 2566 O O . GLY B 1 87 ? 10.195 27.484 10.867 1 94.25 87 GLY B O 1
ATOM 2567 N N . LEU B 1 88 ? 8.039 27.5 10.188 1 97 88 LEU B N 1
ATOM 2568 C CA . LEU B 1 88 ? 8.133 26.25 9.438 1 97 88 LEU B CA 1
ATOM 2569 C C . LEU B 1 88 ? 8.641 26.5 8.016 1 97 88 LEU B C 1
ATOM 2571 O O . LEU B 1 88 ? 8.039 27.281 7.273 1 97 88 LEU B O 1
ATOM 2575 N N . ARG B 1 89 ? 9.758 25.891 7.691 1 97.88 89 ARG B N 1
ATOM 2576 C CA . ARG B 1 89 ? 10.328 26.062 6.359 1 97.88 89 ARG B CA 1
ATOM 2577 C C . ARG B 1 89 ? 9.836 24.969 5.414 1 97.88 89 ARG B C 1
ATOM 2579 O O . ARG B 1 89 ? 9.812 23.797 5.777 1 97.88 89 ARG B O 1
ATOM 2586 N N . ASN B 1 90 ? 9.359 25.391 4.285 1 97.5 90 ASN B N 1
ATOM 2587 C CA . ASN B 1 90 ? 8.914 24.516 3.205 1 97.5 90 ASN B CA 1
ATOM 2588 C C . ASN B 1 90 ? 10.078 24.047 2.344 1 97.5 90 ASN B C 1
ATOM 2590 O O . ASN B 1 90 ? 10.633 24.812 1.56 1 97.5 90 ASN B O 1
ATOM 2594 N N . GLY B 1 91 ? 10.398 22.812 2.389 1 96.44 91 GLY B N 1
ATOM 2595 C CA . GLY B 1 91 ? 11.562 22.25 1.719 1 96.44 91 GLY B CA 1
ATOM 2596 C C . GLY B 1 91 ? 11.297 21.875 0.273 1 96.44 91 GLY B C 1
ATOM 2597 O O . GLY B 1 91 ? 12.203 21.406 -0.431 1 96.44 91 GLY B O 1
ATOM 2598 N N . TYR B 1 92 ? 10.07 22.078 -0.286 1 96.44 92 TYR B N 1
ATOM 2599 C CA . TYR B 1 92 ? 9.773 21.781 -1.681 1 96.44 92 TYR B CA 1
ATOM 2600 C C . TYR B 1 92 ? 10.648 22.609 -2.617 1 96.44 92 TYR B C 1
ATOM 2602 O O . TYR B 1 92 ? 10.898 23.781 -2.365 1 96.44 92 TYR B O 1
ATOM 2610 N N . THR B 1 93 ? 11.023 22 -3.717 1 97.06 93 THR B N 1
ATOM 2611 C CA . THR B 1 93 ? 11.781 22.703 -4.746 1 97.06 93 THR B CA 1
ATOM 2612 C C . THR B 1 93 ? 11.016 23.938 -5.242 1 97.06 93 THR B C 1
ATOM 2614 O O . THR B 1 93 ? 11.594 25 -5.426 1 97.06 93 THR B O 1
ATOM 2617 N N . GLN B 1 94 ? 9.773 23.75 -5.535 1 97.12 94 GLN B N 1
ATOM 2618 C CA . GLN B 1 94 ? 8.805 24.812 -5.781 1 97.12 94 GLN B CA 1
ATOM 2619 C C . GLN B 1 94 ? 7.762 24.875 -4.672 1 97.12 94 GLN B C 1
ATOM 2621 O O . GLN B 1 94 ? 6.746 24.188 -4.727 1 97.12 94 GLN B O 1
ATOM 2626 N N . PRO B 1 95 ? 8.008 25.75 -3.689 1 97 95 PRO B N 1
ATOM 2627 C CA . PRO B 1 95 ? 7.195 25.766 -2.469 1 97 95 PRO B CA 1
ATOM 2628 C C . PRO B 1 95 ? 5.699 25.828 -2.756 1 97 95 PRO B C 1
ATOM 2630 O O . PRO B 1 95 ? 4.902 25.219 -2.033 1 97 95 PRO B O 1
ATOM 2633 N N . ALA B 1 96 ? 5.258 26.484 -3.822 1 95.06 96 ALA B N 1
ATOM 2634 C CA . ALA B 1 96 ? 3.846 26.672 -4.148 1 95.06 96 ALA B CA 1
ATOM 2635 C C . ALA B 1 96 ? 3.176 25.344 -4.484 1 95.06 96 ALA B C 1
ATOM 2637 O O . ALA B 1 96 ? 1.947 25.234 -4.477 1 95.06 96 ALA B O 1
ATOM 2638 N N . GLN B 1 97 ? 3.988 24.266 -4.727 1 94.31 97 GLN B N 1
ATOM 2639 C CA . GLN B 1 97 ? 3.451 22.984 -5.148 1 94.31 97 GLN B CA 1
ATOM 2640 C C . GLN B 1 97 ? 3.023 22.141 -3.943 1 94.31 97 GLN B C 1
ATOM 2642 O O . GLN B 1 97 ? 2.271 21.188 -4.09 1 94.31 97 GLN B O 1
ATOM 2647 N N . LEU B 1 98 ? 3.598 22.5 -2.791 1 96.88 98 LEU B N 1
ATOM 2648 C CA . LEU B 1 98 ? 3.152 21.797 -1.598 1 96.88 98 LEU B CA 1
ATOM 2649 C C . LEU B 1 98 ? 1.702 22.141 -1.27 1 96.88 98 LEU B C 1
ATOM 2651 O O . LEU B 1 98 ? 1.327 23.312 -1.243 1 96.88 98 LEU B O 1
ATOM 2655 N N . GLY B 1 99 ? 0.835 21.125 -1.129 1 96.38 99 GLY B N 1
ATOM 2656 C CA . GLY B 1 99 ? -0.539 21.391 -0.731 1 96.38 99 GLY B CA 1
ATOM 2657 C C . GLY B 1 99 ? -0.646 22.25 0.508 1 96.38 99 GLY B C 1
ATOM 2658 O O . GLY B 1 99 ? 0 21.984 1.522 1 96.38 99 GLY B O 1
ATOM 2659 N N . ALA B 1 100 ? -1.454 23.281 0.411 1 96.75 100 ALA B N 1
ATOM 2660 C CA . ALA B 1 100 ? -1.618 24.203 1.525 1 96.75 100 ALA B CA 1
ATOM 2661 C C . ALA B 1 100 ? -2.129 23.484 2.77 1 96.75 100 ALA B C 1
ATOM 2663 O O . ALA B 1 100 ? -1.772 23.844 3.895 1 96.75 100 ALA B O 1
ATOM 2664 N N . ASP B 1 101 ? -2.971 22.453 2.549 1 97.62 101 ASP B N 1
ATOM 2665 C CA . ASP B 1 101 ? -3.484 21.688 3.672 1 97.62 101 ASP B CA 1
ATOM 2666 C C . ASP B 1 101 ? -2.355 20.969 4.406 1 97.62 101 ASP B C 1
ATOM 2668 O O . ASP B 1 101 ? -2.357 20.891 5.637 1 97.62 101 ASP B O 1
ATOM 2672 N N . ARG B 1 102 ? -1.387 20.391 3.672 1 98.19 102 ARG B N 1
ATOM 2673 C CA . ARG B 1 102 ? -0.253 19.703 4.281 1 98.19 102 ARG B CA 1
ATOM 2674 C C . ARG B 1 102 ? 0.604 20.672 5.09 1 98.19 102 ARG B C 1
ATOM 2676 O O . ARG B 1 102 ? 0.946 20.391 6.242 1 98.19 102 ARG B O 1
ATOM 2683 N N . LEU B 1 103 ? 0.958 21.875 4.473 1 98 103 LEU B N 1
ATOM 2684 C CA . LEU B 1 103 ? 1.771 22.875 5.164 1 98 103 LEU B CA 1
ATOM 2685 C C . LEU B 1 103 ? 1.09 23.344 6.445 1 98 103 LEU B C 1
ATOM 2687 O O . LEU B 1 103 ? 1.708 23.359 7.512 1 98 103 LEU B O 1
ATOM 2691 N N . VAL B 1 104 ? -0.177 23.656 6.367 1 98.19 104 VAL B N 1
ATOM 2692 C CA . VAL B 1 104 ? -0.929 24.203 7.492 1 98.19 104 VAL B CA 1
ATOM 2693 C C . VAL B 1 104 ? -1.132 23.125 8.555 1 98.19 104 VAL B C 1
ATOM 2695 O O . VAL B 1 104 ? -1.122 23.422 9.75 1 98.19 104 VAL B O 1
ATOM 2698 N N . SER B 1 105 ? -1.317 21.859 8.133 1 98.5 105 SER B N 1
ATOM 2699 C CA . SER B 1 105 ? -1.433 20.766 9.086 1 98.5 105 SER B CA 1
ATOM 2700 C C . SER B 1 105 ? -0.156 20.609 9.906 1 98.5 105 SER B C 1
ATOM 2702 O O . SER B 1 105 ? -0.21 20.297 11.094 1 98.5 105 SER B O 1
ATOM 2704 N N . LEU B 1 106 ? 0.98 20.766 9.273 1 98.5 106 LEU B N 1
ATOM 2705 C CA . LEU B 1 106 ? 2.254 20.688 9.984 1 98.5 106 LEU B CA 1
ATOM 2706 C C . LEU B 1 106 ? 2.383 21.812 11 1 98.5 106 LEU B C 1
ATOM 2708 O O . LEU B 1 106 ? 2.943 21.609 12.086 1 98.5 106 LEU B O 1
ATOM 2712 N N . LEU B 1 107 ? 1.864 22.984 10.641 1 97.25 107 LEU B N 1
ATOM 2713 C CA . LEU B 1 107 ? 1.807 24.078 11.602 1 97.25 107 LEU B CA 1
ATOM 2714 C C . LEU B 1 107 ? 0.952 23.703 12.812 1 97.25 107 LEU B C 1
ATOM 2716 O O . LEU B 1 107 ? 1.268 24.078 13.945 1 97.25 107 LEU B O 1
ATOM 2720 N N . GLY B 1 108 ? -0.153 22.969 12.508 1 97.81 108 GLY B N 1
ATOM 2721 C CA . GLY B 1 108 ? -0.99 22.453 13.586 1 97.81 108 GLY B CA 1
ATOM 2722 C C . GLY B 1 108 ? -0.246 21.547 14.539 1 97.81 108 GLY B C 1
ATOM 2723 O O . GLY B 1 108 ? -0.393 21.656 15.758 1 97.81 108 GLY B O 1
ATOM 2724 N N . VAL B 1 109 ? 0.569 20.641 14.039 1 97.81 109 VAL B N 1
ATOM 2725 C CA . VAL B 1 109 ? 1.392 19.766 14.867 1 97.81 109 VAL B CA 1
ATOM 2726 C C . VAL B 1 109 ? 2.385 20.594 15.672 1 97.81 109 VAL B C 1
ATOM 2728 O O . VAL B 1 109 ? 2.504 20.422 16.891 1 97.81 109 VAL B O 1
ATOM 2731 N N . ARG B 1 110 ? 3.068 21.531 15.016 1 95.38 110 ARG B N 1
ATOM 2732 C CA . ARG B 1 110 ? 4.105 22.359 15.625 1 95.38 110 ARG B CA 1
ATOM 2733 C C . ARG B 1 110 ? 3.549 23.172 16.797 1 95.38 110 ARG B C 1
ATOM 2735 O O . ARG B 1 110 ? 4.246 23.406 17.781 1 95.38 110 ARG B O 1
ATOM 2742 N N . SER B 1 111 ? 2.324 23.594 16.672 1 92.69 111 SER B N 1
ATOM 2743 C CA . SER B 1 111 ? 1.698 24.438 17.688 1 92.69 111 SER B CA 1
ATOM 2744 C C . SER B 1 111 ? 1.585 23.703 19.016 1 92.69 111 SER B C 1
ATOM 2746 O O . SER B 1 111 ? 1.403 24.328 20.062 1 92.69 111 SER B O 1
ATOM 2748 N N . ARG B 1 112 ? 1.751 22.391 18.984 1 93.38 112 ARG B N 1
ATOM 2749 C CA . ARG B 1 112 ? 1.593 21.578 20.188 1 93.38 112 ARG B CA 1
ATOM 2750 C C . ARG B 1 112 ? 2.947 21.188 20.766 1 93.38 112 ARG B C 1
ATOM 2752 O O . ARG B 1 112 ? 3.02 20.562 21.828 1 93.38 112 ARG B O 1
ATOM 2759 N N . LEU B 1 113 ? 3.99 21.547 20.078 1 94.88 113 LEU B N 1
ATOM 2760 C CA . LEU B 1 113 ? 5.328 21.078 20.453 1 94.88 113 LEU B CA 1
ATOM 2761 C C . LEU B 1 113 ? 6.117 22.203 21.109 1 94.88 113 LEU B C 1
ATOM 2763 O O . LEU B 1 113 ? 5.855 23.391 20.859 1 94.88 113 LEU B O 1
ATOM 2767 N N . ALA B 1 114 ? 7.07 21.828 21.938 1 94.75 114 ALA B N 1
ATOM 2768 C CA . ALA B 1 114 ? 8.023 22.781 22.5 1 94.75 114 ALA B CA 1
ATOM 2769 C C . ALA B 1 114 ? 8.938 23.359 21.422 1 94.75 114 ALA B C 1
ATOM 2771 O O . ALA B 1 114 ? 8.953 22.859 20.281 1 94.75 114 ALA B O 1
ATOM 2772 N N . GLN B 1 115 ? 9.617 24.438 21.75 1 91.12 115 GLN B N 1
ATOM 2773 C CA . GLN B 1 115 ? 10.562 25.062 20.828 1 91.12 115 GLN B CA 1
ATOM 2774 C C . GLN B 1 115 ? 11.57 24.047 20.297 1 91.12 115 GLN B C 1
ATOM 2776 O O . GLN B 1 115 ? 11.859 24.016 19.109 1 91.12 115 GLN B O 1
ATOM 2781 N N . THR B 1 116 ? 12.047 23.297 21.328 1 93 116 THR B N 1
ATOM 2782 C CA . THR B 1 116 ? 12.891 22.172 20.938 1 93 116 THR B CA 1
ATOM 2783 C C . THR B 1 116 ? 12.094 20.875 20.906 1 93 116 THR B C 1
ATOM 2785 O O . THR B 1 116 ? 11.359 20.562 21.844 1 93 116 THR B O 1
ATOM 2788 N N . HIS B 1 117 ? 12.117 20.266 19.828 1 95.69 117 HIS B N 1
ATOM 2789 C CA . HIS B 1 117 ? 11.383 19.016 19.656 1 95.69 117 HIS B CA 1
ATOM 2790 C C . HIS B 1 117 ? 12.148 18.047 18.75 1 95.69 117 HIS B C 1
ATOM 2792 O O . HIS B 1 117 ? 12.984 18.469 17.953 1 95.69 117 HIS B O 1
ATOM 2798 N N . PRO B 1 118 ? 12.008 16.766 18.953 1 94.94 118 PRO B N 1
ATOM 2799 C CA . PRO B 1 118 ? 12.562 15.805 17.984 1 94.94 118 PRO B CA 1
ATOM 2800 C C . PRO B 1 118 ? 11.938 15.914 16.609 1 94.94 118 PRO B C 1
ATOM 2802 O O . PRO B 1 118 ? 10.961 16.656 16.422 1 94.94 118 PRO B O 1
ATOM 2805 N N . PRO B 1 119 ? 12.586 15.281 15.594 1 96.44 119 PRO B N 1
ATOM 2806 C CA . PRO B 1 119 ? 11.875 15.18 14.312 1 96.44 119 PRO B CA 1
ATOM 2807 C C . PRO B 1 119 ? 10.531 14.477 14.438 1 96.44 119 PRO B C 1
ATOM 2809 O O . PRO B 1 119 ? 10.32 13.703 15.375 1 96.44 119 PRO B O 1
ATOM 2812 N N . PHE B 1 120 ? 9.633 14.758 13.531 1 97.62 120 PHE B N 1
ATOM 2813 C CA . PHE B 1 120 ? 8.352 14.07 13.594 1 97.62 120 PHE B CA 1
ATOM 2814 C C . PHE B 1 120 ? 7.828 13.781 12.188 1 97.62 120 PHE B C 1
ATOM 2816 O O . PHE B 1 120 ? 8.242 14.422 11.219 1 97.62 120 PHE B O 1
ATOM 2823 N N . VAL B 1 121 ? 6.984 12.742 12.148 1 98.12 121 VAL B N 1
ATOM 2824 C CA . VAL B 1 121 ? 6.254 12.336 10.953 1 98.12 121 VAL B CA 1
ATOM 2825 C C . VAL B 1 121 ? 4.758 12.531 11.172 1 98.12 121 VAL B C 1
ATOM 2827 O O . VAL B 1 121 ? 4.223 12.156 12.211 1 98.12 121 VAL B O 1
ATOM 2830 N N . LEU B 1 122 ? 4.102 13.25 10.266 1 98.81 122 LEU B N 1
ATOM 2831 C CA . LEU B 1 122 ? 2.645 13.336 10.25 1 98.81 122 LEU B CA 1
ATOM 2832 C C . LEU B 1 122 ? 2.062 12.5 9.117 1 98.81 122 LEU B C 1
ATOM 2834 O O . LEU B 1 122 ? 2.305 12.789 7.941 1 98.81 122 LEU B O 1
ATOM 2838 N N . ALA B 1 123 ? 1.354 11.406 9.477 1 98.81 123 ALA B N 1
ATOM 2839 C CA . ALA B 1 123 ? 0.626 10.594 8.5 1 98.81 123 ALA B CA 1
ATOM 2840 C C . ALA B 1 123 ? -0.863 10.93 8.516 1 98.81 123 ALA B C 1
ATOM 2842 O O . ALA B 1 123 ? -1.551 10.695 9.508 1 98.81 123 ALA B O 1
ATOM 2843 N N . SER B 1 124 ? -1.392 11.562 7.395 1 98.62 124 SER B N 1
ATOM 2844 C CA . SER B 1 124 ? -2.799 11.922 7.27 1 98.62 124 SER B CA 1
ATOM 2845 C C . SER B 1 124 ? -3.518 11.008 6.281 1 98.62 124 SER B C 1
ATOM 2847 O O . SER B 1 124 ? -3.207 11 5.09 1 98.62 124 SER B O 1
ATOM 2849 N N . PHE B 1 125 ? -4.496 10.227 6.785 1 98.38 125 PHE B N 1
ATOM 2850 C CA . PHE B 1 125 ? -5.199 9.227 5.996 1 98.38 125 PHE B CA 1
ATOM 2851 C C . PHE B 1 125 ? -6.523 9.773 5.48 1 98.38 125 PHE B C 1
ATOM 2853 O O . PHE B 1 125 ? -7.586 9.461 6.023 1 98.38 125 PHE B O 1
ATOM 2860 N N . GLY B 1 126 ? -6.512 10.523 4.363 1 96.56 126 GLY B N 1
ATOM 2861 C CA . GLY B 1 126 ? -7.688 11.039 3.682 1 96.56 126 GLY B CA 1
ATOM 2862 C C . GLY B 1 126 ? -7.945 10.375 2.344 1 96.56 126 GLY B C 1
ATOM 2863 O O . GLY B 1 126 ? -7.77 9.164 2.205 1 96.56 126 GLY B O 1
ATOM 2864 N N . THR B 1 127 ? -8.461 11.227 1.326 1 96.5 127 THR B N 1
ATOM 2865 C CA . THR B 1 127 ? -8.555 10.719 -0.041 1 96.5 127 THR B CA 1
ATOM 2866 C C . THR B 1 127 ? -7.199 10.195 -0.514 1 96.5 127 THR B C 1
ATOM 2868 O O . THR B 1 127 ? -7.105 9.086 -1.035 1 96.5 127 THR B O 1
ATOM 2871 N N . ALA B 1 128 ? -6.262 11.023 -0.356 1 98.12 128 ALA B N 1
ATOM 2872 C CA . ALA B 1 128 ? -4.871 10.586 -0.435 1 98.12 128 ALA B CA 1
ATOM 2873 C C . ALA B 1 128 ? -4.25 10.477 0.955 1 98.12 128 ALA B C 1
ATOM 2875 O O . ALA B 1 128 ? -4.633 11.211 1.871 1 98.12 128 ALA B O 1
ATOM 2876 N N . THR B 1 129 ? -3.406 9.531 1.139 1 98.81 129 THR B N 1
ATOM 2877 C CA . THR B 1 129 ? -2.551 9.477 2.32 1 98.81 129 THR B CA 1
ATOM 2878 C C . THR B 1 129 ? -1.272 10.281 2.098 1 98.81 129 THR B C 1
ATOM 2880 O O . THR B 1 129 ? -0.598 10.117 1.079 1 98.81 129 THR B O 1
ATOM 2883 N N . THR B 1 130 ? -0.991 11.227 2.973 1 98.75 130 THR B N 1
ATOM 2884 C CA . THR B 1 130 ? 0.276 11.945 2.969 1 98.75 130 THR B CA 1
ATOM 2885 C C . THR B 1 130 ? 1.088 11.625 4.219 1 98.75 130 THR B C 1
ATOM 2887 O O . THR B 1 130 ? 0.527 11.469 5.305 1 98.75 130 THR B O 1
ATOM 2890 N N . ILE B 1 131 ? 2.354 11.438 4.043 1 98.88 131 ILE B N 1
ATOM 2891 C CA . ILE B 1 131 ? 3.291 11.195 5.133 1 98.88 131 ILE B CA 1
ATOM 2892 C C . ILE B 1 131 ? 4.426 12.211 5.074 1 98.88 131 ILE B C 1
ATOM 2894 O O . ILE B 1 131 ? 5.367 12.055 4.289 1 98.88 131 ILE B O 1
ATOM 2898 N N . ASP B 1 132 ? 4.34 13.227 5.91 1 98.88 132 ASP B N 1
ATOM 2899 C CA . ASP B 1 132 ? 5.227 14.383 5.852 1 98.88 132 ASP B CA 1
ATOM 2900 C C . ASP B 1 132 ? 6.234 14.367 7.004 1 98.88 132 ASP B C 1
ATOM 2902 O O . ASP B 1 132 ? 5.875 14.07 8.141 1 98.88 132 ASP B O 1
ATOM 2906 N N . THR B 1 133 ? 7.52 14.641 6.707 1 98.75 133 THR B N 1
ATOM 2907 C CA . THR B 1 133 ? 8.594 14.617 7.691 1 98.75 133 THR B CA 1
ATOM 2908 C C . THR B 1 133 ? 9.109 16.031 7.969 1 98.75 133 THR B C 1
ATOM 2910 O O . THR B 1 133 ? 9.398 16.781 7.035 1 98.75 133 THR B O 1
ATOM 2913 N N . VAL B 1 134 ? 9.164 16.391 9.219 1 98.69 134 VAL B N 1
ATOM 2914 C CA . VAL B 1 134 ? 9.727 17.672 9.648 1 98.69 134 VAL B CA 1
ATOM 2915 C C . VAL B 1 134 ? 10.891 17.422 10.609 1 98.69 134 VAL B C 1
ATOM 2917 O O . VAL B 1 134 ? 10.789 16.609 11.523 1 98.69 134 VAL B O 1
ATOM 2920 N N . GLY B 1 135 ? 11.984 18.078 10.398 1 98.06 135 GLY B N 1
ATOM 2921 C CA . GLY B 1 135 ? 13.164 17.953 11.234 1 98.06 135 GLY B CA 1
ATOM 2922 C C . GLY B 1 135 ? 13.094 18.797 12.492 1 98.06 135 GLY B C 1
ATOM 2923 O O . GLY B 1 135 ? 12.188 19.625 12.641 1 98.06 135 GLY B O 1
ATOM 2924 N N . PRO B 1 136 ? 14.062 18.562 13.43 1 97.12 136 PRO B N 1
ATOM 2925 C CA . PRO B 1 136 ? 14.125 19.359 14.656 1 97.12 136 PRO B CA 1
ATOM 2926 C C . PRO B 1 136 ? 14.352 20.844 14.383 1 97.12 136 PRO B C 1
ATOM 2928 O O . PRO B 1 136 ? 14.141 21.688 15.273 1 97.12 136 PRO B O 1
ATOM 2931 N N . ASP B 1 137 ? 14.766 21.203 13.219 1 96.94 137 ASP B N 1
ATOM 2932 C CA . ASP B 1 137 ? 15.016 22.578 12.812 1 96.94 137 ASP B CA 1
ATOM 2933 C C . ASP B 1 137 ? 13.766 23.219 12.227 1 96.94 137 ASP B C 1
ATOM 2935 O O . ASP B 1 137 ? 13.828 24.312 11.641 1 96.94 137 ASP B O 1
ATOM 2939 N N . ASN B 1 138 ? 12.664 22.531 12.25 1 97.75 138 ASN B N 1
ATOM 2940 C CA . ASN B 1 138 ? 11.375 23.016 11.742 1 97.75 138 ASN B CA 1
ATOM 2941 C C . ASN B 1 138 ? 11.391 23.156 10.219 1 97.75 138 ASN B C 1
ATOM 2943 O O . ASN B 1 138 ? 10.797 24.078 9.672 1 97.75 138 ASN B O 1
ATOM 2947 N N . ALA B 1 139 ? 12.148 22.312 9.586 1 97.69 139 ALA B N 1
ATOM 2948 C CA . ALA B 1 139 ? 12.164 22.25 8.133 1 97.69 139 ALA B CA 1
ATOM 2949 C C . ALA B 1 139 ? 11.43 21.016 7.625 1 97.69 139 ALA B C 1
ATOM 2951 O O . ALA B 1 139 ? 11.688 19.906 8.086 1 97.69 139 ALA B O 1
ATOM 2952 N N . PHE B 1 140 ? 10.492 21.297 6.754 1 98.25 140 PHE B N 1
ATOM 2953 C CA . PHE B 1 140 ? 9.875 20.203 6.02 1 98.25 140 PHE B CA 1
ATOM 2954 C C . PHE B 1 140 ? 10.891 19.5 5.137 1 98.25 140 PHE B C 1
ATOM 2956 O O . PHE B 1 140 ? 11.344 20.062 4.133 1 98.25 140 PHE B O 1
ATOM 2963 N N . ALA B 1 141 ? 11.227 18.281 5.445 1 98.31 141 ALA B N 1
ATOM 2964 C CA . ALA B 1 141 ? 12.281 17.547 4.758 1 98.31 141 ALA B CA 1
ATOM 2965 C C . ALA B 1 141 ? 11.758 16.922 3.471 1 98.31 141 ALA B C 1
ATOM 2967 O O . ALA B 1 141 ? 12.523 16.703 2.521 1 98.31 141 ALA B O 1
ATOM 2968 N N . GLY B 1 142 ? 10.477 16.547 3.42 1 98.25 142 GLY B N 1
ATOM 2969 C CA . GLY B 1 142 ? 9.812 15.852 2.326 1 98.25 142 GLY B CA 1
ATOM 2970 C C . GLY B 1 142 ? 8.656 14.992 2.783 1 98.25 142 GLY B C 1
ATOM 2971 O O . GLY B 1 142 ? 8.484 14.75 3.98 1 98.25 142 GLY B O 1
ATOM 2972 N N . GLY B 1 143 ? 7.859 14.586 1.817 1 98.31 143 GLY B N 1
ATOM 2973 C CA . GLY B 1 143 ? 6.703 13.781 2.178 1 98.31 143 GLY B CA 1
ATOM 2974 C C . GLY B 1 143 ? 6.227 12.883 1.052 1 98.31 143 GLY B C 1
ATOM 2975 O O . GLY B 1 143 ? 6.441 13.188 -0.123 1 98.31 143 GLY B O 1
ATOM 2976 N N . LEU B 1 144 ? 5.582 11.828 1.444 1 98.81 144 LEU B N 1
ATOM 2977 C CA . LEU B 1 144 ? 5.023 10.852 0.519 1 98.81 144 LEU B CA 1
ATOM 2978 C C . LEU B 1 144 ? 3.561 11.156 0.221 1 98.81 144 LEU B C 1
ATOM 2980 O O . LEU B 1 144 ? 2.867 11.758 1.047 1 98.81 144 LEU B O 1
ATOM 2984 N N . ILE B 1 145 ? 3.08 10.789 -1.012 1 98.81 145 ILE B N 1
ATOM 2985 C CA . ILE B 1 145 ? 1.67 10.797 -1.385 1 98.81 145 ILE B CA 1
ATOM 2986 C C . ILE B 1 145 ? 1.286 9.438 -1.971 1 98.81 145 ILE B C 1
ATOM 2988 O O . ILE B 1 145 ? 1.958 8.93 -2.873 1 98.81 145 ILE B O 1
ATOM 2992 N N . LEU B 1 146 ? 0.315 8.766 -1.456 1 98.88 146 LEU B N 1
ATOM 2993 C CA . LEU B 1 146 ? -0.264 7.539 -1.986 1 98.88 146 LEU B CA 1
ATOM 2994 C C . LEU B 1 146 ? -1.78 7.535 -1.822 1 98.88 146 LEU B C 1
ATOM 2996 O O . LEU B 1 146 ? -2.33 8.359 -1.091 1 98.88 146 LEU B O 1
ATOM 3000 N N . PRO B 1 147 ? -2.508 6.723 -2.592 1 98.81 147 PRO B N 1
ATOM 3001 C CA . PRO B 1 147 ? -3.961 6.707 -2.408 1 98.81 147 PRO B CA 1
ATOM 3002 C C . PRO B 1 147 ? -4.375 6.289 -0.998 1 98.81 147 PRO B C 1
ATOM 3004 O O . PRO B 1 147 ? -3.754 5.398 -0.408 1 98.81 147 PRO B O 1
ATOM 3007 N N . GLY B 1 148 ? -5.332 6.957 -0.424 1 98.62 148 GLY B N 1
ATOM 3008 C CA . GLY B 1 148 ? -5.863 6.578 0.875 1 98.62 148 GLY B CA 1
ATOM 3009 C C . GLY B 1 148 ? -6.57 5.238 0.862 1 98.62 148 GLY B C 1
ATOM 3010 O O . GLY B 1 148 ? -6.773 4.645 -0.201 1 98.62 148 GLY B O 1
ATOM 3011 N N . PRO B 1 149 ? -6.949 4.762 2.072 1 98.44 149 PRO B N 1
ATOM 3012 C CA . PRO B 1 149 ? -7.559 3.432 2.156 1 98.44 149 PRO B CA 1
ATOM 3013 C C . PRO B 1 149 ? -8.82 3.307 1.31 1 98.44 149 PRO B C 1
ATOM 3015 O O . PRO B 1 149 ? -8.977 2.336 0.565 1 98.44 149 PRO B O 1
ATOM 3018 N N . ALA B 1 150 ? -9.75 4.254 1.389 1 97.69 150 ALA B N 1
ATOM 3019 C CA . ALA B 1 150 ? -11.008 4.191 0.646 1 97.69 150 ALA B CA 1
ATOM 3020 C C . ALA B 1 150 ? -10.758 4.273 -0.857 1 97.69 150 ALA B C 1
ATOM 3022 O O . ALA B 1 150 ? -11.414 3.578 -1.639 1 97.69 150 ALA B O 1
ATOM 3023 N N . LEU B 1 151 ? -9.867 5.16 -1.26 1 98.06 151 LEU B N 1
ATOM 3024 C CA . LEU B 1 151 ? -9.531 5.301 -2.674 1 98.06 151 LEU B CA 1
ATOM 3025 C C . LEU B 1 151 ? -8.891 4.027 -3.213 1 98.06 151 LEU B C 1
ATOM 3027 O O . LEU B 1 151 ? -9.172 3.623 -4.344 1 98.06 151 LEU B O 1
ATOM 3031 N N . MET B 1 152 ? -8.008 3.369 -2.414 1 98.62 152 MET B N 1
ATOM 3032 C CA . MET B 1 152 ? -7.453 2.08 -2.811 1 98.62 152 MET B CA 1
ATOM 3033 C C . MET B 1 152 ? -8.555 1.051 -3.025 1 98.62 152 MET B C 1
ATOM 3035 O O . MET B 1 152 ? -8.578 0.357 -4.043 1 98.62 152 MET B O 1
ATOM 3039 N N . ARG B 1 153 ? -9.438 0.993 -2.139 1 98.19 153 ARG B N 1
ATOM 3040 C CA . ARG B 1 153 ? -10.523 0.024 -2.201 1 98.19 153 ARG B CA 1
ATOM 3041 C C . ARG B 1 153 ? -11.391 0.249 -3.438 1 98.19 153 ARG B C 1
ATOM 3043 O O . ARG B 1 153 ? -11.68 -0.693 -4.176 1 98.19 153 ARG B O 1
ATOM 3050 N N . SER B 1 154 ? -11.828 1.486 -3.666 1 97.62 154 SER B N 1
ATOM 3051 C CA . SER B 1 154 ? -12.695 1.794 -4.805 1 97.62 154 SER B CA 1
ATOM 3052 C C . SER B 1 154 ? -11.953 1.594 -6.125 1 97.62 154 SER B C 1
ATOM 3054 O O . SER B 1 154 ? -12.562 1.201 -7.125 1 97.62 154 SER B O 1
ATOM 3056 N N . SER B 1 155 ? -10.656 1.896 -6.145 1 98 155 SER B N 1
ATOM 3057 C CA . SER B 1 155 ? -9.883 1.72 -7.367 1 98 155 SER B CA 1
ATOM 3058 C C . SER B 1 155 ? -9.82 0.252 -7.777 1 98 155 SER B C 1
ATOM 3060 O O . SER B 1 155 ? -9.812 -0.066 -8.969 1 98 155 SER B O 1
ATOM 3062 N N . LEU B 1 156 ? -9.719 -0.672 -6.828 1 97.94 156 LEU B N 1
ATOM 3063 C CA . LEU B 1 156 ? -9.75 -2.104 -7.113 1 97.94 156 LEU B CA 1
ATOM 3064 C C . LEU B 1 156 ? -11.094 -2.508 -7.719 1 97.94 156 LEU B C 1
ATOM 3066 O O . LEU B 1 156 ? -11.133 -3.207 -8.734 1 97.94 156 LEU B O 1
ATOM 3070 N N . ALA B 1 157 ? -12.156 -2.035 -7.145 1 96.56 157 ALA B N 1
ATOM 3071 C CA . ALA B 1 157 ? -13.5 -2.379 -7.602 1 96.56 157 ALA B CA 1
ATOM 3072 C C . ALA B 1 157 ? -13.75 -1.859 -9.016 1 96.56 157 ALA B C 1
ATOM 3074 O O . ALA B 1 157 ? -14.383 -2.533 -9.828 1 96.56 157 ALA B O 1
ATOM 3075 N N . ARG B 1 158 ? -13.242 -0.775 -9.359 1 94.88 158 ARG B N 1
ATOM 3076 C CA . ARG B 1 158 ? -13.477 -0.14 -10.656 1 94.88 158 ARG B CA 1
ATOM 3077 C C . ARG B 1 158 ? -12.461 -0.613 -11.688 1 94.88 158 ARG B C 1
ATOM 3079 O O . ARG B 1 158 ? -12.758 -0.656 -12.883 1 94.88 158 ARG B O 1
ATOM 3086 N N . GLY B 1 159 ? -11.305 -0.917 -11.195 1 93.31 159 GLY B N 1
ATOM 3087 C CA . GLY B 1 159 ? -10.195 -1.182 -12.102 1 93.31 159 GLY B CA 1
ATOM 3088 C C . GLY B 1 159 ? -10.047 -2.65 -12.445 1 93.31 159 GLY B C 1
ATOM 3089 O O . GLY B 1 159 ? -9.203 -3.018 -13.266 1 93.31 159 GLY B O 1
ATOM 3090 N N . THR B 1 160 ? -10.812 -3.514 -11.867 1 92.88 160 THR B N 1
ATOM 3091 C CA . THR B 1 160 ? -10.773 -4.949 -12.117 1 92.88 160 THR B CA 1
ATOM 3092 C C . THR B 1 160 ? -12.172 -5.48 -12.414 1 92.88 160 THR B C 1
ATOM 3094 O O . THR B 1 160 ? -13.172 -4.883 -12.008 1 92.88 160 THR B O 1
ATOM 3097 N N . ALA B 1 161 ? -12.242 -6.586 -13.086 1 88.75 161 ALA B N 1
ATOM 3098 C CA . ALA B 1 161 ? -13.523 -7.121 -13.562 1 88.75 161 ALA B CA 1
ATOM 3099 C C . ALA B 1 161 ? -14.297 -7.773 -12.414 1 88.75 161 ALA B C 1
ATOM 3101 O O . ALA B 1 161 ? -15.523 -7.707 -12.375 1 88.75 161 ALA B O 1
ATOM 3102 N N . ASN B 1 162 ? -13.594 -8.352 -11.492 1 88.75 162 ASN B N 1
ATOM 3103 C CA . ASN B 1 162 ? -14.312 -9.289 -10.625 1 88.75 162 ASN B CA 1
ATOM 3104 C C . ASN B 1 162 ? -14.094 -8.969 -9.148 1 88.75 162 ASN B C 1
ATOM 3106 O O . ASN B 1 162 ? -14.578 -9.688 -8.273 1 88.75 162 ASN B O 1
ATOM 3110 N N . LEU B 1 163 ? -13.359 -7.984 -8.805 1 93.44 163 LEU B N 1
ATOM 3111 C CA . LEU B 1 163 ? -13.109 -7.699 -7.395 1 93.44 163 LEU B CA 1
ATOM 3112 C C . LEU B 1 163 ? -14.219 -6.828 -6.809 1 93.44 163 LEU B C 1
ATOM 3114 O O . LEU B 1 163 ? -14.656 -5.863 -7.438 1 93.44 163 LEU B O 1
ATOM 3118 N N . PRO B 1 164 ? -14.68 -7.078 -5.617 1 93.56 164 PRO B N 1
ATOM 3119 C CA . PRO B 1 164 ? -15.758 -6.34 -4.949 1 93.56 164 PRO B CA 1
ATOM 3120 C C . PRO B 1 164 ? -15.25 -5.098 -4.223 1 93.56 164 PRO B C 1
ATOM 3122 O O . PRO B 1 164 ? -14.039 -4.949 -4.012 1 93.56 164 PRO B O 1
ATOM 3125 N N . LEU B 1 165 ? -16.203 -4.188 -3.924 1 95.25 165 LEU B N 1
ATOM 3126 C CA . LEU B 1 165 ? -15.945 -3.189 -2.893 1 95.25 165 LEU B CA 1
ATOM 3127 C C . LEU B 1 165 ? -15.867 -3.838 -1.516 1 95.25 165 LEU B C 1
ATOM 3129 O O . LEU B 1 165 ? -16.891 -4.008 -0.85 1 95.25 165 LEU B O 1
ATOM 3133 N N . ALA B 1 166 ? -14.781 -4.055 -1.018 1 93.25 166 ALA B N 1
ATOM 3134 C CA . ALA B 1 166 ? -14.523 -5.035 0.033 1 93.25 166 ALA B CA 1
ATOM 3135 C C . ALA B 1 166 ? -14.656 -4.406 1.416 1 93.25 166 ALA B C 1
ATOM 3137 O O . ALA B 1 166 ? -14.414 -3.207 1.586 1 93.25 166 ALA B O 1
ATOM 3138 N N . ASP B 1 167 ? -15.078 -5.195 2.33 1 91.69 167 ASP B N 1
ATOM 3139 C CA . ASP B 1 167 ? -15.109 -4.922 3.764 1 91.69 167 ASP B CA 1
ATOM 3140 C C . ASP B 1 167 ? -14.828 -6.188 4.57 1 91.69 167 ASP B C 1
ATOM 3142 O O . ASP B 1 167 ? -15.367 -7.254 4.27 1 91.69 167 ASP B O 1
ATOM 3146 N N . GLY B 1 168 ? -13.891 -6.117 5.441 1 93 168 GLY B N 1
ATOM 3147 C CA . GLY B 1 168 ? -13.523 -7.262 6.254 1 93 168 GLY B CA 1
ATOM 3148 C C . GLY B 1 168 ? -12.367 -6.98 7.203 1 93 168 GLY B C 1
ATOM 3149 O O . GLY B 1 168 ? -11.75 -5.914 7.133 1 93 168 GLY B O 1
ATOM 3150 N N . PRO B 1 169 ? -12.133 -7.93 8.102 1 96 169 PRO B N 1
ATOM 3151 C CA . PRO B 1 169 ? -11.039 -7.746 9.055 1 96 169 PRO B CA 1
ATOM 3152 C C . PRO B 1 169 ? -9.664 -7.883 8.406 1 96 169 PRO B C 1
ATOM 3154 O O . PRO B 1 169 ? -9.531 -8.492 7.344 1 96 169 PRO B O 1
ATOM 3157 N N . VAL B 1 170 ? -8.727 -7.281 9 1 97.81 170 VAL B N 1
ATOM 3158 C CA . VAL B 1 170 ? -7.324 -7.402 8.625 1 97.81 170 VAL B CA 1
ATOM 3159 C C . VAL B 1 170 ? -6.707 -8.617 9.328 1 97.81 170 VAL B C 1
ATOM 3161 O O . VAL B 1 170 ? -6.742 -8.719 10.555 1 97.81 170 VAL B O 1
ATOM 3164 N N . VAL B 1 171 ? -6.188 -9.523 8.562 1 97.81 171 VAL B N 1
ATOM 3165 C CA . VAL B 1 171 ? -5.594 -10.734 9.117 1 97.81 171 VAL B CA 1
ATOM 3166 C C . VAL B 1 171 ? -4.277 -11.039 8.406 1 97.81 171 VAL B C 1
ATOM 3168 O O . VAL B 1 171 ? -4.008 -10.5 7.328 1 97.81 171 VAL B O 1
ATOM 3171 N N . ASP B 1 172 ? -3.465 -11.836 9 1 98.12 172 ASP B N 1
ATOM 3172 C CA . ASP B 1 172 ? -2.145 -12.141 8.453 1 98.12 172 ASP B CA 1
ATOM 3173 C C . ASP B 1 172 ? -2.258 -12.938 7.156 1 98.12 172 ASP B C 1
ATOM 3175 O O . ASP B 1 172 ? -1.529 -12.672 6.199 1 98.12 172 ASP B O 1
ATOM 3179 N N . PHE B 1 173 ? -3.152 -13.969 7.148 1 98.56 173 PHE B N 1
ATOM 3180 C CA . PHE B 1 173 ? -3.301 -14.875 6.02 1 98.56 173 PHE B CA 1
ATOM 3181 C C . PHE B 1 173 ? -4.758 -14.969 5.586 1 98.56 173 PHE B C 1
ATOM 3183 O O . PHE B 1 173 ? -5.438 -15.961 5.867 1 98.56 173 PHE B O 1
ATOM 3190 N N . PRO B 1 174 ? -5.246 -13.93 4.852 1 98.5 174 PRO B N 1
ATOM 3191 C CA . PRO B 1 174 ? -6.66 -13.922 4.461 1 98.5 174 PRO B CA 1
ATOM 3192 C C . PRO B 1 174 ? -7.004 -15.047 3.484 1 98.5 174 PRO B C 1
ATOM 3194 O O . PRO B 1 174 ? -6.223 -15.336 2.574 1 98.5 174 PRO B O 1
ATOM 3197 N N . VAL B 1 175 ? -8.211 -15.625 3.619 1 97.88 175 VAL B N 1
ATOM 3198 C CA . VAL B 1 175 ? -8.633 -16.781 2.828 1 97.88 175 VAL B CA 1
ATOM 3199 C C . VAL B 1 175 ? -9.969 -16.484 2.154 1 97.88 175 VAL B C 1
ATOM 3201 O O . VAL B 1 175 ? -10.75 -17.391 1.878 1 97.88 175 VAL B O 1
ATOM 3204 N N . ASP B 1 176 ? -10.258 -15.258 1.977 1 96.88 176 ASP B N 1
ATOM 3205 C CA . ASP B 1 176 ? -11.336 -14.781 1.114 1 96.88 176 ASP B CA 1
ATOM 3206 C C . ASP B 1 176 ? -11.023 -13.398 0.552 1 96.88 176 ASP B C 1
ATOM 3208 O O . ASP B 1 176 ? -10.141 -12.695 1.063 1 96.88 176 ASP B O 1
ATOM 3212 N N . THR B 1 177 ? -11.789 -13.039 -0.447 1 96.88 177 THR B N 1
ATOM 3213 C CA . THR B 1 177 ? -11.43 -11.875 -1.249 1 96.88 177 THR B CA 1
ATOM 3214 C C . THR B 1 177 ? -11.594 -10.586 -0.446 1 96.88 177 THR B C 1
ATOM 3216 O O . THR B 1 177 ? -10.781 -9.664 -0.562 1 96.88 177 THR B O 1
ATOM 3219 N N . HIS B 1 178 ? -12.617 -10.5 0.421 1 97.69 178 HIS B N 1
ATOM 3220 C CA . HIS B 1 178 ? -12.852 -9.305 1.233 1 97.69 178 HIS B CA 1
ATOM 3221 C C . HIS B 1 178 ? -11.703 -9.086 2.219 1 97.69 178 HIS B C 1
ATOM 3223 O O . HIS B 1 178 ? -11.164 -7.98 2.309 1 97.69 178 HIS B O 1
ATOM 3229 N N . GLN B 1 179 ? -11.289 -10.172 2.904 1 98.06 179 GLN B N 1
ATOM 3230 C CA . GLN B 1 179 ? -10.172 -10.102 3.838 1 98.06 179 GLN B CA 1
ATOM 3231 C C . GLN B 1 179 ? -8.867 -9.797 3.107 1 98.06 179 GLN B C 1
ATOM 3233 O O . GLN B 1 179 ? -8.008 -9.078 3.629 1 98.06 179 GLN B O 1
ATOM 3238 N N . ALA B 1 180 ? -8.719 -10.375 1.964 1 98.56 180 ALA B N 1
ATOM 3239 C CA . ALA B 1 180 ? -7.5 -10.172 1.182 1 98.56 180 ALA B CA 1
ATOM 3240 C C . ALA B 1 180 ? -7.305 -8.695 0.842 1 98.56 180 ALA B C 1
ATOM 3242 O O . ALA B 1 180 ? -6.199 -8.172 0.962 1 98.56 180 ALA B O 1
ATOM 3243 N N . ILE B 1 181 ? -8.398 -8.031 0.421 1 98.69 181 ILE B N 1
ATOM 3244 C CA . ILE B 1 181 ? -8.336 -6.633 0.016 1 98.69 181 ILE B CA 1
ATOM 3245 C C . ILE B 1 181 ? -8.141 -5.75 1.245 1 98.69 181 ILE B C 1
ATOM 3247 O O . ILE B 1 181 ? -7.277 -4.867 1.251 1 98.69 181 ILE B O 1
ATOM 3251 N N . ALA B 1 182 ? -8.891 -6.043 2.35 1 98.56 182 ALA B N 1
ATOM 3252 C CA . ALA B 1 182 ? -8.75 -5.27 3.582 1 98.56 182 ALA B CA 1
ATOM 3253 C C . ALA B 1 182 ? -7.328 -5.371 4.133 1 98.56 182 ALA B C 1
ATOM 3255 O O . ALA B 1 182 ? -6.727 -4.363 4.508 1 98.56 182 ALA B O 1
ATOM 3256 N N . SER B 1 183 ? -6.77 -6.59 4.168 1 98.75 183 SER B N 1
ATOM 3257 C CA . SER B 1 183 ? -5.43 -6.832 4.691 1 98.75 183 SER B CA 1
ATOM 3258 C C . SER B 1 183 ? -4.363 -6.219 3.791 1 98.75 183 SER B C 1
ATOM 3260 O O . SER B 1 183 ? -3.346 -5.719 4.277 1 98.75 183 SER B O 1
ATOM 3262 N N . GLY B 1 184 ? -4.594 -6.27 2.482 1 98.88 184 GLY B N 1
ATOM 3263 C CA . GLY B 1 184 ? -3.666 -5.66 1.541 1 98.88 184 GLY B CA 1
ATOM 3264 C C . GLY B 1 184 ? -3.578 -4.152 1.677 1 98.88 184 GLY B C 1
ATOM 3265 O O . GLY B 1 184 ? -2.484 -3.586 1.678 1 98.88 184 GLY B O 1
ATOM 3266 N N . ILE B 1 185 ? -4.715 -3.518 1.799 1 98.81 185 ILE B N 1
ATOM 3267 C CA . ILE B 1 185 ? -4.777 -2.066 1.947 1 98.81 185 ILE B CA 1
ATOM 3268 C C . ILE B 1 185 ? -4.129 -1.655 3.268 1 98.81 185 ILE B C 1
ATOM 3270 O O . ILE B 1 185 ? -3.311 -0.733 3.303 1 98.81 185 ILE B O 1
ATOM 3274 N N . ALA B 1 186 ? -4.438 -2.375 4.324 1 98.81 186 ALA B N 1
ATOM 3275 C CA . ALA B 1 186 ? -3.852 -2.078 5.629 1 98.81 186 ALA B CA 1
ATOM 3276 C C . ALA B 1 186 ? -2.336 -2.256 5.602 1 98.81 186 ALA B C 1
ATOM 3278 O O . ALA B 1 186 ? -1.597 -1.431 6.141 1 98.81 186 ALA B O 1
ATOM 3279 N N . ALA B 1 187 ? -1.873 -3.311 4.996 1 98.81 187 ALA B N 1
ATOM 3280 C CA . ALA B 1 187 ? -0.444 -3.59 4.891 1 98.81 187 ALA B CA 1
ATOM 3281 C C . ALA B 1 187 ? 0.274 -2.494 4.105 1 98.81 187 ALA B C 1
ATOM 3283 O O . ALA B 1 187 ? 1.365 -2.064 4.488 1 98.81 187 ALA B O 1
ATOM 3284 N N . ALA B 1 188 ? -0.346 -2.055 3.029 1 98.88 188 ALA B N 1
ATOM 3285 C CA . ALA B 1 188 ? 0.245 -1.016 2.189 1 98.88 188 ALA B CA 1
ATOM 3286 C C . ALA B 1 188 ? 0.37 0.3 2.955 1 98.88 188 ALA B C 1
ATOM 3288 O O . ALA B 1 188 ? 1.434 0.924 2.959 1 98.88 188 ALA B O 1
ATOM 3289 N N . GLN B 1 189 ? -0.704 0.7 3.568 1 98.88 189 GLN B N 1
ATOM 3290 C CA . GLN B 1 189 ? -0.72 1.939 4.336 1 98.88 189 GLN B CA 1
ATOM 3291 C C . GLN B 1 189 ? 0.287 1.89 5.484 1 98.88 189 GLN B C 1
ATOM 3293 O O . GLN B 1 189 ? 1.127 2.781 5.617 1 98.88 189 GLN B O 1
ATOM 3298 N N . ALA B 1 190 ? 0.217 0.827 6.297 1 98.62 190 ALA B N 1
ATOM 3299 C CA . ALA B 1 190 ? 1.097 0.66 7.453 1 98.62 190 ALA B CA 1
ATOM 3300 C C . ALA B 1 190 ? 2.559 0.572 7.02 1 98.62 190 ALA B C 1
ATOM 3302 O O . ALA B 1 190 ? 3.438 1.146 7.668 1 98.62 190 ALA B O 1
ATOM 3303 N N . GLY B 1 191 ? 2.791 -0.145 5.953 1 98.31 191 GLY B N 1
ATOM 3304 C CA . GLY B 1 191 ? 4.141 -0.264 5.43 1 98.31 191 GLY B CA 1
ATOM 3305 C C . GLY B 1 191 ? 4.75 1.07 5.043 1 98.31 191 GLY B C 1
ATOM 3306 O O . GLY B 1 191 ? 5.93 1.318 5.301 1 98.31 191 GLY B O 1
ATOM 3307 N N . ALA B 1 192 ? 3.973 1.911 4.379 1 98.75 192 ALA B N 1
ATOM 3308 C CA . ALA B 1 192 ? 4.449 3.234 3.984 1 98.75 192 ALA B CA 1
ATOM 3309 C C . ALA B 1 192 ? 4.797 4.078 5.207 1 98.75 192 ALA B C 1
ATOM 3311 O O . ALA B 1 192 ? 5.797 4.805 5.203 1 98.75 192 ALA B O 1
ATOM 3312 N N . VAL B 1 193 ? 3.994 4 6.258 1 98.38 193 VAL B N 1
ATOM 3313 C CA . VAL B 1 193 ? 4.238 4.746 7.488 1 98.38 193 VAL B CA 1
ATOM 3314 C C . VAL B 1 193 ? 5.547 4.285 8.125 1 98.38 193 VAL B C 1
ATOM 3316 O O . VAL B 1 193 ? 6.398 5.105 8.469 1 98.38 193 VAL B O 1
ATOM 3319 N N . VAL B 1 194 ? 5.723 2.984 8.25 1 96.25 194 VAL B N 1
ATOM 3320 C CA . VAL B 1 194 ? 6.902 2.424 8.898 1 96.25 194 VAL B CA 1
ATOM 3321 C C . VAL B 1 194 ? 8.148 2.773 8.086 1 96.25 194 VAL B C 1
ATOM 3323 O O . VAL B 1 194 ? 9.172 3.164 8.648 1 96.25 194 VAL B O 1
ATOM 3326 N N . ARG B 1 195 ? 8.031 2.639 6.758 1 96.62 195 ARG B N 1
ATOM 3327 C CA . ARG B 1 195 ? 9.133 2.98 5.867 1 96.62 195 ARG B CA 1
ATOM 3328 C C . ARG B 1 195 ? 9.586 4.422 6.082 1 96.62 195 ARG B C 1
ATOM 3330 O O . ARG B 1 195 ? 10.781 4.691 6.18 1 96.62 195 ARG B O 1
ATOM 3337 N N . GLN B 1 196 ? 8.664 5.344 6.113 1 97.44 196 GLN B N 1
ATOM 3338 C CA . GLN B 1 196 ? 9.016 6.754 6.227 1 97.44 196 GLN B CA 1
ATOM 3339 C C . GLN B 1 196 ? 9.539 7.078 7.625 1 97.44 196 GLN B C 1
ATOM 3341 O O . GLN B 1 196 ? 10.438 7.906 7.781 1 97.44 196 GLN B O 1
ATOM 3346 N N . TRP B 1 197 ? 8.992 6.492 8.633 1 96.25 197 TRP B N 1
ATOM 3347 C CA . TRP B 1 197 ? 9.43 6.691 10.008 1 96.25 197 TRP B CA 1
ATOM 3348 C C . TRP B 1 197 ? 10.875 6.238 10.18 1 96.25 197 TRP B C 1
ATOM 3350 O O . TRP B 1 197 ? 11.695 6.957 10.773 1 96.25 197 TRP B O 1
ATOM 3360 N N . LEU B 1 198 ? 11.18 5.047 9.68 1 94.25 198 LEU B N 1
ATOM 3361 C CA . LEU B 1 198 ? 12.547 4.531 9.75 1 94.25 198 LEU B CA 1
ATOM 3362 C C . LEU B 1 198 ? 13.508 5.449 9.008 1 94.25 198 LEU B C 1
ATOM 3364 O O . LEU B 1 198 ? 14.633 5.68 9.469 1 94.25 198 LEU B O 1
ATOM 3368 N N . ALA B 1 199 ? 13.086 5.93 7.828 1 95.56 199 ALA B N 1
ATOM 3369 C CA . ALA B 1 199 ? 13.922 6.867 7.086 1 95.56 199 ALA B CA 1
ATOM 3370 C C . ALA B 1 199 ? 14.203 8.125 7.906 1 95.56 199 ALA B C 1
ATOM 3372 O O . ALA B 1 199 ? 15.328 8.617 7.934 1 95.56 199 ALA B O 1
ATOM 3373 N N . ALA B 1 200 ? 13.219 8.641 8.57 1 96.06 200 ALA B N 1
ATOM 3374 C CA . ALA B 1 200 ? 13.367 9.828 9.406 1 96.06 200 ALA B CA 1
ATOM 3375 C C . ALA B 1 200 ? 14.336 9.562 10.562 1 96.06 200 ALA B C 1
ATOM 3377 O O . ALA B 1 200 ? 15.227 10.367 10.828 1 96.06 200 ALA B O 1
ATOM 3378 N N . CYS B 1 201 ? 14.125 8.445 11.234 1 94.62 201 CYS B N 1
ATOM 3379 C CA . CYS B 1 201 ? 15 8.086 12.352 1 94.62 201 CYS B CA 1
ATOM 3380 C C . CYS B 1 201 ? 16.453 8 11.906 1 94.62 201 CYS B C 1
ATOM 3382 O O . CYS B 1 201 ? 17.344 8.523 12.578 1 94.62 201 CYS B O 1
ATOM 3384 N N . ARG B 1 202 ? 16.703 7.367 10.828 1 93.81 202 ARG B N 1
ATOM 3385 C CA . ARG B 1 202 ? 18.047 7.223 10.297 1 93.81 202 ARG B CA 1
ATOM 3386 C C . ARG B 1 202 ? 18.625 8.578 9.906 1 93.81 202 ARG B C 1
ATOM 3388 O O . ARG B 1 202 ? 19.797 8.867 10.195 1 93.81 202 ARG B O 1
ATOM 3395 N N . HIS B 1 203 ? 17.875 9.352 9.242 1 96.25 203 HIS B N 1
ATOM 3396 C CA . HIS B 1 203 ? 18.328 10.633 8.719 1 96.25 203 HIS B CA 1
ATOM 3397 C C . HIS B 1 203 ? 18.719 11.578 9.852 1 96.25 203 HIS B C 1
ATOM 3399 O O . HIS B 1 203 ? 19.734 12.273 9.758 1 96.25 203 HIS B O 1
ATOM 3405 N N . TYR B 1 204 ? 18 11.555 10.922 1 95.44 204 TYR B N 1
ATOM 3406 C CA . TYR B 1 204 ? 18.219 12.523 11.992 1 95.44 204 TYR B CA 1
ATOM 3407 C C . TYR B 1 204 ? 18.984 11.898 13.141 1 95.44 204 TYR B C 1
ATOM 3409 O O . TYR B 1 204 ? 19.391 12.602 14.078 1 95.44 204 TYR B O 1
ATOM 3417 N N . GLY B 1 205 ? 19.156 10.609 13.156 1 93.06 205 GLY B N 1
ATOM 3418 C CA . GLY B 1 205 ? 19.984 9.93 14.148 1 93.06 205 GLY B CA 1
ATOM 3419 C C . GLY B 1 205 ? 19.297 9.789 15.492 1 93.06 205 GLY B C 1
ATOM 3420 O O . GLY B 1 205 ? 19.969 9.609 16.516 1 93.06 205 GLY B O 1
ATOM 3421 N N . CYS B 1 206 ? 17.984 9.977 15.57 1 91.12 206 CYS B N 1
ATOM 3422 C CA . CYS B 1 206 ? 17.172 9.82 16.781 1 91.12 206 CYS B CA 1
ATOM 3423 C C . CYS B 1 206 ? 15.75 9.414 16.438 1 91.12 206 CYS B C 1
ATOM 3425 O O . CYS B 1 206 ? 15.352 9.453 15.266 1 91.12 206 CYS B O 1
ATOM 3427 N N . ALA B 1 207 ? 15.023 8.945 17.359 1 91.44 207 ALA B N 1
ATOM 3428 C CA . ALA B 1 207 ? 13.641 8.523 17.141 1 91.44 207 ALA B CA 1
ATOM 3429 C C . ALA B 1 207 ? 12.758 9.719 16.781 1 91.44 207 ALA B C 1
ATOM 3431 O O . ALA B 1 207 ? 12.828 10.766 17.422 1 91.44 207 ALA B O 1
ATOM 3432 N N . ALA B 1 208 ? 11.93 9.547 15.773 1 94.62 208 ALA B N 1
ATOM 3433 C CA . ALA B 1 208 ? 10.969 10.57 15.367 1 94.62 208 ALA B CA 1
ATOM 3434 C C . ALA B 1 208 ? 9.602 10.312 15.984 1 94.62 208 ALA B C 1
ATOM 3436 O O . ALA B 1 208 ? 9.164 9.156 16.094 1 94.62 208 ALA B O 1
ATOM 3437 N N . ASP B 1 209 ? 8.914 11.312 16.422 1 95.31 209 ASP B N 1
ATOM 3438 C CA . ASP B 1 209 ? 7.52 11.195 16.828 1 95.31 209 ASP B CA 1
ATOM 3439 C C . ASP B 1 209 ? 6.613 10.938 15.633 1 95.31 209 ASP B C 1
ATOM 3441 O O . ASP B 1 209 ? 6.957 11.281 14.5 1 95.31 209 ASP B O 1
ATOM 3445 N N . ILE B 1 210 ? 5.465 10.266 15.922 1 96.69 210 ILE B N 1
ATOM 3446 C CA . ILE B 1 210 ? 4.504 10.023 14.859 1 96.69 210 ILE B CA 1
ATOM 3447 C C . ILE B 1 210 ? 3.146 10.609 15.234 1 96.69 210 ILE B C 1
ATOM 3449 O O . ILE B 1 210 ? 2.607 10.297 16.297 1 96.69 210 ILE B O 1
ATOM 3453 N N . TYR B 1 211 ? 2.668 11.469 14.422 1 98.31 211 TYR B N 1
ATOM 3454 C CA . TYR B 1 211 ? 1.3 11.969 14.484 1 98.31 211 TYR B CA 1
ATOM 3455 C C . TYR B 1 211 ? 0.462 11.43 13.336 1 98.31 211 TYR B C 1
ATOM 3457 O O . TYR B 1 211 ? 0.97 11.227 12.234 1 98.31 211 TYR B O 1
ATOM 3465 N N . VAL B 1 212 ? -0.845 11.109 13.648 1 98.5 212 VAL B N 1
ATOM 3466 C CA . VAL B 1 212 ? -1.729 10.57 12.625 1 98.5 212 VAL B CA 1
ATOM 3467 C C . VAL B 1 212 ? -3.035 11.359 12.594 1 98.5 212 VAL B C 1
ATOM 3469 O O . VAL B 1 212 ? -3.449 11.922 13.609 1 98.5 212 VAL B O 1
ATOM 3472 N N . ALA B 1 213 ? -3.615 11.5 11.398 1 97.88 213 ALA B N 1
ATOM 3473 C CA . ALA B 1 213 ? -4.883 12.203 11.195 1 97.88 213 ALA B CA 1
ATOM 3474 C C . ALA B 1 213 ? -5.645 11.609 10.008 1 97.88 213 ALA B C 1
ATOM 3476 O O . ALA B 1 213 ? -5.109 10.781 9.266 1 97.88 213 ALA B O 1
ATOM 3477 N N . GLY B 1 214 ? -6.891 11.977 9.914 1 96.56 214 GLY B N 1
ATOM 3478 C CA . GLY B 1 214 ? -7.68 11.602 8.758 1 96.56 214 GLY B CA 1
ATOM 3479 C C . GLY B 1 214 ? -8.719 10.531 9.062 1 96.56 214 GLY B C 1
ATOM 3480 O O . GLY B 1 214 ? -8.508 9.695 9.938 1 96.56 214 GLY B O 1
ATOM 3481 N N . GLY B 1 215 ? -9.781 10.555 8.273 1 95.06 215 GLY B N 1
ATOM 3482 C CA . GLY B 1 215 ? -10.898 9.641 8.461 1 95.06 215 GLY B CA 1
ATOM 3483 C C . GLY B 1 215 ? -10.547 8.195 8.164 1 95.06 215 GLY B C 1
ATOM 3484 O O . GLY B 1 215 ? -11.273 7.281 8.562 1 95.06 215 GLY B O 1
ATOM 3485 N N . GLY B 1 216 ? -9.438 7.914 7.496 1 96.75 216 GLY B N 1
ATOM 3486 C CA . GLY B 1 216 ? -9.023 6.566 7.133 1 96.75 216 GLY B CA 1
ATOM 3487 C C . GLY B 1 216 ? -8.188 5.895 8.203 1 96.75 216 GLY B C 1
ATOM 3488 O O . GLY B 1 216 ? -7.902 4.695 8.117 1 96.75 216 GLY B O 1
ATOM 3489 N N . TRP B 1 217 ? -7.812 6.59 9.273 1 97.56 217 TRP B N 1
ATOM 3490 C CA . TRP B 1 217 ? -6.883 6.098 10.281 1 97.56 217 TRP B CA 1
ATOM 3491 C C . TRP B 1 217 ? -7.457 4.883 11 1 97.56 217 TRP B C 1
ATOM 3493 O O . TRP B 1 217 ? -6.777 3.863 11.148 1 97.56 217 TRP B O 1
ATOM 3503 N N . PRO B 1 218 ? -8.75 4.891 11.391 1 96.62 218 PRO B N 1
ATOM 3504 C CA . PRO B 1 218 ? -9.258 3.77 12.18 1 96.62 218 PRO B CA 1
ATOM 3505 C C . PRO B 1 218 ? -9.094 2.426 11.477 1 96.62 218 PRO B C 1
ATOM 3507 O O . PRO B 1 218 ? -8.812 1.415 12.117 1 96.62 218 PRO B O 1
ATOM 3510 N N . GLU B 1 219 ? -9.195 2.379 10.211 1 96 219 GLU B N 1
ATOM 3511 C CA . GLU B 1 219 ? -9.164 1.106 9.5 1 96 219 GLU B CA 1
ATOM 3512 C C . GLU B 1 219 ? -7.746 0.56 9.398 1 96 219 GLU B C 1
ATOM 3514 O O . GLU B 1 219 ? -7.547 -0.639 9.188 1 96 219 GLU B O 1
ATOM 3519 N N . VAL B 1 220 ? -6.73 1.4 9.539 1 97.88 220 VAL B N 1
ATOM 3520 C CA . VAL B 1 220 ? -5.355 0.947 9.344 1 97.88 220 VAL B CA 1
ATOM 3521 C C . VAL B 1 220 ? -4.598 1.02 10.672 1 97.88 220 VAL B C 1
ATOM 3523 O O . VAL B 1 220 ? -3.422 0.662 10.742 1 97.88 220 VAL B O 1
ATOM 3526 N N . GLN B 1 221 ? -5.23 1.481 11.766 1 97.88 221 GLN B N 1
ATOM 3527 C CA . GLN B 1 221 ? -4.602 1.787 13.047 1 97.88 221 GLN B CA 1
ATOM 3528 C C . GLN B 1 221 ? -3.92 0.554 13.633 1 97.88 221 GLN B C 1
ATOM 3530 O O . GLN B 1 221 ? -2.723 0.581 13.922 1 97.88 221 GLN B O 1
ATOM 3535 N N . GLN B 1 222 ? -4.672 -0.528 13.805 1 96.88 222 GLN B N 1
ATOM 3536 C CA . GLN B 1 222 ? -4.141 -1.729 14.445 1 96.88 222 GLN B CA 1
ATOM 3537 C C . GLN B 1 222 ? -2.928 -2.264 13.688 1 96.88 222 GLN B C 1
ATOM 3539 O O . GLN B 1 222 ? -1.913 -2.611 14.297 1 96.88 222 GLN B O 1
ATOM 3544 N N . GLU B 1 223 ? -3.057 -2.328 12.375 1 97.81 223 GLU B N 1
ATOM 3545 C CA . GLU B 1 223 ? -1.961 -2.834 11.555 1 97.81 223 GLU B CA 1
ATOM 3546 C C . GLU B 1 223 ? -0.745 -1.914 11.625 1 97.81 223 GLU B C 1
ATOM 3548 O O . GLU B 1 223 ? 0.393 -2.385 11.68 1 97.81 223 GLU B O 1
ATOM 3553 N N . THR B 1 224 ? -0.913 -0.625 11.586 1 97.62 224 THR B N 1
ATOM 3554 C CA . THR B 1 224 ? 0.174 0.345 11.648 1 97.62 224 THR B CA 1
ATOM 3555 C C . THR B 1 224 ? 0.913 0.241 12.977 1 97.62 224 THR B C 1
ATOM 3557 O O . THR B 1 224 ? 2.145 0.192 13.008 1 97.62 224 THR B O 1
ATOM 3560 N N . GLU B 1 225 ? 0.15 0.191 14.078 1 96 225 GLU B N 1
ATOM 3561 C CA . GLU B 1 225 ? 0.752 0.079 15.398 1 96 225 GLU B CA 1
ATOM 3562 C C . GLU B 1 225 ? 1.532 -1.224 15.547 1 96 225 GLU B C 1
ATOM 3564 O O . GLU B 1 225 ? 2.615 -1.243 16.141 1 96 225 GLU B O 1
ATOM 3569 N N . ARG B 1 226 ? 1 -2.285 15.016 1 94.19 226 ARG B N 1
ATOM 3570 C CA . ARG B 1 226 ? 1.679 -3.576 15.062 1 94.19 226 ARG B CA 1
ATOM 3571 C C . ARG B 1 226 ? 3.006 -3.523 14.312 1 94.19 226 ARG B C 1
ATOM 3573 O O . ARG B 1 226 ? 4.031 -3.979 14.82 1 94.19 226 ARG B O 1
ATOM 3580 N N . LEU B 1 227 ? 2.998 -2.975 13.109 1 94.19 227 LEU B N 1
ATOM 3581 C CA . LEU B 1 227 ? 4.211 -2.924 12.305 1 94.19 227 LEU B CA 1
ATOM 3582 C C . LEU B 1 227 ? 5.238 -1.979 12.922 1 94.19 227 LEU B C 1
ATOM 3584 O O . LEU B 1 227 ? 6.441 -2.236 12.852 1 94.19 227 LEU B O 1
ATOM 3588 N N . LEU B 1 228 ? 4.809 -0.889 13.453 1 94.12 228 LEU B N 1
ATOM 3589 C CA . LEU B 1 228 ? 5.715 0.026 14.141 1 94.12 228 LEU B CA 1
ATOM 3590 C C . LEU B 1 228 ? 6.383 -0.659 15.328 1 94.12 228 LEU B C 1
ATOM 3592 O O . LEU B 1 228 ? 7.574 -0.465 15.578 1 94.12 228 LEU B O 1
ATOM 3596 N N . ALA B 1 229 ? 5.594 -1.404 16.078 1 91.19 229 ALA B N 1
ATOM 3597 C CA . ALA B 1 229 ? 6.137 -2.143 17.219 1 91.19 229 ALA B CA 1
ATOM 3598 C C . ALA B 1 229 ? 7.219 -3.123 16.766 1 91.19 229 ALA B C 1
ATOM 3600 O O . ALA B 1 229 ? 8.234 -3.287 17.438 1 91.19 229 ALA B O 1
ATOM 3601 N N . GLN B 1 230 ? 7.023 -3.76 15.703 1 87.25 230 GLN B N 1
ATOM 3602 C CA . GLN B 1 230 ? 7.996 -4.703 15.164 1 87.25 230 GLN B CA 1
ATOM 3603 C C . GLN B 1 230 ? 9.266 -3.986 14.711 1 87.25 230 GLN B C 1
ATOM 3605 O O . GLN B 1 230 ? 10.367 -4.52 14.852 1 87.25 230 GLN B O 1
ATOM 3610 N N . ALA B 1 231 ? 9.117 -2.805 14.148 1 85.56 231 ALA B N 1
ATOM 3611 C CA . ALA B 1 231 ? 10.25 -2.041 13.625 1 85.56 231 ALA B CA 1
ATOM 3612 C C . ALA B 1 231 ? 11.047 -1.399 14.758 1 85.56 231 ALA B C 1
ATOM 3614 O O . ALA B 1 231 ? 12.211 -1.036 14.57 1 85.56 231 ALA B O 1
ATOM 3615 N N . ALA B 1 232 ? 10.414 -1.144 15.852 1 78.81 232 ALA B N 1
ATOM 3616 C CA . ALA B 1 232 ? 11.055 -0.484 16.984 1 78.81 232 ALA B CA 1
ATOM 3617 C C . ALA B 1 232 ? 12.312 -1.229 17.422 1 78.81 232 ALA B C 1
ATOM 3619 O O . ALA B 1 232 ? 13.242 -0.629 17.969 1 78.81 232 ALA B O 1
ATOM 3620 N N . ALA B 1 233 ? 12.305 -2.518 17.141 1 69.88 233 ALA B N 1
ATOM 3621 C CA . ALA B 1 233 ? 13.5 -3.287 17.484 1 69.88 233 ALA B CA 1
ATOM 3622 C C . ALA B 1 233 ? 14.734 -2.736 16.766 1 69.88 233 ALA B C 1
ATOM 3624 O O . ALA B 1 233 ? 15.859 -2.879 17.25 1 69.88 233 ALA B O 1
ATOM 3625 N N . ILE B 1 234 ? 14.477 -2.035 15.766 1 62.72 234 ILE B N 1
ATOM 3626 C CA . ILE B 1 234 ? 15.57 -1.501 14.953 1 62.72 234 ILE B CA 1
ATOM 3627 C C . ILE B 1 234 ? 15.953 -0.113 15.461 1 62.72 234 ILE B C 1
ATOM 3629 O O . ILE B 1 234 ? 17.141 0.219 15.539 1 62.72 234 ILE B O 1
ATOM 3633 N N . ALA B 1 235 ? 14.992 0.729 15.781 1 64.31 235 ALA B N 1
ATOM 3634 C CA . ALA B 1 235 ? 15.234 2.148 16.031 1 64.31 235 ALA B CA 1
ATOM 3635 C C . ALA B 1 235 ? 15.219 2.453 17.531 1 64.31 235 ALA B C 1
ATOM 3637 O O . ALA B 1 235 ? 15.641 3.531 17.953 1 64.31 235 ALA B O 1
ATOM 3638 N N . GLY B 1 236 ? 14.867 1.495 18.312 1 67.06 236 GLY B N 1
ATOM 3639 C CA . GLY B 1 236 ? 14.719 1.721 19.734 1 67.06 236 GLY B CA 1
ATOM 3640 C C . GLY B 1 236 ? 13.281 1.609 20.219 1 67.06 236 GLY B C 1
ATOM 3641 O O . GLY B 1 236 ? 12.602 0.617 19.938 1 67.06 236 GLY B O 1
ATOM 3642 N N . ALA B 1 237 ? 12.766 2.641 20.969 1 67.44 237 ALA B N 1
ATOM 3643 C CA . ALA B 1 237 ? 11.422 2.537 21.531 1 67.44 237 ALA B CA 1
ATOM 3644 C C . ALA B 1 237 ? 10.359 2.785 20.469 1 67.44 237 ALA B C 1
ATOM 3646 O O . ALA B 1 237 ? 10.484 3.699 19.656 1 67.44 237 ALA B O 1
ATOM 3647 N N . PRO B 1 238 ? 9.398 1.824 20.453 1 69.5 238 PRO B N 1
ATOM 3648 C CA . PRO B 1 238 ? 8.32 2.002 19.484 1 69.5 238 PRO B CA 1
ATOM 3649 C C . PRO B 1 238 ? 7.516 3.279 19.719 1 69.5 238 PRO B C 1
ATOM 3651 O O . PRO B 1 238 ? 7.051 3.521 20.828 1 69.5 238 PRO B O 1
ATOM 3654 N N . PRO B 1 239 ? 7.469 4.117 18.688 1 78.81 239 PRO B N 1
ATOM 3655 C CA . PRO B 1 239 ? 6.609 5.289 18.891 1 78.81 239 PRO B CA 1
ATOM 3656 C C . PRO B 1 239 ? 5.125 4.934 18.922 1 78.81 239 PRO B C 1
ATOM 3658 O O . PRO B 1 239 ? 4.711 3.939 18.312 1 78.81 239 PRO B O 1
ATOM 3661 N N . LEU B 1 240 ? 4.371 5.512 19.719 1 86.56 240 LEU B N 1
ATOM 3662 C CA . LEU B 1 240 ? 2.914 5.453 19.703 1 86.56 240 LEU B CA 1
ATOM 3663 C C . LEU B 1 240 ? 2.336 6.633 18.922 1 86.56 240 LEU B C 1
ATOM 3665 O O . LEU B 1 240 ? 2.527 7.789 19.297 1 86.56 240 LEU B O 1
ATOM 3669 N N . PRO B 1 241 ? 1.652 6.23 17.797 1 95.38 241 PRO B N 1
ATOM 3670 C CA . PRO B 1 241 ? 1.074 7.328 17.016 1 95.38 241 PRO B CA 1
ATOM 3671 C C . PRO B 1 241 ? 0.07 8.156 17.812 1 95.38 241 PRO B C 1
ATOM 3673 O O . PRO B 1 241 ? -0.781 7.594 18.516 1 95.38 241 PRO B O 1
ATOM 3676 N N . ALA B 1 242 ? 0.236 9.445 17.859 1 96.88 242 ALA B N 1
ATOM 3677 C CA . ALA B 1 242 ? -0.714 10.359 18.484 1 96.88 242 ALA B CA 1
ATOM 3678 C C . ALA B 1 242 ? -1.733 10.867 17.469 1 96.88 242 ALA B C 1
ATOM 3680 O O . ALA B 1 242 ? -1.366 11.508 16.469 1 96.88 242 ALA B O 1
ATOM 3681 N N . TYR B 1 243 ? -2.982 10.609 17.703 1 97.06 243 TYR B N 1
ATOM 3682 C CA . TYR B 1 243 ? -4.039 11 16.766 1 97.06 243 TYR B CA 1
ATOM 3683 C C . TYR B 1 243 ? -4.383 12.477 16.922 1 97.06 243 TYR B C 1
ATOM 3685 O O . TYR B 1 243 ? -4.527 12.977 18.047 1 97.06 243 TYR B O 1
ATOM 3693 N N . LEU B 1 244 ? -4.426 13.211 15.844 1 96.5 244 LEU B N 1
ATOM 3694 C CA . LEU B 1 244 ? -4.887 14.594 15.766 1 96.5 244 LEU B CA 1
ATOM 3695 C C . LEU B 1 244 ? -6.207 14.68 15 1 96.5 244 LEU B C 1
ATOM 3697 O O . LEU B 1 244 ? -6.27 14.328 13.82 1 96.5 244 LEU B O 1
ATOM 3701 N N . ASP B 1 245 ? -7.199 15.164 15.57 1 93.56 245 ASP B N 1
ATOM 3702 C CA . ASP B 1 245 ? -8.547 15.18 15.016 1 93.56 245 ASP B CA 1
ATOM 3703 C C . ASP B 1 245 ? -8.641 16.141 13.828 1 93.56 245 ASP B C 1
ATOM 3705 O O . ASP B 1 245 ? -9.297 15.828 12.828 1 93.56 245 ASP B O 1
ATOM 3709 N N . ARG B 1 246 ? -8.023 17.297 13.898 1 95.44 246 ARG B N 1
ATOM 3710 C CA . ARG B 1 246 ? -8.148 18.328 12.867 1 95.44 246 ARG B CA 1
ATOM 3711 C C . ARG B 1 246 ? -6.91 19.203 12.82 1 95.44 246 ARG B C 1
ATOM 3713 O O . ARG B 1 246 ? -6.992 20.422 13.062 1 95.44 246 ARG B O 1
ATOM 3720 N N . PRO B 1 247 ? -5.848 18.625 12.367 1 97.5 247 PRO B N 1
ATOM 3721 C CA . PRO B 1 247 ? -4.594 19.375 12.398 1 97.5 247 PRO B CA 1
ATOM 3722 C C . PRO B 1 247 ? -4.605 20.594 11.477 1 97.5 247 PRO B C 1
ATOM 3724 O O . PRO B 1 247 ? -3.961 21.594 11.766 1 97.5 247 PRO B O 1
ATOM 3727 N N . VAL B 1 248 ? -5.367 20.5 10.383 1 98.38 248 VAL B N 1
ATOM 3728 C CA . VAL B 1 248 ? -5.457 21.641 9.484 1 98.38 248 VAL B CA 1
ATOM 3729 C C . VAL B 1 248 ? -6.152 22.797 10.195 1 98.38 248 VAL B C 1
ATOM 3731 O O . VAL B 1 248 ? -5.68 23.938 10.148 1 98.38 248 VAL B O 1
ATOM 3734 N N . LEU B 1 249 ? -7.254 22.547 10.914 1 98.25 249 LEU B N 1
ATOM 3735 C CA . LEU B 1 249 ? -7.969 23.594 11.641 1 98.25 249 LEU B CA 1
ATOM 3736 C C . LEU B 1 249 ? -7.117 24.125 12.789 1 98.25 249 LEU B C 1
ATOM 3738 O O . LEU B 1 249 ? -7.184 25.312 13.109 1 98.25 249 LEU B O 1
ATOM 3742 N N . ASP B 1 250 ? -6.316 23.25 13.414 1 97.88 250 ASP B N 1
ATOM 3743 C CA . ASP B 1 250 ? -5.391 23.688 14.453 1 97.88 250 ASP B CA 1
ATOM 3744 C C . ASP B 1 250 ? -4.359 24.656 13.898 1 97.88 250 ASP B C 1
ATOM 3746 O O . ASP B 1 250 ? -4.047 25.672 14.531 1 97.88 250 ASP B O 1
ATOM 3750 N N . GLY B 1 251 ? -3.799 24.328 12.734 1 98.06 251 GLY B N 1
ATOM 3751 C CA . GLY B 1 251 ? -2.873 25.234 12.086 1 98.06 251 GLY B CA 1
ATOM 3752 C C . GLY B 1 251 ? -3.512 26.562 11.703 1 98.06 251 GLY B C 1
ATOM 3753 O O . GLY B 1 251 ? -2.902 27.609 11.867 1 98.06 251 GLY B O 1
ATOM 3754 N N . LEU B 1 252 ? -4.734 26.5 11.195 1 98.06 252 LEU B N 1
ATOM 3755 C CA . LEU B 1 252 ? -5.465 27.703 10.82 1 98.06 252 LEU B CA 1
ATOM 3756 C C . LEU B 1 252 ? -5.75 28.562 12.047 1 98.06 252 LEU B C 1
ATOM 3758 O O . LEU B 1 252 ? -5.738 29.797 11.961 1 98.06 252 LEU B O 1
ATOM 3762 N N . ALA B 1 253 ? -6.043 27.953 13.164 1 97.56 253 ALA B N 1
ATOM 3763 C CA . ALA B 1 253 ? -6.285 28.703 14.398 1 97.56 253 ALA B CA 1
ATOM 3764 C C . ALA B 1 253 ? -5.047 29.484 14.82 1 97.56 253 ALA B C 1
ATOM 3766 O O . ALA B 1 253 ? -5.156 30.609 15.305 1 97.56 253 ALA B O 1
ATOM 3767 N N . LEU B 1 254 ? -3.895 28.906 14.633 1 96.31 254 LEU B N 1
ATOM 3768 C CA . LEU B 1 254 ? -2.643 29.594 14.93 1 96.31 254 LEU B CA 1
ATOM 3769 C C . LEU B 1 254 ? -2.473 30.828 14.047 1 96.31 254 LEU B C 1
ATOM 3771 O O . LEU B 1 254 ? -2.043 31.875 14.523 1 96.31 254 LEU B O 1
ATOM 3775 N N . LEU B 1 255 ? -2.791 30.656 12.797 1 96.62 255 LEU B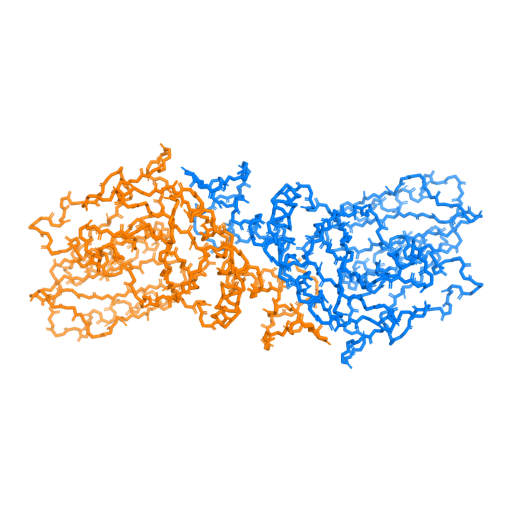 N 1
ATOM 3776 C CA . LEU B 1 255 ? -2.701 31.766 11.852 1 96.62 255 LEU B CA 1
ATOM 3777 C C . LEU B 1 255 ? -3.721 32.844 12.188 1 96.62 255 LEU B C 1
ATOM 3779 O O . LEU B 1 255 ? -3.402 34.031 12.148 1 96.62 255 LEU B O 1
ATOM 3783 N N . ALA B 1 256 ? -4.91 32.438 12.57 1 96.5 256 ALA B N 1
ATOM 3784 C CA . ALA B 1 256 ? -6 33.344 12.891 1 96.5 256 ALA B CA 1
ATOM 3785 C C . ALA B 1 256 ? -5.684 34.156 14.141 1 96.5 256 ALA B C 1
ATOM 3787 O O . ALA B 1 256 ? -6.188 35.281 14.32 1 96.5 256 ALA B O 1
ATOM 3788 N N . ALA B 1 257 ? -4.852 33.594 15.031 1 95 257 ALA B N 1
ATOM 3789 C CA . ALA B 1 257 ? -4.52 34.219 16.312 1 95 257 ALA B CA 1
ATOM 3790 C C . ALA B 1 257 ? -3.436 35.281 16.125 1 95 257 ALA B C 1
ATOM 3792 O O . ALA B 1 257 ? -3.131 36.031 17.062 1 95 257 ALA B O 1
ATOM 3793 N N . GLN B 1 258 ? -2.84 35.344 14.906 1 93 258 GLN B N 1
ATOM 3794 C CA . GLN B 1 258 ? -1.825 36.375 14.625 1 93 258 GLN B CA 1
ATOM 3795 C C . GLN B 1 258 ? -2.447 37.75 14.523 1 93 258 GLN B C 1
ATOM 3797 O O . GLN B 1 258 ? -3.646 37.875 14.273 1 93 258 GLN B O 1
ATOM 3802 N N . PRO B 1 259 ? -1.671 38.844 14.758 1 90.56 259 PRO B N 1
ATOM 3803 C CA . PRO B 1 259 ? -2.213 40.219 14.766 1 90.56 259 PRO B CA 1
ATOM 3804 C C . PRO B 1 259 ? -2.875 40.594 13.438 1 90.56 259 PRO B C 1
ATOM 3806 O O . PRO B 1 259 ? -3.912 41.25 13.43 1 90.56 259 PRO B O 1
ATOM 3809 N N . ASP B 1 260 ? -2.334 40.125 12.258 1 89.88 260 ASP B N 1
ATOM 3810 C CA . ASP B 1 260 ? -2.906 40.375 10.938 1 89.88 260 ASP B CA 1
ATOM 3811 C C . ASP B 1 260 ? -3 39.094 10.117 1 89.88 260 ASP B C 1
ATOM 3813 O O . ASP B 1 260 ? -2.258 38.938 9.148 1 89.88 260 ASP B O 1
ATOM 3817 N N . PRO B 1 261 ? -4.027 38.406 10.383 1 87.06 261 PRO B N 1
ATOM 3818 C CA . PRO B 1 261 ? -4.121 37.094 9.734 1 87.06 261 PRO B CA 1
ATOM 3819 C C . PRO B 1 261 ? -4.344 37.188 8.227 1 87.06 261 PRO B C 1
ATOM 3821 O O . PRO B 1 261 ? -3.979 36.281 7.484 1 87.06 261 PRO B O 1
ATOM 3824 N N . GLN B 1 262 ? -4.859 38.281 7.781 1 85.06 262 GLN B N 1
ATOM 3825 C CA . GLN B 1 262 ? -5.176 38.469 6.363 1 85.06 262 GLN B CA 1
ATOM 3826 C C . GLN B 1 262 ? -3.916 38.75 5.547 1 85.06 262 GLN B C 1
ATOM 3828 O O . GLN B 1 262 ? -3.938 38.656 4.316 1 85.06 262 GLN B O 1
ATOM 3833 N N . SER B 1 263 ? -2.852 39.062 6.25 1 82 263 SER B N 1
ATOM 3834 C CA . SER B 1 263 ? -1.605 39.375 5.559 1 82 263 SER B CA 1
ATOM 3835 C C . SER B 1 263 ? -0.756 38.125 5.371 1 82 263 SER B C 1
ATOM 3837 O O . SER B 1 263 ? 0.281 38.156 4.703 1 82 263 SER B O 1
ATOM 3839 N N . LEU B 1 264 ? -1.39 37.094 5.801 1 76.88 264 LEU B N 1
ATOM 3840 C CA . LEU B 1 264 ? -0.662 35.812 5.695 1 76.88 264 LEU B CA 1
ATOM 3841 C C . LEU B 1 264 ? -1.028 35.094 4.406 1 76.88 264 LEU B C 1
ATOM 3843 O O . LEU B 1 264 ? -2.162 35.188 3.936 1 76.88 264 LEU B O 1
#

Foldseek 3Di:
DEKEWEADQFKIWIWDADPNDTDPDIDIDGPVDLCPLLVVQVVDPDHHAEYEYEHPNDPVSVVSNQVSNVVRVYGYAYDFFDQDDPQAGEPDPPRRPPGPLVVLLLLLVVVPDDLFDAKAWEWEAEQWTKIWIAGRSNYTPDIDIGGHLQNQLVCCCVVDDDQDSADDAADDDDDDRNNVSLNVSLCVSLVVNLVVQVVSCVVRVAGHAYEYEYPRCVSNVVVNQVVQCVCCVPHPDRHDYHYDYRSSSSSSSVLVPDPCSNVD/DEKEWEADQFKIWIWGADPNDTDPDIDIDGPVDLCVVLVVQVVDPDHHAEYEYEHPNDPVSVVSVQVSNVVRVYGYAYDFFDQDDPQAGEPDPPRRPPGRLVVLLLLLVVVPDDLFDAKAWEWEAEQWTKIWIAGRSNYTPDIDIGGHLQNQLVCCCVVDDDQDSADDAADDDDDDRNNVSLVVSLCVSLVVNLVVQVVSCVVRVAGHAYEYEYPRCVSNVVVNQVVQCVCCVPHPDRHDYHYDYRSSSSSRSVLVPDPCSNVD

Solvent-accessible surface area (backbone atoms only — not comparable to full-atom values): 26926 Å² total; per-residue (Å²): 76,34,34,22,37,42,33,45,70,64,40,36,36,38,43,38,40,42,96,90,37,70,58,95,70,66,46,74,41,58,69,86,47,86,53,53,63,42,57,53,60,69,67,48,90,67,73,45,64,35,29,41,29,29,68,61,40,41,71,70,52,49,50,51,51,48,52,41,35,47,75,68,68,18,54,70,46,71,46,69,41,46,55,62,57,96,76,37,33,42,54,33,81,55,26,67,71,46,54,33,55,59,57,32,21,52,44,21,55,51,74,75,49,60,92,74,46,69,28,34,34,42,38,34,21,40,67,48,24,36,42,37,34,30,42,55,80,36,32,32,59,21,31,32,29,32,54,5,60,66,50,40,42,50,43,37,29,71,70,36,67,78,49,65,79,58,70,54,62,72,52,92,50,21,35,46,70,31,24,8,34,35,22,20,43,23,32,16,55,25,21,29,52,46,52,50,48,54,51,48,18,63,74,69,73,45,71,43,48,40,34,31,28,47,88,41,37,77,81,28,41,68,54,28,53,52,52,34,51,65,48,11,76,76,74,48,80,52,67,70,72,43,80,39,91,49,33,41,52,46,16,42,45,58,46,61,70,40,97,59,44,82,79,92,76,34,34,25,36,42,33,44,70,66,38,35,37,39,43,38,40,43,95,89,38,69,58,96,68,68,47,75,41,58,70,85,48,86,52,53,62,43,58,52,60,69,67,49,90,67,72,46,65,34,28,41,28,29,71,60,39,41,70,68,53,48,53,53,52,46,51,41,34,46,76,68,68,20,54,70,47,71,48,70,40,46,55,60,58,97,75,38,33,41,54,34,80,55,26,68,70,47,55,31,54,60,58,33,22,50,45,21,54,52,73,73,48,59,91,75,45,68,28,34,34,42,38,33,21,40,68,49,24,35,42,37,34,30,42,56,80,36,32,33,58,21,30,32,31,32,54,4,60,66,48,38,41,51,42,37,29,72,70,36,67,78,49,63,78,59,70,52,63,70,51,90,52,21,40,46,71,31,24,8,35,36,24,20,43,24,32,17,55,26,20,28,52,45,52,50,48,53,49,49,18,64,75,70,72,45,70,42,47,40,34,32,27,46,87,41,37,78,81,28,42,69,54,28,53,53,52,33,52,63,50,11,76,75,71,48,81,51,67,69,72,43,80,39,90,51,34,42,52,46,16,42,45,56,46,60,69,40,98,60,43,81,80,91

Nearest PDB structures (foldseek):
  5b8h-assembly1_B  TM=8.669E-01  e=2.176E-22  Burkholderia cenocepacia J2315
  4o5f-assembly1_B  TM=8.716E-01  e=2.948E-22  Burkholderia thailandensis E264
  5b8h-assembly1_A  TM=8.699E-01  e=2.948E-22  Burkholderia cenocepacia J2315
  4o8k-assembly1_A  TM=8.042E-01  e=2.627E-21  Burkholderia thailandensis E264
  3djc-assembly2_E  TM=7.905E-01  e=5.008E-15  Legionella pneumophila subsp. pneumophila str. Philadelphia 1

Sequence (528 aa):
MILLIDSGNSRLKVGWLDNGAREPAAVAFDNLDPHALGDWLGTLSRKPTLALGVNVAGAERGEGIRAALAGHGCPVHWITSRPQLLGLRNGYTQPAQLGADRLVSLLGVRSRLAQTHPPFVLASFGTATTIDTVGPDNAFAGGLILPGPALMRSSLARGTANLPLADGPVVDFPVDTHQAIASGIAAAQAGAVVRQWLAACRHYGCAADIYVAGGGWPEVQQETERLLAQAAAIAGAPPLPAYLDRPVLDGLALLAAQPDPQSLMILLIDSGNSRLKVGWLDNGAREPAAVAFDNLDPHALGDWLGTLSRKPTLALGVNVAGAERGEGIRAALAGHGCPVHWITSRPQLLGLRNGYTQPAQLGADRLVSLLGVRSRLAQTHPPFVLASFGTATTIDTVGPDNAFAGGLILPGPALMRSSLARGTANLPLADGPVVDFPVDTHQAIASGIAAAQAGAVVRQWLAACRHYGCAADIYVAGGGWPEVQQETERLLAQAAAIAGAPPLPAYLDRPVLDGLALLAAQPDPQSL